Protein AF-A0A1Q6XHB8-F1 (afdb_monomer_lite)

Sequence (443 aa):
MKPAAEMQLVDGTTAVVRSEIMRKLMAMVERVAQQDAAVLIVGETGSGKEMVAKAIHQHSLRCGKPFVDVNCAALPEHLVESELFGYEKGAFSGADVTKPGLFEMSDQGTLLLDEIGELDGKVQAKLLRVLDGVAYYRLGGSRKVTVNVRVIAATNRDLEQEVQAGKFRRDLYHRLTQFQLQVPPLRERLEDISALAEFFLRQHAPSAKFSDEAMQALLHYPWPGNVRELKNVIFKAAMHAKPGTREIRASDLPASVCGAPEISTAAAFQGNLDDMEKQMIFQTLARTAGNQAKAAEQLGISGRTLRRKLAKYEKQQTADGSQTALGTLSAPQQRYFRVTLDVPVMLQVDGVQIEATSVNISSGGLAIKTPAPLSHGNMIEVSFNLPGTSSPIEFKGKLAWAATDGLTGLSIVEIHPALQRELQQWLVDKAKTEGWAEAQATH

Radius of gyration: 28.1 Å; chains: 1; bounding box: 80×68×62 Å

Structure (mmCIF, N/CA/C/O backbone):
data_AF-A0A1Q6XHB8-F1
#
_entry.id   AF-A0A1Q6XHB8-F1
#
loop_
_atom_site.group_PDB
_atom_site.id
_atom_site.type_symbol
_atom_site.label_atom_id
_atom_site.label_alt_id
_atom_site.label_comp_id
_atom_site.label_asym_id
_atom_site.label_entity_id
_atom_site.label_seq_id
_atom_site.pdbx_PDB_ins_code
_atom_site.Cartn_x
_atom_site.Cartn_y
_atom_site.Cartn_z
_atom_site.occupancy
_atom_site.B_iso_or_equiv
_atom_site.auth_seq_id
_atom_site.auth_comp_id
_atom_site.auth_asym_id
_atom_site.auth_atom_id
_atom_site.pdbx_PDB_model_num
ATOM 1 N N . MET A 1 1 ? 0.109 3.570 -30.229 1.00 49.72 1 MET A N 1
ATOM 2 C CA . MET A 1 1 ? 0.340 3.454 -28.770 1.00 49.72 1 MET A CA 1
ATOM 3 C C . MET A 1 1 ? -0.273 4.663 -28.083 1.00 49.72 1 MET A C 1
ATOM 5 O O . MET A 1 1 ? -0.038 5.772 -28.549 1.00 49.72 1 MET A O 1
ATOM 9 N N . LYS A 1 2 ? -1.080 4.473 -27.030 1.00 50.00 2 LYS A N 1
ATOM 10 C CA . LYS A 1 2 ? -1.575 5.601 -26.222 1.00 50.00 2 LYS A CA 1
ATOM 11 C C . LYS A 1 2 ? -0.379 6.256 -25.492 1.00 50.00 2 LYS A C 1
ATOM 13 O O . LYS A 1 2 ? 0.549 5.536 -25.110 1.00 50.00 2 LYS A O 1
ATOM 18 N N . PRO A 1 3 ? -0.361 7.588 -25.298 1.00 62.66 3 PRO A N 1
ATOM 19 C CA . PRO A 1 3 ? 0.700 8.243 -24.537 1.00 62.66 3 PRO A CA 1
ATOM 20 C C . PRO A 1 3 ? 0.721 7.721 -23.093 1.00 62.66 3 PRO A C 1
ATOM 22 O O . PRO A 1 3 ? -0.320 7.320 -22.558 1.00 62.66 3 PRO A O 1
ATOM 25 N N . ALA A 1 4 ? 1.915 7.688 -22.495 1.00 68.50 4 ALA A N 1
ATOM 26 C CA . ALA A 1 4 ? 2.053 7.436 -21.066 1.00 68.50 4 ALA A CA 1
ATOM 27 C C . ALA A 1 4 ? 1.468 8.636 -20.308 1.00 68.50 4 ALA A C 1
ATOM 29 O O . ALA A 1 4 ? 1.730 9.783 -20.669 1.00 68.50 4 ALA A O 1
ATOM 30 N N . ALA A 1 5 ? 0.645 8.363 -19.304 1.00 76.50 5 ALA A N 1
ATOM 31 C CA . ALA A 1 5 ? 0.192 9.348 -18.343 1.00 76.50 5 ALA A CA 1
ATOM 32 C C . ALA A 1 5 ? 1.256 9.467 -17.247 1.00 76.50 5 ALA A C 1
ATOM 34 O O . ALA A 1 5 ? 1.620 8.469 -16.622 1.00 76.50 5 ALA A O 1
ATOM 35 N N . GLU A 1 6 ? 1.755 10.679 -17.036 1.00 79.94 6 GLU A N 1
ATOM 36 C CA . GLU A 1 6 ? 2.617 11.025 -15.909 1.00 79.94 6 GLU A CA 1
ATOM 37 C C . GLU A 1 6 ? 1.775 11.800 -14.892 1.00 79.94 6 GLU A C 1
ATOM 39 O O . GLU A 1 6 ? 1.135 12.793 -15.239 1.00 79.94 6 GLU A O 1
ATOM 44 N N . MET A 1 7 ? 1.739 11.331 -13.647 1.00 76.56 7 MET A N 1
ATOM 45 C CA . MET A 1 7 ? 0.976 11.942 -12.559 1.00 76.56 7 MET A CA 1
ATOM 46 C C . MET A 1 7 ? 1.910 12.274 -11.402 1.00 76.56 7 MET A C 1
ATOM 48 O O . MET A 1 7 ? 2.607 11.395 -10.904 1.00 76.56 7 MET A O 1
ATOM 52 N N . GLN A 1 8 ? 1.932 13.529 -10.958 1.00 74.38 8 GLN A N 1
ATOM 53 C CA . GLN A 1 8 ? 2.706 13.924 -9.780 1.00 74.38 8 GLN A CA 1
ATOM 54 C C . GLN A 1 8 ? 1.947 13.591 -8.496 1.00 74.38 8 GLN A C 1
ATOM 56 O O . GLN A 1 8 ? 0.771 13.928 -8.371 1.00 74.38 8 GLN A O 1
ATOM 61 N N . LEU A 1 9 ? 2.639 12.950 -7.557 1.00 78.88 9 LEU A N 1
ATOM 62 C CA . LEU A 1 9 ? 2.166 12.576 -6.229 1.00 78.88 9 LEU A CA 1
ATOM 63 C C . LEU A 1 9 ? 2.561 13.617 -5.173 1.00 78.88 9 LEU A C 1
ATOM 65 O O . LEU A 1 9 ? 3.342 14.530 -5.434 1.00 78.88 9 LEU A O 1
ATOM 69 N N . VAL A 1 10 ? 2.008 13.466 -3.966 1.00 63.09 10 VAL A N 1
ATOM 70 C CA . VAL A 1 10 ? 2.056 14.448 -2.860 1.00 63.09 10 VAL A CA 1
ATOM 71 C C . VAL A 1 10 ? 3.476 14.834 -2.416 1.00 63.09 10 VAL A C 1
ATOM 73 O O . VAL A 1 10 ? 3.691 15.944 -1.944 1.00 63.09 10 VAL A O 1
ATOM 76 N N . ASP A 1 11 ? 4.459 13.958 -2.608 1.00 68.44 11 ASP A N 1
ATOM 77 C CA . ASP A 1 11 ? 5.875 14.177 -2.282 1.00 68.44 11 ASP A CA 1
ATOM 78 C C . ASP A 1 11 ? 6.725 14.619 -3.492 1.00 68.44 11 ASP A C 1
ATOM 80 O O . ASP A 1 11 ? 7.953 14.642 -3.423 1.00 68.44 11 ASP A O 1
ATOM 84 N N . GLY A 1 12 ? 6.086 14.948 -4.619 1.00 72.12 12 GLY A N 1
ATOM 85 C CA . GLY A 1 12 ? 6.754 15.253 -5.884 1.00 72.12 12 GLY A CA 1
ATOM 86 C C . GLY A 1 12 ? 7.155 14.013 -6.690 1.00 72.12 12 GLY A C 1
ATOM 87 O O . GLY A 1 12 ? 7.717 14.149 -7.780 1.00 72.12 12 GLY A O 1
ATOM 88 N N . THR A 1 13 ? 6.853 12.798 -6.215 1.00 77.00 13 THR A N 1
ATOM 89 C CA . THR A 1 13 ? 7.132 11.573 -6.972 1.00 77.00 13 THR A CA 1
ATOM 90 C C . THR A 1 13 ? 6.213 11.482 -8.185 1.00 77.00 13 THR A C 1
ATOM 92 O O . THR A 1 13 ? 5.012 11.688 -8.083 1.00 77.00 13 THR A O 1
ATOM 95 N N . THR A 1 14 ? 6.751 11.142 -9.355 1.00 83.81 14 THR A N 1
ATOM 96 C CA . THR A 1 14 ? 5.941 10.970 -10.571 1.00 83.81 14 THR A CA 1
ATOM 97 C C . THR A 1 14 ? 5.576 9.499 -10.769 1.00 83.81 14 THR A C 1
ATOM 99 O O . THR A 1 14 ? 6.452 8.640 -10.864 1.00 83.81 14 THR A O 1
ATOM 102 N N . ALA A 1 15 ? 4.280 9.203 -10.831 1.00 85.25 15 ALA A N 1
ATOM 103 C CA . ALA A 1 15 ? 3.741 7.922 -11.263 1.00 85.25 15 ALA A CA 1
ATOM 104 C C . ALA A 1 15 ? 3.630 7.900 -12.792 1.00 85.25 15 ALA A C 1
ATOM 106 O O . ALA A 1 15 ? 3.080 8.823 -13.390 1.00 85.25 15 ALA A O 1
ATOM 107 N N . VAL A 1 16 ? 4.131 6.837 -13.421 1.00 88.75 16 VAL A N 1
ATOM 108 C CA . VAL A 1 16 ? 4.079 6.647 -14.876 1.00 88.75 16 VAL A CA 1
ATOM 109 C C . VAL A 1 16 ? 3.161 5.473 -15.182 1.00 88.75 16 VAL A C 1
ATOM 111 O O . VAL A 1 16 ? 3.383 4.368 -14.687 1.00 88.75 16 VAL A O 1
ATOM 114 N N . VAL A 1 17 ? 2.130 5.714 -15.991 1.00 89.56 17 VAL A N 1
ATOM 115 C CA . VAL A 1 17 ? 1.118 4.716 -16.352 1.00 89.56 17 VAL A CA 1
ATOM 116 C C . VAL A 1 17 ? 0.845 4.759 -17.849 1.00 89.56 17 VAL A C 1
ATOM 118 O O . VAL A 1 17 ? 0.402 5.765 -18.396 1.00 89.56 17 VAL A O 1
ATOM 121 N N . ARG A 1 18 ? 1.048 3.641 -18.535 1.00 89.56 18 ARG A N 1
ATOM 122 C CA . ARG A 1 18 ? 0.722 3.448 -19.950 1.00 89.56 18 ARG A CA 1
ATOM 123 C C . ARG A 1 18 ? -0.320 2.345 -20.131 1.00 89.56 18 ARG A C 1
ATOM 125 O O . ARG A 1 18 ? -1.305 2.606 -20.829 1.00 89.56 18 ARG A O 1
ATOM 132 N N . SER A 1 19 ? -0.143 1.201 -19.470 1.00 91.44 19 SER A N 1
ATOM 133 C CA . SER A 1 19 ? -0.949 -0.013 -19.628 1.00 91.44 19 SER A CA 1
ATOM 134 C C . SER A 1 19 ? -2.412 0.173 -19.225 1.00 91.44 19 SER A C 1
ATOM 136 O O . SER A 1 19 ? -2.749 0.901 -18.288 1.00 91.44 19 SER A O 1
ATOM 138 N N . GLU A 1 20 ? -3.311 -0.520 -19.924 1.00 90.00 20 GLU A N 1
ATOM 139 C CA . GLU A 1 20 ? -4.750 -0.451 -19.651 1.00 90.00 20 GLU A CA 1
ATOM 140 C C . GLU A 1 20 ? -5.111 -1.041 -18.274 1.00 90.00 20 GLU A C 1
ATOM 142 O O . GLU A 1 20 ? -6.006 -0.532 -17.601 1.00 90.00 20 GLU A O 1
ATOM 147 N N . ILE A 1 21 ? -4.383 -2.067 -17.812 1.00 91.69 21 ILE A N 1
ATOM 148 C CA . ILE A 1 21 ? -4.587 -2.673 -16.485 1.00 91.69 21 ILE A CA 1
ATOM 149 C C . ILE A 1 21 ? -4.297 -1.645 -15.387 1.00 91.69 21 ILE A C 1
ATOM 151 O O . ILE A 1 21 ? -5.118 -1.454 -14.488 1.00 91.69 21 ILE A O 1
ATOM 155 N N . MET A 1 22 ? -3.182 -0.915 -15.492 1.00 93.12 22 MET A N 1
ATOM 156 C CA . MET A 1 22 ? -2.871 0.143 -14.533 1.00 93.12 22 MET A CA 1
ATOM 157 C C . MET A 1 22 ? -3.840 1.323 -14.634 1.00 93.12 22 MET A C 1
ATOM 159 O O . MET A 1 22 ? -4.212 1.870 -13.602 1.00 93.12 22 MET A O 1
ATOM 163 N N . ARG A 1 23 ? -4.326 1.696 -15.827 1.00 91.25 23 ARG A N 1
ATOM 164 C CA . ARG A 1 23 ? -5.372 2.736 -15.955 1.00 91.25 23 ARG A CA 1
ATOM 165 C C . ARG A 1 23 ? -6.654 2.351 -15.221 1.00 91.25 23 ARG A C 1
ATOM 167 O O . ARG A 1 23 ? -7.215 3.175 -14.504 1.00 91.25 23 ARG A O 1
ATOM 174 N N . LYS A 1 24 ? -7.098 1.097 -15.358 1.00 92.38 24 LYS A N 1
ATOM 175 C CA . LYS A 1 24 ? -8.258 0.570 -14.623 1.00 92.38 24 LYS A CA 1
ATOM 176 C C . LYS A 1 24 ? -8.027 0.592 -13.111 1.00 92.38 24 LYS A C 1
ATOM 178 O O . LYS A 1 24 ? -8.934 0.984 -12.378 1.00 92.38 24 LYS A O 1
ATOM 183 N N . LEU A 1 25 ? -6.823 0.227 -12.659 1.00 93.81 25 LEU A N 1
ATOM 184 C CA . LEU A 1 25 ? -6.440 0.315 -11.248 1.00 93.81 25 LEU A CA 1
ATOM 185 C C . LEU A 1 25 ? -6.497 1.764 -10.746 1.00 93.81 25 LEU A C 1
ATOM 187 O O . LEU A 1 25 ? -7.126 2.017 -9.725 1.00 93.81 25 LEU A O 1
ATOM 191 N N . MET A 1 26 ? -5.927 2.724 -11.479 1.00 92.56 26 MET A N 1
ATOM 192 C CA . MET A 1 26 ? -5.955 4.143 -11.098 1.00 92.56 26 MET A CA 1
ATOM 193 C C . MET A 1 26 ? -7.384 4.708 -11.061 1.00 92.56 26 MET A C 1
ATOM 195 O O . MET A 1 26 ? -7.752 5.387 -10.109 1.00 92.56 26 MET A O 1
ATOM 199 N N . ALA A 1 27 ? -8.243 4.334 -12.012 1.00 91.94 27 ALA A N 1
ATOM 200 C CA . ALA A 1 27 ? -9.658 4.712 -11.984 1.00 91.94 27 ALA A CA 1
ATOM 201 C C . ALA A 1 27 ? -10.427 4.094 -10.796 1.00 91.94 27 ALA A C 1
ATOM 203 O O . ALA A 1 27 ? -11.473 4.599 -10.383 1.00 91.94 27 ALA A O 1
ATOM 204 N N . MET A 1 28 ? -9.966 2.959 -10.262 1.00 92.94 28 MET A N 1
ATOM 205 C CA . MET A 1 28 ? -10.501 2.385 -9.025 1.00 92.94 28 MET A CA 1
ATOM 206 C C . MET A 1 28 ? -9.940 3.102 -7.794 1.00 92.94 28 MET A C 1
ATOM 208 O O . MET A 1 28 ? -10.703 3.387 -6.874 1.00 92.94 28 MET A O 1
ATOM 212 N N . VAL A 1 29 ? -8.652 3.455 -7.804 1.00 94.75 29 VAL A N 1
ATOM 213 C CA . VAL A 1 29 ? -8.002 4.269 -6.767 1.00 94.75 29 VAL A CA 1
ATOM 214 C C . VAL A 1 29 ? -8.745 5.584 -6.566 1.00 94.75 29 VAL A C 1
ATOM 216 O O . VAL A 1 29 ? -9.095 5.893 -5.434 1.00 94.75 29 VAL A O 1
ATOM 219 N N . GLU A 1 30 ? -9.074 6.309 -7.636 1.00 92.56 30 GLU A N 1
ATOM 220 C CA . GLU A 1 30 ? -9.836 7.564 -7.557 1.00 92.56 30 GLU A CA 1
ATOM 221 C C . GLU A 1 30 ? -11.206 7.380 -6.886 1.00 92.56 30 GLU A C 1
ATOM 223 O O . GLU A 1 30 ? -11.609 8.188 -6.049 1.00 92.56 30 GLU A O 1
ATOM 228 N N . ARG A 1 31 ? -11.912 6.285 -7.197 1.00 92.69 31 ARG A N 1
ATOM 229 C CA . ARG A 1 31 ? -13.219 5.966 -6.598 1.00 92.69 31 ARG A CA 1
ATOM 230 C C . ARG A 1 31 ? -13.107 5.599 -5.120 1.00 92.69 31 ARG A C 1
ATOM 232 O O . ARG A 1 31 ? -13.895 6.077 -4.308 1.00 92.69 31 ARG A O 1
ATOM 239 N N . VAL A 1 32 ? -12.129 4.767 -4.767 1.00 93.44 32 VAL A N 1
ATOM 240 C CA . VAL A 1 32 ? -11.878 4.345 -3.380 1.00 93.44 32 VAL A CA 1
ATOM 241 C C . VAL A 1 32 ? -11.355 5.511 -2.537 1.00 93.44 32 VAL A C 1
ATOM 243 O O . VAL A 1 32 ? -11.657 5.611 -1.348 1.00 93.44 32 VAL A O 1
ATOM 246 N N . ALA A 1 33 ? -10.607 6.437 -3.134 1.00 93.81 33 ALA A N 1
ATOM 247 C CA . ALA A 1 33 ? -10.054 7.594 -2.446 1.00 93.81 33 ALA A CA 1
ATOM 248 C C . ALA A 1 33 ? -11.134 8.507 -1.840 1.00 93.81 33 ALA A C 1
ATOM 250 O O . ALA A 1 33 ? -10.903 9.066 -0.768 1.00 93.81 33 ALA A O 1
ATOM 251 N N . GLN A 1 34 ? -12.323 8.587 -2.445 1.00 93.06 34 GLN A N 1
ATOM 252 C CA . GLN A 1 34 ? -13.452 9.384 -1.940 1.00 93.06 34 GLN A CA 1
ATOM 253 C C . GLN A 1 34 ? -14.141 8.788 -0.700 1.00 93.06 34 GLN A C 1
ATOM 255 O O . GLN A 1 34 ? -14.957 9.457 -0.072 1.00 93.06 34 GLN A O 1
ATOM 260 N N . GLN A 1 35 ? -13.825 7.544 -0.336 1.00 91.69 35 GLN A N 1
ATOM 261 C CA . GLN A 1 35 ? -14.367 6.871 0.845 1.00 91.69 35 GLN A CA 1
ATOM 262 C C . GLN A 1 35 ? -13.376 6.949 2.012 1.00 91.69 35 GLN A C 1
ATOM 264 O O . GLN A 1 35 ? -12.167 6.892 1.801 1.00 91.69 35 GLN A O 1
ATOM 269 N N . ASP A 1 36 ? -13.873 7.013 3.249 1.00 88.50 36 ASP A N 1
ATOM 270 C CA . ASP A 1 36 ? -13.024 7.038 4.458 1.00 88.50 36 ASP A CA 1
ATOM 271 C C . ASP A 1 36 ? -12.659 5.634 4.983 1.00 88.50 36 ASP A C 1
ATOM 273 O O . ASP A 1 36 ? -12.045 5.472 6.036 1.00 88.50 36 ASP A O 1
ATOM 277 N N . ALA A 1 37 ? -13.047 4.598 4.242 1.00 89.88 37 ALA A N 1
ATOM 278 C CA . ALA A 1 37 ? -12.801 3.205 4.582 1.00 89.88 37 ALA A CA 1
ATOM 279 C C . ALA A 1 37 ? -11.312 2.825 4.514 1.00 89.88 37 ALA A C 1
ATOM 281 O O . ALA A 1 37 ? -10.514 3.429 3.781 1.00 89.88 37 ALA A O 1
ATOM 282 N N . ALA A 1 38 ? -10.971 1.761 5.246 1.00 93.81 38 ALA A N 1
ATOM 283 C CA . ALA A 1 38 ? -9.661 1.132 5.166 1.00 93.81 38 ALA A CA 1
ATOM 284 C C . ALA A 1 38 ? -9.451 0.481 3.792 1.00 93.81 38 ALA A C 1
ATOM 286 O O . ALA A 1 38 ? -10.387 -0.058 3.194 1.00 93.81 38 ALA A O 1
ATOM 287 N N . VAL A 1 39 ? -8.216 0.537 3.298 1.00 96.62 39 VAL A N 1
ATOM 288 C CA . VAL A 1 39 ? -7.847 -0.029 1.996 1.00 96.62 39 VAL A CA 1
ATOM 289 C C . VAL A 1 39 ? -6.679 -0.985 2.170 1.00 96.62 39 VAL A C 1
ATOM 291 O O . VAL A 1 39 ? -5.655 -0.594 2.720 1.00 96.62 39 VAL A O 1
ATOM 294 N N . LEU A 1 40 ? -6.812 -2.210 1.669 1.00 97.56 40 LEU A N 1
ATOM 295 C CA . LEU A 1 40 ? -5.739 -3.192 1.582 1.00 97.56 40 LEU A CA 1
ATOM 296 C C . LEU A 1 40 ? -5.167 -3.223 0.161 1.00 97.56 40 LEU A C 1
ATOM 298 O O . LEU A 1 40 ? -5.876 -3.509 -0.800 1.00 97.56 40 LEU A O 1
ATOM 302 N N . ILE A 1 41 ? -3.868 -2.981 0.030 1.00 97.88 41 ILE A N 1
ATOM 303 C CA . ILE A 1 41 ? -3.127 -3.053 -1.225 1.00 97.88 41 ILE A CA 1
ATOM 304 C C . ILE A 1 41 ? -2.307 -4.343 -1.238 1.00 97.88 41 ILE A C 1
ATOM 306 O O . ILE A 1 41 ? -1.377 -4.515 -0.450 1.00 97.88 41 ILE A O 1
ATOM 310 N N . VAL A 1 42 ? -2.622 -5.242 -2.161 1.00 96.50 42 VAL A N 1
ATOM 311 C CA . VAL A 1 42 ? -1.924 -6.521 -2.323 1.00 96.50 42 VAL A CA 1
ATOM 312 C C . VAL A 1 42 ? -1.068 -6.473 -3.577 1.00 96.50 42 VAL A C 1
ATOM 314 O O . VAL A 1 42 ? -1.496 -5.976 -4.616 1.00 96.50 42 VAL A O 1
ATOM 317 N N . GLY A 1 43 ? 0.151 -6.986 -3.498 1.00 94.69 43 GLY A N 1
ATOM 318 C CA . GLY A 1 43 ? 1.016 -7.108 -4.664 1.00 94.69 43 GLY A CA 1
ATOM 319 C C . GLY A 1 43 ? 2.445 -7.458 -4.294 1.00 94.69 43 GLY A C 1
ATOM 320 O O . GLY A 1 43 ? 2.896 -7.235 -3.168 1.00 94.69 43 GLY A O 1
ATOM 321 N N . GLU A 1 44 ? 3.186 -7.964 -5.271 1.00 93.00 44 GLU A N 1
ATOM 322 C CA . GLU A 1 44 ? 4.573 -8.380 -5.081 1.00 93.00 44 GLU A CA 1
ATOM 323 C C . GLU A 1 44 ? 5.463 -7.238 -4.572 1.00 93.00 44 GLU A C 1
ATOM 325 O O . GLU A 1 44 ? 5.177 -6.039 -4.724 1.00 93.00 44 GLU A O 1
ATOM 330 N N . THR A 1 45 ? 6.580 -7.602 -3.952 1.00 89.69 45 THR A N 1
ATOM 331 C CA . THR A 1 45 ? 7.586 -6.638 -3.514 1.00 89.69 45 THR A CA 1
ATOM 332 C C . THR A 1 45 ? 8.117 -5.848 -4.716 1.00 89.69 45 THR A C 1
ATOM 334 O O . THR A 1 45 ? 8.421 -6.399 -5.771 1.00 89.69 45 THR A O 1
ATOM 337 N N . GLY A 1 46 ? 8.200 -4.522 -4.578 1.00 90.12 46 GLY A N 1
ATOM 338 C CA . GLY A 1 46 ? 8.682 -3.641 -5.648 1.00 90.12 46 GLY A CA 1
ATOM 339 C C . GLY A 1 46 ? 7.681 -3.358 -6.779 1.00 90.12 46 GLY A C 1
ATOM 340 O O . GLY A 1 46 ? 8.048 -2.684 -7.738 1.00 90.12 46 GLY A O 1
ATOM 341 N N . SER A 1 47 ? 6.427 -3.820 -6.688 1.00 92.88 47 SER A N 1
ATOM 342 C CA . SER A 1 47 ? 5.370 -3.550 -7.688 1.00 92.88 47 SER A CA 1
ATOM 343 C C . SER A 1 47 ? 4.850 -2.102 -7.689 1.00 92.88 47 SER A C 1
ATOM 345 O O . SER A 1 47 ? 4.235 -1.672 -8.663 1.00 92.88 47 SER A O 1
ATOM 347 N N . GLY A 1 48 ? 5.132 -1.319 -6.643 1.00 92.06 48 GLY A N 1
ATOM 348 C CA . GLY A 1 48 ? 4.676 0.073 -6.520 1.00 92.06 48 GLY A CA 1
ATOM 349 C C . GLY A 1 48 ? 3.441 0.266 -5.634 1.00 92.06 48 GLY A C 1
ATOM 350 O O . GLY A 1 48 ? 2.713 1.234 -5.823 1.00 92.06 48 GLY A O 1
ATOM 351 N N . LYS A 1 49 ? 3.209 -0.617 -4.652 1.00 94.88 49 LYS A N 1
ATOM 352 C CA . LYS A 1 49 ? 2.121 -0.488 -3.660 1.00 94.88 49 LYS A CA 1
ATOM 353 C C . LYS A 1 49 ? 2.098 0.876 -2.957 1.00 94.88 49 LYS A C 1
ATOM 355 O O . LYS A 1 49 ? 1.042 1.485 -2.830 1.00 94.88 49 LYS A O 1
ATOM 360 N N . GLU A 1 50 ? 3.267 1.388 -2.580 1.00 93.44 50 GLU A N 1
ATOM 361 C CA . GLU A 1 50 ? 3.421 2.708 -1.952 1.00 93.44 50 GLU A CA 1
ATOM 362 C C . GLU A 1 50 ? 2.926 3.848 -2.860 1.00 93.44 50 GLU A C 1
ATOM 364 O O . GLU A 1 50 ? 2.247 4.764 -2.403 1.00 93.44 50 GLU A O 1
ATOM 369 N N . MET A 1 51 ? 3.181 3.758 -4.171 1.00 92.62 51 MET A N 1
ATOM 370 C CA . MET A 1 51 ? 2.700 4.741 -5.151 1.00 92.62 51 MET A CA 1
ATOM 371 C C . MET A 1 51 ? 1.174 4.744 -5.232 1.00 92.62 51 MET A C 1
ATOM 373 O O . MET A 1 51 ? 0.554 5.802 -5.313 1.00 92.62 51 MET A O 1
ATOM 377 N N . VAL A 1 52 ? 0.563 3.559 -5.169 1.00 95.38 52 VAL A N 1
ATOM 378 C CA . VAL A 1 52 ? -0.895 3.410 -5.130 1.00 95.38 52 VAL A CA 1
ATOM 379 C C . VAL A 1 52 ? -1.459 4.007 -3.838 1.00 95.38 52 VAL A C 1
ATOM 381 O O . VAL A 1 52 ? -2.429 4.755 -3.899 1.00 95.38 52 VAL A O 1
ATOM 384 N N . ALA A 1 53 ? -0.829 3.769 -2.685 1.00 96.25 53 ALA A N 1
ATOM 385 C CA . ALA A 1 53 ? -1.239 4.370 -1.413 1.00 96.25 53 ALA A CA 1
ATOM 386 C C . ALA A 1 53 ? -1.178 5.907 -1.436 1.00 96.25 53 ALA A C 1
ATOM 388 O O . ALA A 1 53 ? -2.119 6.578 -1.008 1.00 96.25 53 ALA A O 1
ATOM 389 N N . LYS A 1 54 ? -0.098 6.465 -1.991 1.00 94.81 54 LYS A N 1
ATOM 390 C CA . LYS A 1 54 ? 0.068 7.912 -2.180 1.00 94.81 54 LYS A CA 1
ATOM 391 C C . LYS A 1 54 ? -1.001 8.489 -3.108 1.00 94.81 54 LYS A C 1
ATOM 393 O O . LYS A 1 54 ? -1.582 9.524 -2.790 1.00 94.81 54 LYS A O 1
ATOM 398 N N . ALA A 1 55 ? -1.324 7.796 -4.201 1.00 94.31 55 ALA A N 1
ATOM 399 C CA . ALA A 1 55 ? -2.412 8.189 -5.093 1.00 94.31 55 ALA A CA 1
ATOM 400 C C . ALA A 1 55 ? -3.781 8.165 -4.385 1.00 94.31 55 ALA A C 1
ATOM 402 O O . ALA A 1 55 ? -4.555 9.110 -4.524 1.00 94.31 55 ALA A O 1
ATOM 403 N N . ILE A 1 56 ? -4.067 7.147 -3.562 1.00 95.56 56 ILE A N 1
ATOM 404 C CA . ILE A 1 56 ? -5.298 7.106 -2.752 1.00 95.56 56 ILE A CA 1
ATOM 405 C C . ILE A 1 56 ? -5.382 8.338 -1.850 1.00 95.56 56 ILE A C 1
ATOM 407 O O . ILE A 1 56 ? -6.421 8.988 -1.802 1.00 95.56 56 ILE A O 1
ATOM 411 N N . HIS A 1 57 ? -4.302 8.677 -1.144 1.00 95.56 57 HIS A N 1
ATOM 412 C CA . HIS A 1 57 ? -4.286 9.845 -0.269 1.00 95.56 57 HIS A CA 1
ATOM 413 C C . HIS A 1 57 ? -4.500 11.153 -1.049 1.00 95.56 57 HIS A C 1
ATOM 415 O O . HIS A 1 57 ? -5.346 11.964 -0.666 1.00 95.56 57 HIS A O 1
ATOM 421 N N . GLN A 1 58 ? -3.808 11.328 -2.176 1.00 93.56 58 GLN A N 1
ATOM 422 C CA . GLN A 1 58 ? -3.911 12.517 -3.025 1.00 93.56 58 GLN A CA 1
ATOM 423 C C . GLN A 1 58 ? -5.321 12.752 -3.574 1.00 93.56 58 GLN A C 1
ATOM 425 O O . GLN A 1 58 ? -5.779 13.890 -3.628 1.00 93.56 58 GLN 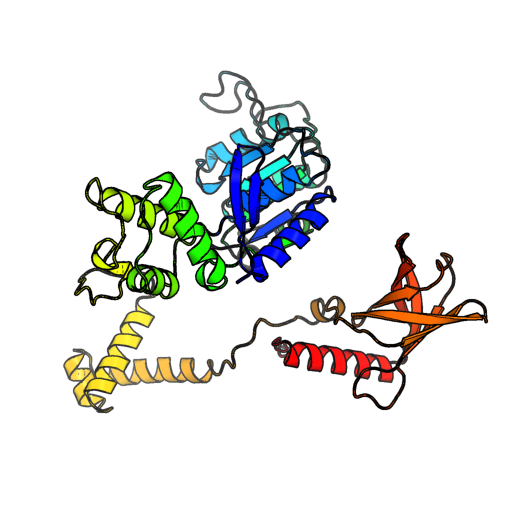A O 1
ATOM 430 N N . HIS A 1 59 ? -6.015 11.687 -3.971 1.00 92.31 59 HIS A N 1
ATOM 431 C CA . HIS A 1 59 ? -7.385 11.773 -4.476 1.00 92.31 59 HIS A CA 1
ATOM 432 C C . HIS A 1 59 ? -8.438 11.748 -3.362 1.00 92.31 59 HIS A C 1
ATOM 434 O O . HIS A 1 59 ? -9.631 11.731 -3.656 1.00 92.31 59 HIS A O 1
ATOM 440 N N . SER A 1 60 ? -8.033 11.712 -2.090 1.00 94.31 60 SER A N 1
ATOM 441 C CA . SER A 1 60 ? -8.963 11.628 -0.967 1.00 94.31 60 SER A CA 1
ATOM 442 C C . SER A 1 60 ? -9.438 12.986 -0.468 1.00 94.31 60 SER A C 1
ATOM 444 O O . SER A 1 60 ? -8.811 14.018 -0.698 1.00 94.31 60 SER A O 1
ATOM 446 N N . LEU A 1 61 ? -10.493 12.964 0.349 1.00 92.50 61 LEU A N 1
ATOM 447 C CA . LEU A 1 61 ? -10.952 14.127 1.120 1.00 92.50 61 LEU A CA 1
ATOM 448 C C . LEU A 1 61 ? -9.901 14.634 2.130 1.00 92.50 61 LEU A C 1
ATOM 450 O O . LEU A 1 61 ? -10.037 15.729 2.672 1.00 92.50 61 LEU A O 1
ATOM 454 N N . ARG A 1 62 ? -8.853 13.839 2.394 1.00 93.56 62 ARG A N 1
ATOM 455 C CA . ARG A 1 62 ? -7.759 14.136 3.325 1.00 93.56 62 ARG A CA 1
ATOM 456 C C . ARG A 1 62 ? -6.463 14.542 2.607 1.00 93.56 62 ARG A C 1
ATOM 458 O O . ARG A 1 62 ? -5.424 14.573 3.249 1.00 93.56 62 ARG A O 1
ATOM 465 N N . CYS A 1 63 ? -6.495 14.878 1.316 1.00 92.38 63 CYS A N 1
ATOM 466 C CA . CYS A 1 63 ? -5.298 15.180 0.514 1.00 92.38 63 CYS A CA 1
ATOM 467 C C . CYS A 1 63 ? -4.440 16.356 1.024 1.00 92.38 63 CYS A C 1
ATOM 469 O O . CYS A 1 63 ? -3.248 16.414 0.746 1.00 92.38 63 CYS A O 1
ATOM 471 N N . GLY A 1 64 ? -5.030 17.293 1.776 1.00 91.81 64 GLY A N 1
ATOM 472 C CA . GLY A 1 64 ? -4.315 18.392 2.440 1.00 91.81 64 GLY A CA 1
ATOM 473 C C . GLY A 1 64 ? -3.886 18.092 3.883 1.00 91.81 64 GLY A C 1
ATOM 474 O O . GLY A 1 64 ? -3.509 19.010 4.610 1.00 91.81 64 GLY A O 1
ATOM 475 N N . LYS A 1 65 ? -4.032 16.846 4.346 1.00 94.94 65 LYS A N 1
ATOM 476 C CA . LYS A 1 65 ? -3.718 16.394 5.711 1.00 94.94 65 LYS A CA 1
ATOM 477 C C . LYS A 1 65 ? -2.442 15.541 5.711 1.00 94.94 65 LYS A C 1
ATOM 479 O O . LYS A 1 65 ? -1.994 15.140 4.642 1.00 94.94 65 LYS A O 1
ATOM 484 N N . PRO A 1 66 ? -1.842 15.250 6.880 1.00 94.12 66 PRO A N 1
ATOM 485 C CA . PRO A 1 66 ? -0.624 14.450 6.939 1.00 94.12 66 PRO A CA 1
ATOM 486 C C . PRO A 1 66 ? -0.796 13.073 6.290 1.00 94.12 66 PRO A C 1
ATOM 488 O O . PRO A 1 66 ? -1.780 12.372 6.546 1.00 94.12 66 PRO A O 1
ATOM 491 N N . PHE A 1 67 ? 0.192 12.682 5.492 1.00 95.44 67 PHE A N 1
ATOM 492 C CA . PHE A 1 67 ? 0.405 11.310 5.054 1.00 95.44 67 PHE A CA 1
ATOM 493 C C . PHE A 1 67 ? 1.625 10.776 5.796 1.00 95.44 67 PHE A C 1
ATOM 495 O O . PHE A 1 67 ? 2.716 11.326 5.661 1.00 95.44 67 PHE A O 1
ATOM 502 N N . VAL A 1 68 ? 1.422 9.746 6.609 1.00 95.62 68 VAL A N 1
ATOM 503 C CA . VAL A 1 68 ? 2.484 9.082 7.364 1.00 95.62 68 VAL A CA 1
ATOM 504 C C . VAL A 1 68 ? 2.594 7.661 6.841 1.00 95.62 68 VAL A C 1
ATOM 506 O O . VAL A 1 68 ? 1.592 6.956 6.775 1.00 95.62 68 VAL A O 1
ATOM 509 N N . ASP A 1 69 ? 3.790 7.230 6.475 1.00 94.50 69 ASP A N 1
ATOM 510 C CA . ASP A 1 69 ? 4.073 5.865 6.055 1.00 94.50 69 ASP A CA 1
ATOM 511 C C . ASP A 1 69 ? 5.032 5.171 7.019 1.00 94.50 69 ASP A C 1
ATOM 513 O O . ASP A 1 69 ? 5.948 5.770 7.582 1.00 94.50 69 ASP A O 1
ATOM 517 N N . VAL A 1 70 ? 4.798 3.880 7.234 1.00 94.75 70 VAL A N 1
ATOM 518 C CA . VAL A 1 70 ? 5.676 3.024 8.024 1.00 94.75 70 VAL A CA 1
ATOM 519 C C . VAL A 1 70 ? 5.762 1.651 7.385 1.00 94.75 70 VAL A C 1
ATOM 521 O O . VAL A 1 70 ? 4.755 1.051 7.012 1.00 94.75 70 VAL A O 1
ATOM 524 N N . ASN A 1 71 ? 6.986 1.142 7.283 1.00 92.81 71 ASN A N 1
ATOM 525 C CA . ASN A 1 71 ? 7.237 -0.236 6.901 1.00 92.81 71 ASN A CA 1
ATOM 526 C C . ASN A 1 71 ? 7.374 -1.086 8.168 1.00 92.81 71 ASN A C 1
ATOM 528 O O . ASN A 1 71 ? 8.355 -0.963 8.906 1.00 92.81 71 ASN A O 1
ATOM 532 N N . CYS A 1 72 ? 6.391 -1.950 8.416 1.00 90.44 72 CYS A N 1
ATOM 533 C CA . CYS A 1 72 ? 6.342 -2.797 9.602 1.00 90.44 72 CYS A CA 1
ATOM 534 C C . CYS A 1 72 ? 7.476 -3.833 9.636 1.00 90.44 72 CYS A C 1
ATOM 536 O O . CYS A 1 72 ? 7.925 -4.187 10.720 1.00 90.44 72 CYS A O 1
ATOM 538 N N . ALA A 1 73 ? 7.988 -4.257 8.476 1.00 86.56 73 ALA A N 1
ATOM 539 C CA . ALA A 1 73 ? 9.111 -5.190 8.372 1.00 86.56 73 ALA A CA 1
ATOM 540 C C . ALA A 1 73 ? 10.470 -4.543 8.698 1.00 86.56 73 ALA A C 1
ATOM 542 O O . ALA A 1 73 ? 11.428 -5.237 9.031 1.00 86.56 73 ALA A O 1
ATOM 543 N N . ALA A 1 74 ? 10.580 -3.216 8.567 1.00 86.56 74 ALA A N 1
ATOM 544 C CA . ALA A 1 74 ? 11.824 -2.486 8.815 1.00 86.56 74 ALA A CA 1
ATOM 545 C C . ALA A 1 74 ? 12.061 -2.191 10.306 1.00 86.56 74 ALA A C 1
ATOM 547 O O . ALA A 1 74 ? 13.184 -1.873 10.703 1.00 86.56 74 ALA A O 1
ATOM 548 N N . LEU A 1 75 ? 11.012 -2.274 11.128 1.00 86.62 75 LEU A N 1
ATOM 549 C CA . LEU A 1 75 ? 11.081 -2.016 12.559 1.00 86.62 75 LEU A CA 1
ATOM 550 C C . LEU A 1 75 ? 11.387 -3.311 13.327 1.00 86.62 75 LEU A C 1
ATOM 552 O O . LEU A 1 75 ? 10.796 -4.350 13.037 1.00 86.62 75 LEU A O 1
ATOM 556 N N . PRO A 1 76 ? 12.259 -3.271 14.352 1.00 86.75 76 PRO A N 1
ATOM 557 C CA . PRO A 1 76 ? 12.405 -4.392 15.271 1.00 86.75 76 PRO A CA 1
ATOM 558 C C . PRO A 1 76 ? 11.061 -4.729 15.923 1.00 86.75 76 PRO A C 1
ATOM 560 O O . PRO A 1 76 ? 10.378 -3.825 16.399 1.00 86.75 76 PRO A O 1
ATOM 563 N N . GLU A 1 77 ? 10.717 -6.016 16.010 1.00 81.44 77 GLU A N 1
ATOM 564 C CA . GLU A 1 77 ? 9.412 -6.503 16.501 1.00 81.44 77 GLU A CA 1
ATOM 565 C C . GLU A 1 77 ? 8.992 -5.857 17.835 1.00 81.44 77 GLU A C 1
ATOM 567 O O . GLU A 1 77 ? 7.870 -5.380 17.989 1.00 81.44 77 GLU A O 1
ATOM 572 N N . HIS A 1 78 ? 9.934 -5.737 18.774 1.00 81.38 78 HIS A N 1
ATOM 573 C CA . HIS A 1 78 ? 9.704 -5.146 20.094 1.00 81.38 78 HIS A CA 1
ATOM 574 C C . HIS A 1 78 ? 9.460 -3.624 20.084 1.00 81.38 78 HIS A C 1
ATOM 576 O O . HIS A 1 78 ? 8.981 -3.089 21.082 1.00 81.38 78 HIS A O 1
ATOM 582 N N . LEU A 1 79 ? 9.785 -2.924 18.991 1.00 88.31 79 LEU A N 1
ATOM 583 C CA . LEU A 1 79 ? 9.586 -1.478 18.838 1.00 88.31 79 LEU A CA 1
ATOM 584 C C . LEU A 1 79 ? 8.348 -1.123 18.013 1.00 88.31 79 LEU A C 1
ATOM 586 O O . LEU A 1 79 ? 7.880 0.014 18.097 1.00 88.31 79 LEU A O 1
ATOM 590 N N . VAL A 1 80 ? 7.790 -2.069 17.251 1.00 91.44 80 VAL A N 1
ATOM 591 C CA . VAL A 1 80 ? 6.625 -1.821 16.387 1.00 91.44 80 VAL A CA 1
ATOM 592 C C . VAL A 1 80 ? 5.465 -1.225 17.188 1.00 91.44 80 VAL A C 1
ATOM 594 O O . VAL A 1 80 ? 4.878 -0.224 16.778 1.00 91.44 80 VAL A O 1
ATOM 597 N N . GLU A 1 81 ? 5.165 -1.781 18.367 1.00 91.75 81 GLU A N 1
ATOM 598 C CA . GLU A 1 81 ? 4.083 -1.267 19.212 1.00 91.75 81 GLU A CA 1
ATOM 599 C C . GLU A 1 81 ? 4.364 0.164 19.703 1.00 91.75 81 GLU A C 1
ATOM 601 O O . GLU A 1 81 ? 3.476 1.021 19.664 1.00 91.75 81 GLU A O 1
ATOM 606 N N . SER A 1 82 ? 5.593 0.442 20.148 1.00 92.75 82 SER A N 1
ATOM 607 C CA . SER A 1 82 ? 5.974 1.765 20.649 1.00 92.75 82 SER A CA 1
ATOM 608 C C . SER A 1 82 ? 6.008 2.831 19.556 1.00 92.75 82 SER A C 1
ATOM 610 O O . SER A 1 82 ? 5.652 3.973 19.829 1.00 92.75 82 SER A O 1
ATOM 612 N N . GLU A 1 83 ? 6.384 2.476 18.325 1.00 93.75 83 GLU A N 1
ATOM 613 C CA . GLU A 1 83 ? 6.374 3.410 17.196 1.00 93.75 83 GLU A CA 1
ATOM 614 C C . GLU A 1 83 ? 4.941 3.699 16.736 1.00 93.75 83 GLU A C 1
ATOM 616 O O . GLU A 1 83 ? 4.560 4.859 16.593 1.00 93.75 83 GLU A O 1
ATOM 621 N N . LEU A 1 84 ? 4.095 2.673 16.583 1.00 94.69 84 LEU A N 1
ATOM 622 C CA . LEU A 1 84 ? 2.712 2.864 16.135 1.00 94.69 84 LEU A CA 1
ATOM 623 C C . LEU A 1 84 ? 1.866 3.635 17.154 1.00 94.69 84 LEU A C 1
ATOM 625 O O . LEU A 1 84 ? 1.155 4.573 16.787 1.00 94.69 84 LEU A O 1
ATOM 629 N N . PHE A 1 85 ? 1.935 3.255 18.433 1.00 94.75 85 PHE A N 1
ATOM 630 C CA . PHE A 1 85 ? 1.016 3.751 19.464 1.00 94.75 85 PHE A CA 1
ATOM 631 C C . PHE A 1 85 ? 1.651 4.724 20.461 1.00 94.75 85 PHE A C 1
ATOM 633 O O . PHE A 1 85 ? 0.927 5.287 21.279 1.00 94.75 85 PHE A O 1
ATOM 640 N N . GLY A 1 86 ? 2.965 4.938 20.414 1.00 94.12 86 GLY A N 1
ATOM 641 C CA . GLY A 1 86 ? 3.665 5.809 21.353 1.00 94.12 86 GLY A CA 1
ATOM 642 C C . GLY A 1 86 ? 3.842 5.182 22.734 1.00 94.12 86 GLY A C 1
ATOM 643 O O . GLY A 1 86 ? 3.277 4.131 23.063 1.00 94.12 86 GLY A O 1
ATOM 644 N N . TYR A 1 87 ? 4.628 5.849 23.573 1.00 94.81 87 TYR A N 1
ATOM 645 C CA . TYR A 1 87 ? 4.932 5.402 24.930 1.00 94.81 87 TYR A CA 1
ATOM 646 C C . TYR A 1 87 ? 5.075 6.577 25.895 1.00 94.81 87 TYR A C 1
ATOM 648 O O . TYR A 1 87 ? 5.446 7.686 25.509 1.00 94.81 87 TYR A O 1
ATOM 656 N N . GLU A 1 88 ? 4.772 6.324 27.165 1.00 94.06 88 GLU A N 1
ATOM 657 C CA . GLU A 1 88 ? 5.012 7.261 28.261 1.00 94.06 88 GLU A CA 1
ATOM 658 C C . GLU A 1 88 ? 6.384 7.031 28.906 1.00 94.06 88 GLU A C 1
ATOM 660 O O . GLU A 1 88 ? 6.983 5.956 28.792 1.00 94.06 88 GLU A O 1
ATOM 665 N N . LYS A 1 89 ? 6.879 8.048 29.618 1.00 92.31 89 LYS A N 1
ATOM 666 C CA . LYS A 1 89 ? 8.110 7.932 30.403 1.00 92.31 89 LYS A CA 1
ATOM 667 C C . LYS A 1 89 ? 8.034 6.738 31.365 1.00 92.31 89 LYS A C 1
ATOM 669 O O . LYS A 1 89 ? 7.095 6.625 32.149 1.00 92.31 89 LYS A O 1
ATOM 674 N N . GLY A 1 90 ? 9.051 5.878 31.333 1.00 88.38 90 GLY A N 1
ATOM 675 C CA . GLY A 1 90 ? 9.155 4.691 32.187 1.00 88.38 90 GLY A CA 1
ATOM 676 C C . GLY A 1 90 ? 8.436 3.440 31.672 1.00 88.38 90 GLY A C 1
ATOM 677 O O . GLY A 1 90 ? 8.368 2.455 32.402 1.00 88.38 90 GLY A O 1
ATOM 678 N N . ALA A 1 91 ? 7.922 3.438 30.436 1.00 87.06 91 ALA A N 1
ATOM 679 C CA . ALA A 1 91 ? 7.258 2.268 29.852 1.00 87.06 91 ALA A CA 1
ATOM 680 C C . ALA A 1 91 ? 8.192 1.058 29.632 1.00 87.06 91 ALA A C 1
ATOM 682 O O . ALA A 1 91 ? 7.747 -0.084 29.714 1.00 87.06 91 ALA A O 1
ATOM 683 N N . PHE A 1 92 ? 9.474 1.302 29.348 1.00 86.62 92 PHE A N 1
ATOM 684 C CA . PHE A 1 92 ? 10.524 0.292 29.185 1.00 86.62 92 PHE A CA 1
ATOM 685 C C . PHE A 1 92 ? 11.906 0.909 29.467 1.00 86.62 92 PHE A C 1
ATOM 687 O O . PHE A 1 92 ? 12.032 2.122 29.654 1.00 86.62 92 PHE A O 1
ATOM 694 N N . SER A 1 93 ? 12.956 0.083 29.523 1.00 81.31 93 SER A N 1
ATOM 695 C CA . SER A 1 93 ? 14.331 0.563 29.732 1.00 81.31 93 SER A CA 1
ATOM 696 C C . SER A 1 93 ? 14.775 1.449 28.558 1.00 81.31 93 SER A C 1
ATOM 698 O O . SER A 1 93 ? 14.821 0.980 27.426 1.00 81.31 93 SER A O 1
ATOM 700 N N . GLY A 1 94 ? 15.056 2.730 28.820 1.00 82.44 94 GLY A N 1
ATOM 701 C CA . GLY A 1 94 ? 15.348 3.745 27.793 1.00 82.44 94 GLY A CA 1
ATOM 702 C C . GLY A 1 94 ? 14.170 4.664 27.433 1.00 82.44 94 GLY A C 1
ATOM 703 O O . GLY A 1 94 ? 14.330 5.587 26.637 1.00 82.44 94 GLY A O 1
ATOM 704 N N . ALA A 1 95 ? 12.991 4.474 28.035 1.00 86.31 95 ALA A N 1
ATOM 705 C CA . ALA A 1 95 ? 11.851 5.381 27.884 1.00 86.31 95 ALA A CA 1
ATOM 706 C C . ALA A 1 95 ? 11.992 6.629 28.782 1.00 86.31 95 ALA A C 1
ATOM 708 O O . ALA A 1 95 ? 11.201 6.837 29.703 1.00 86.31 95 ALA A O 1
ATOM 709 N N . ASP A 1 96 ? 13.005 7.461 28.534 1.00 88.56 96 ASP A N 1
ATOM 710 C CA . ASP A 1 96 ? 13.298 8.645 29.363 1.00 88.56 96 ASP A CA 1
ATOM 711 C C . ASP A 1 96 ? 12.336 9.818 29.120 1.00 88.56 96 ASP A C 1
ATOM 713 O O . ASP A 1 96 ? 12.136 10.671 29.994 1.00 88.56 96 ASP A O 1
ATOM 717 N N . VAL A 1 97 ? 11.712 9.841 27.940 1.00 91.12 97 VAL A N 1
ATOM 718 C CA . VAL A 1 97 ? 10.793 10.884 27.477 1.00 91.12 97 VAL A CA 1
ATOM 719 C C . VAL A 1 97 ? 9.547 10.233 26.887 1.00 91.12 97 VAL A C 1
ATOM 721 O O . VAL A 1 97 ? 9.637 9.197 26.240 1.00 91.12 97 VAL A O 1
ATOM 724 N N . THR A 1 98 ? 8.386 10.851 27.080 1.00 92.12 98 THR A N 1
ATOM 725 C CA . THR A 1 98 ? 7.145 10.454 26.405 1.00 92.12 98 THR A CA 1
ATOM 726 C C . THR A 1 98 ? 7.228 10.755 24.905 1.00 92.12 98 THR A C 1
ATOM 728 O O . THR A 1 98 ? 7.527 11.887 24.522 1.00 92.12 98 THR A O 1
ATOM 731 N N . LYS A 1 99 ? 6.907 9.773 24.055 1.00 94.00 99 LYS A N 1
ATOM 732 C CA . LYS A 1 99 ? 6.903 9.910 22.589 1.00 94.00 99 LYS A CA 1
ATOM 733 C C . LYS A 1 99 ? 5.501 9.617 22.028 1.00 94.00 99 LYS A C 1
ATOM 735 O O . LYS A 1 99 ? 4.949 8.560 22.346 1.00 94.00 99 LYS A O 1
ATOM 740 N N . PRO A 1 100 ? 4.914 10.515 21.208 1.00 94.12 100 PRO A N 1
ATOM 741 C CA . PRO A 1 100 ? 3.656 10.233 20.519 1.00 94.12 100 PRO A CA 1
ATOM 742 C C . PRO A 1 100 ? 3.847 9.144 19.456 1.00 94.12 100 PRO A C 1
ATOM 744 O O . PRO A 1 100 ? 4.909 9.053 18.841 1.00 94.12 100 PRO A O 1
ATOM 747 N N . GLY A 1 101 ? 2.817 8.325 19.244 1.00 94.88 101 GLY A N 1
ATOM 748 C CA . GLY A 1 101 ? 2.835 7.286 18.209 1.00 94.88 101 GLY A CA 1
ATOM 749 C C . GLY A 1 101 ? 2.528 7.815 16.810 1.00 94.88 101 GLY A C 1
ATOM 750 O O . GLY A 1 101 ? 1.953 8.894 16.654 1.00 94.88 101 GLY A O 1
ATOM 751 N N . LEU A 1 102 ? 2.824 7.010 15.789 1.00 95.69 102 LEU A N 1
ATOM 752 C CA . LEU A 1 102 ? 2.499 7.309 14.390 1.00 95.69 102 LEU A CA 1
ATOM 753 C C . LEU A 1 102 ? 1.000 7.551 14.174 1.00 95.69 102 LEU A C 1
ATOM 755 O O . LEU A 1 102 ? 0.635 8.442 13.411 1.00 95.69 102 LEU A O 1
ATOM 759 N N . PHE A 1 103 ? 0.130 6.843 14.904 1.00 95.75 103 PHE A N 1
ATOM 760 C CA . PHE A 1 103 ? -1.312 7.103 14.878 1.00 95.75 103 PHE A CA 1
ATOM 761 C C . PHE A 1 103 ? -1.659 8.541 15.283 1.00 95.75 103 PHE A C 1
ATOM 763 O O . PHE A 1 103 ? -2.478 9.176 14.625 1.00 95.75 103 PHE A O 1
ATOM 770 N N . GLU A 1 104 ? -1.003 9.084 16.310 1.00 95.12 104 GLU A N 1
ATOM 771 C CA . GLU A 1 104 ? -1.213 10.470 16.753 1.00 95.12 104 GLU A CA 1
ATOM 772 C C . GLU A 1 104 ? -0.644 11.471 15.747 1.00 95.12 104 GLU A C 1
ATOM 774 O O . GLU A 1 104 ? -1.266 12.492 15.468 1.00 95.12 104 GLU A O 1
ATOM 779 N N . MET A 1 105 ? 0.520 11.164 15.166 1.00 94.62 105 MET A N 1
ATOM 780 C CA . MET A 1 105 ? 1.142 11.997 14.131 1.00 94.62 105 MET A CA 1
ATOM 781 C C . MET A 1 105 ? 0.303 12.060 12.848 1.00 94.62 105 MET A C 1
ATOM 783 O O . MET A 1 105 ? 0.361 13.046 12.117 1.00 94.62 105 MET A O 1
ATOM 787 N N . SER A 1 106 ? -0.482 11.015 12.587 1.00 95.00 106 SER A N 1
ATOM 788 C CA . SER A 1 106 ? -1.382 10.906 11.439 1.00 95.00 106 SER A CA 1
ATOM 789 C C . SER A 1 106 ? -2.820 11.359 11.721 1.00 95.00 106 SER A C 1
ATOM 791 O O . SER A 1 106 ? -3.693 11.117 10.886 1.00 95.00 106 SER A O 1
ATOM 793 N N . ASP A 1 107 ? -3.104 11.992 12.869 1.00 95.00 107 ASP A N 1
ATOM 794 C CA . ASP A 1 107 ? -4.470 12.401 13.217 1.00 95.00 107 ASP A CA 1
ATOM 795 C C . ASP A 1 107 ? -5.089 13.330 12.155 1.00 95.00 107 ASP A C 1
ATOM 797 O O . ASP A 1 107 ? -4.437 14.224 11.611 1.00 95.00 107 ASP A O 1
ATOM 801 N N . GLN A 1 108 ? -6.360 13.084 11.822 1.00 94.62 108 GLN A N 1
ATOM 802 C CA . GLN A 1 108 ? -7.095 13.667 10.684 1.00 94.62 108 GLN A CA 1
ATOM 803 C C . GLN A 1 108 ? -6.499 13.367 9.296 1.00 94.62 108 GLN A C 1
ATOM 805 O O . GLN A 1 108 ? -7.034 13.821 8.284 1.00 94.62 108 GLN A O 1
ATOM 810 N N . GLY A 1 109 ? -5.403 12.615 9.227 1.00 95.62 109 GLY A N 1
ATOM 811 C CA . GLY A 1 109 ? -4.644 12.302 8.026 1.00 95.62 109 GLY A CA 1
ATOM 812 C C . GLY A 1 109 ? -4.819 10.860 7.570 1.00 95.62 109 GLY A C 1
ATOM 813 O O . GLY A 1 109 ? -5.887 10.255 7.718 1.00 95.62 109 GLY A O 1
ATOM 814 N N . THR A 1 110 ? -3.775 10.329 6.942 1.00 96.81 110 THR A N 1
ATOM 815 C CA . THR A 1 110 ? -3.710 8.958 6.427 1.00 96.81 110 THR A CA 1
ATOM 816 C C . THR A 1 110 ? -2.439 8.277 6.924 1.00 96.81 110 THR A C 1
ATOM 818 O O . THR A 1 110 ? -1.366 8.873 6.868 1.00 96.81 110 THR A O 1
ATOM 821 N N . LEU A 1 111 ? -2.566 7.032 7.382 1.00 97.25 111 LEU A N 1
ATOM 822 C CA . LEU A 1 111 ? -1.452 6.179 7.788 1.00 97.25 111 LEU A CA 1
ATOM 823 C C . LEU A 1 111 ? -1.333 4.994 6.825 1.00 97.25 111 LEU A C 1
ATOM 825 O O . LEU A 1 111 ? -2.272 4.203 6.702 1.00 97.25 111 LEU A O 1
ATOM 829 N N . LEU A 1 112 ? -0.186 4.874 6.158 1.00 97.69 112 LEU A N 1
ATOM 830 C CA . LEU A 1 112 ? 0.197 3.701 5.381 1.00 97.69 112 LEU A CA 1
ATOM 831 C C . LEU A 1 112 ? 0.963 2.717 6.273 1.00 97.69 112 LEU A C 1
ATOM 833 O O . LEU A 1 112 ? 2.017 3.050 6.807 1.00 97.69 112 LEU A O 1
ATOM 837 N N . LEU A 1 113 ? 0.447 1.497 6.382 1.00 96.88 113 LEU A N 1
ATOM 838 C CA . LEU A 1 113 ? 1.085 0.357 7.034 1.00 96.88 113 LEU A CA 1
ATOM 839 C C . LEU A 1 113 ? 1.583 -0.613 5.953 1.00 96.88 113 LEU A C 1
ATOM 841 O O . LEU A 1 113 ? 0.816 -1.451 5.474 1.00 96.88 113 LEU A O 1
ATOM 845 N N . ASP A 1 114 ? 2.839 -0.474 5.531 1.00 95.69 114 ASP A N 1
ATOM 846 C CA . ASP A 1 114 ? 3.460 -1.380 4.560 1.00 95.69 114 ASP A CA 1
ATOM 847 C C . ASP A 1 114 ? 3.985 -2.648 5.244 1.00 95.69 114 ASP A C 1
ATOM 849 O O . ASP A 1 114 ? 4.492 -2.612 6.364 1.00 95.69 114 ASP A O 1
ATOM 853 N N . GLU A 1 115 ? 3.843 -3.775 4.554 1.00 94.50 115 GLU A N 1
ATOM 854 C CA . GLU A 1 115 ? 4.085 -5.127 5.066 1.00 94.50 115 GLU A CA 1
ATOM 855 C C . GLU A 1 115 ? 3.318 -5.456 6.367 1.00 94.50 115 GLU A C 1
ATOM 857 O O . GLU A 1 115 ? 3.859 -6.016 7.321 1.00 94.50 115 GLU A O 1
ATOM 862 N N . ILE A 1 116 ? 2.005 -5.173 6.385 1.00 95.25 116 ILE A N 1
ATOM 863 C CA . ILE A 1 116 ? 1.109 -5.437 7.534 1.00 95.25 116 ILE A CA 1
ATOM 864 C C . ILE A 1 116 ? 1.107 -6.910 7.990 1.00 95.25 116 ILE A C 1
ATOM 866 O O . ILE A 1 116 ? 0.831 -7.210 9.151 1.00 95.25 116 ILE A O 1
ATOM 870 N N . GLY A 1 117 ? 1.425 -7.838 7.082 1.00 92.38 117 GLY A N 1
ATOM 871 C CA . GLY A 1 117 ? 1.512 -9.272 7.367 1.00 92.38 117 GLY A CA 1
ATOM 872 C C . GLY A 1 117 ? 2.666 -9.669 8.296 1.00 92.38 117 GLY A C 1
ATOM 873 O O . GLY A 1 117 ? 2.727 -10.828 8.699 1.00 92.38 117 GLY A O 1
ATOM 874 N N . GLU A 1 118 ? 3.567 -8.743 8.633 1.00 90.94 118 GLU A N 1
ATOM 875 C CA . GLU A 1 118 ? 4.665 -8.955 9.590 1.00 90.94 118 GLU A CA 1
ATOM 876 C C . GLU A 1 118 ? 4.289 -8.607 11.038 1.00 90.94 118 GLU A C 1
ATOM 878 O O . GLU A 1 118 ? 5.076 -8.839 11.952 1.00 90.94 118 GLU A O 1
ATOM 883 N N . LEU A 1 119 ? 3.106 -8.031 11.273 1.00 92.69 119 LEU A N 1
ATOM 884 C CA . LEU A 1 119 ? 2.697 -7.636 12.618 1.00 92.69 119 LEU A CA 1
ATOM 885 C C . LEU A 1 119 ? 2.446 -8.844 13.521 1.00 92.69 119 LEU A C 1
ATOM 887 O O . LEU A 1 119 ? 1.794 -9.808 13.120 1.00 92.69 119 LEU A O 1
ATOM 891 N N . ASP A 1 120 ? 2.860 -8.740 14.781 1.00 92.62 120 ASP A N 1
ATOM 892 C CA . ASP A 1 120 ? 2.564 -9.745 15.797 1.00 92.62 120 ASP A CA 1
ATOM 893 C C . ASP A 1 120 ? 1.085 -9.703 16.244 1.00 92.62 120 ASP A C 1
ATOM 895 O O . ASP A 1 120 ? 0.345 -8.732 16.046 1.00 92.62 120 ASP A O 1
ATOM 899 N N . GLY A 1 121 ? 0.622 -10.773 16.894 1.00 91.62 121 GLY A N 1
ATOM 900 C CA . GLY A 1 121 ? -0.783 -10.891 17.299 1.00 91.62 121 GLY A CA 1
ATOM 901 C C . GLY A 1 121 ? -1.246 -9.825 18.306 1.00 91.62 121 GLY A C 1
ATOM 902 O O . GLY A 1 121 ? -2.435 -9.483 18.337 1.00 91.62 121 GLY A O 1
ATOM 903 N N . LYS A 1 122 ? -0.336 -9.279 19.128 1.00 91.25 122 LYS A N 1
ATOM 904 C CA . LYS A 1 122 ? -0.659 -8.237 20.116 1.00 91.25 122 LYS A CA 1
ATOM 905 C C . LYS A 1 122 ? -0.890 -6.890 19.440 1.00 91.25 122 LYS A C 1
ATOM 907 O O . LYS A 1 122 ? -1.908 -6.247 19.711 1.00 91.25 122 LYS A O 1
ATOM 912 N N . VAL A 1 123 ? -0.004 -6.495 18.529 1.00 93.88 123 VAL A N 1
ATOM 913 C CA . VAL A 1 123 ? -0.150 -5.276 17.733 1.00 93.88 123 VAL A CA 1
ATOM 914 C C . VAL A 1 123 ? -1.382 -5.378 16.841 1.00 93.88 123 VAL A C 1
ATOM 916 O O . VAL A 1 123 ? -2.160 -4.426 16.797 1.00 93.88 123 VAL A O 1
ATOM 919 N N . GLN A 1 124 ? -1.645 -6.538 16.226 1.00 95.69 124 GLN A N 1
ATOM 920 C CA . GLN A 1 124 ? -2.869 -6.769 15.446 1.00 95.69 124 GLN A CA 1
ATOM 921 C C . GLN A 1 124 ? -4.145 -6.515 16.271 1.00 95.69 124 GLN A C 1
ATOM 923 O O . GLN A 1 124 ? -5.066 -5.837 15.811 1.00 95.69 124 GLN A O 1
ATOM 928 N N . ALA A 1 125 ? -4.205 -7.009 17.514 1.00 93.50 125 ALA A N 1
ATOM 929 C CA . ALA A 1 125 ? -5.356 -6.794 18.393 1.00 93.50 125 ALA A CA 1
ATOM 930 C C . ALA A 1 125 ? -5.553 -5.311 18.752 1.00 93.50 125 ALA A C 1
ATOM 932 O O . ALA A 1 125 ? -6.684 -4.828 18.833 1.00 93.50 125 ALA A O 1
ATOM 933 N N . LYS A 1 126 ? -4.458 -4.575 18.969 1.00 92.94 126 LYS A N 1
ATOM 934 C CA . LYS A 1 126 ? -4.502 -3.141 19.281 1.00 92.94 126 LYS A CA 1
ATOM 935 C C . LYS A 1 126 ? -4.882 -2.308 18.056 1.00 92.94 126 LYS A C 1
ATOM 937 O O . LYS A 1 126 ? -5.703 -1.404 18.180 1.00 92.94 126 LYS A O 1
ATOM 942 N N . LEU A 1 127 ? -4.364 -2.664 16.882 1.00 94.75 127 LEU A N 1
ATOM 943 C CA . LEU A 1 127 ? -4.711 -2.055 15.600 1.00 94.75 127 LEU A CA 1
ATOM 944 C C . LEU A 1 127 ? -6.207 -2.186 15.297 1.00 94.75 127 LEU A C 1
ATOM 946 O O . LEU A 1 127 ? -6.841 -1.193 14.949 1.00 94.75 127 LEU A O 1
ATOM 950 N N . LEU A 1 128 ? -6.787 -3.375 15.496 1.00 94.88 128 LEU A N 1
ATOM 951 C CA . LEU A 1 128 ? -8.225 -3.598 15.321 1.00 94.88 128 LEU A CA 1
ATOM 952 C C . LEU A 1 128 ? -9.060 -2.613 16.152 1.00 94.88 128 LEU A C 1
ATOM 954 O O . LEU A 1 128 ? -9.981 -1.993 15.629 1.00 94.88 128 LEU A O 1
ATOM 958 N N . ARG A 1 129 ? -8.695 -2.400 17.424 1.00 91.69 129 ARG A N 1
ATOM 959 C CA . ARG A 1 129 ? -9.404 -1.452 18.301 1.00 91.69 129 ARG A CA 1
ATOM 960 C C . ARG A 1 129 ? -9.371 -0.028 17.754 1.00 91.69 129 ARG A C 1
ATOM 962 O O . ARG A 1 129 ? -10.387 0.658 17.809 1.00 91.69 129 ARG A O 1
ATOM 969 N N . VAL A 1 130 ? -8.228 0.405 17.223 1.00 92.19 130 VAL A N 1
ATOM 970 C CA . VAL A 1 130 ? -8.100 1.738 16.618 1.00 92.19 130 VAL A CA 1
ATOM 971 C C . VAL A 1 130 ? -8.950 1.847 15.353 1.00 92.19 130 VAL A C 1
ATOM 973 O O . VAL A 1 130 ? -9.659 2.836 15.187 1.00 92.19 130 VAL A O 1
ATOM 976 N N . LEU A 1 131 ? -8.958 0.816 14.502 1.00 91.62 131 LEU A N 1
ATOM 977 C CA . LEU A 1 131 ? -9.796 0.775 13.297 1.00 91.62 131 LEU A CA 1
ATOM 978 C C . LEU A 1 131 ? -11.299 0.794 13.603 1.00 91.62 131 LEU A C 1
ATOM 980 O O . LEU A 1 131 ? -12.073 1.315 12.799 1.00 91.62 131 LEU A O 1
ATOM 984 N N . ASP A 1 132 ? -11.714 0.253 14.748 1.00 90.38 132 ASP A N 1
ATOM 985 C CA . ASP A 1 132 ? -13.094 0.305 15.243 1.00 90.38 132 ASP A CA 1
ATOM 986 C C . ASP A 1 132 ? -13.460 1.656 15.894 1.00 90.38 132 ASP A C 1
ATOM 988 O O . ASP A 1 132 ? -14.583 1.832 16.365 1.00 90.38 132 ASP A O 1
ATOM 992 N N . GLY A 1 133 ? -12.539 2.627 15.916 1.00 87.19 133 GLY A N 1
ATOM 993 C CA . GLY A 1 133 ? -12.751 3.947 16.519 1.00 87.19 133 GLY A CA 1
ATOM 994 C C . GLY A 1 133 ? -12.659 3.946 18.046 1.00 87.19 133 GLY A C 1
ATOM 995 O O . GLY A 1 133 ? -13.073 4.903 18.703 1.00 87.19 133 GLY A O 1
ATOM 996 N N . VAL A 1 134 ? -12.125 2.876 18.640 1.00 92.38 134 VAL A N 1
ATOM 997 C CA . VAL A 1 134 ? -11.958 2.763 20.088 1.00 92.38 134 VAL A CA 1
ATOM 998 C C . VAL A 1 134 ? -10.661 3.446 20.508 1.00 92.38 134 VAL A C 1
ATOM 1000 O O . VAL A 1 134 ? -9.595 3.218 19.938 1.00 92.38 134 VAL A O 1
ATOM 1003 N N . ALA A 1 135 ? -10.744 4.244 21.572 1.00 92.94 135 ALA A N 1
ATOM 1004 C CA . ALA A 1 135 ? -9.574 4.849 22.191 1.00 92.94 135 ALA A CA 1
ATOM 1005 C C . ALA A 1 135 ? -8.546 3.786 22.623 1.00 92.94 135 ALA A C 1
ATOM 1007 O O . ALA A 1 135 ? -8.912 2.751 23.193 1.00 92.94 135 ALA A O 1
ATOM 1008 N N . TYR A 1 136 ? -7.263 4.073 22.428 1.00 93.50 136 TYR A N 1
ATOM 1009 C CA . TYR A 1 136 ? -6.163 3.210 22.851 1.00 93.50 136 TYR A CA 1
ATOM 1010 C C . TYR A 1 136 ? -5.304 3.885 23.926 1.00 93.50 136 TYR A C 1
ATOM 1012 O O . TYR A 1 136 ? -5.478 5.060 24.242 1.00 93.50 136 TYR A O 1
ATOM 1020 N N . TYR A 1 137 ? -4.388 3.121 24.517 1.00 92.38 137 TYR A N 1
ATOM 1021 C CA . TYR A 1 137 ? -3.408 3.620 25.478 1.00 92.38 137 TYR A CA 1
ATOM 1022 C C . TYR A 1 137 ? -2.005 3.528 24.882 1.00 92.38 137 TYR A C 1
ATOM 1024 O O . TYR A 1 137 ? -1.658 2.527 24.238 1.00 92.38 137 TYR A O 1
ATOM 1032 N N . ARG A 1 138 ? -1.194 4.557 25.138 1.00 93.81 138 ARG A N 1
ATOM 1033 C CA . ARG A 1 138 ? 0.257 4.502 24.922 1.00 93.81 138 ARG A CA 1
ATOM 1034 C C . ARG A 1 138 ? 0.870 3.386 25.763 1.00 93.81 138 ARG A C 1
ATOM 1036 O O . ARG A 1 138 ? 0.314 3.004 26.797 1.00 93.81 138 ARG A O 1
ATOM 1043 N N . LEU A 1 139 ? 2.024 2.878 25.343 1.00 91.50 139 LEU A N 1
ATOM 1044 C CA . LEU A 1 139 ? 2.780 1.923 26.149 1.00 91.50 139 LEU A CA 1
ATOM 1045 C C . LEU A 1 139 ? 3.100 2.535 27.522 1.00 91.50 139 LEU A C 1
ATOM 1047 O O . LEU A 1 139 ? 3.604 3.655 27.591 1.00 91.50 139 LEU A O 1
ATOM 1051 N N . GLY A 1 140 ? 2.763 1.832 28.605 1.00 88.44 140 GLY A N 1
ATOM 1052 C CA . GLY A 1 140 ? 2.940 2.325 29.979 1.00 88.44 140 GLY A CA 1
ATOM 1053 C C . GLY A 1 140 ? 2.050 3.516 30.370 1.00 88.44 140 GLY A C 1
ATOM 1054 O O . GLY A 1 140 ? 2.195 4.045 31.469 1.00 88.44 140 GLY A O 1
ATOM 1055 N N . GLY A 1 141 ? 1.132 3.949 29.500 1.00 88.44 141 GLY A N 1
ATOM 1056 C CA . GLY A 1 141 ? 0.291 5.120 29.725 1.00 88.44 141 GLY A CA 1
ATOM 1057 C C . GLY A 1 141 ? -1.069 4.801 30.342 1.00 88.44 141 GLY A C 1
ATOM 1058 O O . GLY A 1 141 ? -1.688 3.780 30.054 1.00 88.44 141 GLY A O 1
ATOM 1059 N N . SER A 1 142 ? -1.576 5.728 31.157 1.00 87.69 142 SER A N 1
ATOM 1060 C CA . SER A 1 142 ? -2.907 5.656 31.784 1.00 87.69 142 SER A CA 1
ATOM 1061 C C . SER A 1 142 ? -3.958 6.538 31.101 1.00 87.69 142 SER A C 1
ATOM 1063 O O . SER A 1 142 ? -5.144 6.465 31.429 1.00 87.69 142 SER A O 1
ATOM 1065 N N . ARG A 1 143 ? -3.550 7.367 30.131 1.00 89.12 143 ARG A N 1
ATOM 1066 C CA . ARG A 1 143 ? -4.437 8.263 29.380 1.00 89.12 143 ARG A CA 1
ATOM 1067 C C . ARG A 1 143 ? -4.931 7.598 28.096 1.00 89.12 143 ARG A C 1
ATOM 1069 O O . ARG A 1 143 ? -4.138 7.073 27.319 1.00 89.12 143 ARG A O 1
ATOM 1076 N N . LYS A 1 144 ? -6.244 7.679 27.863 1.00 92.44 144 LYS A N 1
ATOM 1077 C CA . LYS A 1 144 ? -6.865 7.288 26.593 1.00 92.44 144 LYS A CA 1
ATOM 1078 C C . LYS A 1 144 ? -6.514 8.296 25.498 1.00 92.44 144 LYS A C 1
ATOM 1080 O O . LYS A 1 144 ? -6.657 9.501 25.703 1.00 92.44 144 LYS A O 1
ATOM 1085 N N . VAL A 1 145 ? -6.107 7.778 24.348 1.00 93.50 145 VAL A N 1
ATOM 1086 C CA . VAL A 1 145 ? -5.828 8.514 23.118 1.00 93.50 145 VAL A CA 1
ATOM 1087 C C . VAL A 1 145 ? -6.862 8.106 22.074 1.00 93.50 145 VAL A C 1
ATOM 1089 O O . VAL A 1 145 ? -7.149 6.924 21.890 1.00 93.50 145 VAL A O 1
ATOM 1092 N N . THR A 1 146 ? -7.438 9.099 21.413 1.00 93.69 146 THR A N 1
ATOM 1093 C CA . THR A 1 146 ? -8.432 8.954 20.346 1.00 93.69 146 THR A CA 1
ATOM 1094 C C . THR A 1 146 ? -7.922 9.707 19.140 1.00 93.69 146 THR A C 1
ATOM 1096 O O . THR A 1 146 ? -7.536 10.865 19.277 1.00 93.69 146 THR A O 1
ATOM 1099 N N . VAL A 1 147 ? -7.936 9.044 17.990 1.00 94.12 147 VAL A N 1
ATOM 1100 C CA . VAL A 1 147 ? -7.429 9.568 16.722 1.00 94.12 147 VAL A CA 1
ATOM 1101 C C . VAL A 1 147 ? -8.438 9.258 15.625 1.00 94.12 147 VAL A C 1
ATOM 1103 O O . VAL A 1 147 ? -9.130 8.240 15.686 1.00 94.12 147 VAL A O 1
ATOM 1106 N N . ASN A 1 148 ? -8.518 10.121 14.621 1.00 93.81 148 ASN A N 1
ATOM 1107 C CA . ASN A 1 148 ? -9.292 9.890 13.411 1.00 93.81 148 ASN A CA 1
ATOM 1108 C C . ASN A 1 148 ? -8.334 9.724 12.230 1.00 93.81 148 ASN A C 1
ATOM 1110 O O . ASN A 1 148 ? -7.977 10.694 11.561 1.00 93.81 148 ASN A O 1
ATOM 1114 N N . VAL A 1 149 ? -7.926 8.489 11.955 1.00 94.81 149 VAL A N 1
ATOM 1115 C CA . VAL A 1 149 ? -6.911 8.172 10.943 1.00 94.81 149 VAL A CA 1
ATOM 1116 C C . VAL A 1 149 ? -7.507 7.257 9.891 1.00 94.81 149 VAL A C 1
ATOM 1118 O O . VAL A 1 149 ? -8.065 6.210 10.218 1.00 94.81 149 VAL A O 1
ATOM 1121 N N . ARG A 1 150 ? -7.335 7.618 8.619 1.00 95.38 150 ARG A N 1
ATOM 1122 C CA . ARG A 1 150 ? -7.605 6.698 7.520 1.00 95.38 150 ARG A CA 1
ATOM 1123 C C . ARG A 1 150 ? -6.430 5.741 7.386 1.00 95.38 150 ARG A C 1
ATOM 1125 O O . ARG A 1 150 ? -5.297 6.187 7.225 1.00 95.38 150 ARG A O 1
ATOM 1132 N N . VAL A 1 151 ? -6.694 4.442 7.415 1.00 96.25 151 VAL A N 1
ATOM 1133 C CA . VAL A 1 151 ? -5.643 3.423 7.310 1.00 96.25 151 VAL A CA 1
ATOM 1134 C C . VAL A 1 151 ? -5.596 2.842 5.903 1.00 96.25 151 VAL A C 1
ATOM 1136 O O . VAL A 1 151 ? -6.605 2.381 5.370 1.00 96.25 151 VAL A O 1
ATOM 1139 N N . ILE A 1 152 ? -4.404 2.838 5.318 1.00 97.94 152 ILE A N 1
ATOM 1140 C CA . ILE A 1 152 ? -4.076 2.086 4.110 1.00 97.94 152 ILE A CA 1
ATOM 1141 C C . ILE A 1 152 ? -3.077 1.013 4.535 1.00 97.94 152 ILE A C 1
ATOM 1143 O O . ILE A 1 152 ? -2.035 1.329 5.091 1.00 97.94 152 ILE A O 1
ATOM 1147 N N . ALA A 1 153 ? -3.385 -0.255 4.310 1.00 97.69 153 ALA A N 1
ATOM 1148 C CA . ALA A 1 153 ? -2.476 -1.361 4.575 1.00 97.69 153 ALA A CA 1
ATOM 1149 C C . ALA A 1 153 ? -1.927 -1.899 3.255 1.00 97.69 153 ALA A C 1
ATOM 1151 O O . ALA A 1 153 ? -2.644 -1.934 2.258 1.00 97.69 153 ALA A O 1
ATOM 1152 N N . ALA A 1 154 ? -0.677 -2.345 3.240 1.00 97.38 154 ALA A N 1
ATOM 1153 C CA . ALA A 1 154 ? -0.071 -2.987 2.086 1.00 97.38 154 ALA A CA 1
ATOM 1154 C C . ALA A 1 154 ? 0.656 -4.274 2.487 1.00 97.38 154 ALA A C 1
ATOM 1156 O O . ALA A 1 154 ? 1.175 -4.392 3.595 1.00 97.38 154 ALA A O 1
ATOM 1157 N N . THR A 1 155 ? 0.669 -5.266 1.596 1.00 96.12 155 THR A N 1
ATOM 1158 C CA . THR A 1 155 ? 1.391 -6.525 1.821 1.00 96.12 155 THR A CA 1
ATOM 1159 C C . THR A 1 155 ? 1.710 -7.249 0.518 1.00 96.12 155 THR A C 1
ATOM 1161 O O . THR A 1 155 ? 1.023 -7.084 -0.494 1.00 96.12 155 THR A O 1
ATOM 1164 N N . ASN A 1 156 ? 2.777 -8.043 0.537 1.00 93.12 156 ASN A N 1
ATOM 1165 C CA . ASN A 1 156 ? 3.076 -9.047 -0.482 1.00 93.12 156 ASN A CA 1
ATOM 1166 C C . ASN A 1 156 ? 2.608 -10.471 -0.120 1.00 93.12 156 ASN A C 1
ATOM 1168 O O . ASN A 1 156 ? 2.733 -11.362 -0.959 1.00 93.12 156 ASN A O 1
ATOM 1172 N N . ARG A 1 157 ? 2.100 -10.697 1.099 1.00 91.00 157 ARG A N 1
ATOM 1173 C CA . ARG A 1 157 ? 1.649 -12.008 1.578 1.00 91.00 157 ARG A CA 1
ATOM 1174 C C . ARG A 1 157 ? 0.179 -12.244 1.258 1.00 91.00 157 ARG A C 1
ATOM 1176 O O . ARG A 1 157 ? -0.616 -11.308 1.168 1.00 91.00 157 ARG A O 1
ATOM 1183 N N . ASP A 1 158 ? -0.185 -13.516 1.170 1.00 91.69 158 ASP A N 1
ATOM 1184 C CA . ASP A 1 158 ? -1.582 -13.930 1.158 1.00 91.69 158 ASP A CA 1
ATOM 1185 C C . ASP A 1 158 ? -2.122 -13.938 2.597 1.00 91.69 158 ASP A C 1
ATOM 1187 O O . ASP A 1 158 ? -1.938 -14.894 3.353 1.00 91.69 158 ASP A O 1
ATOM 1191 N N . LEU A 1 159 ? -2.775 -12.842 2.996 1.00 92.12 159 LEU A N 1
ATOM 1192 C CA . LEU A 1 159 ? -3.335 -12.725 4.344 1.00 92.12 159 LEU A CA 1
ATOM 1193 C C . LEU A 1 159 ? -4.435 -13.754 4.623 1.00 92.12 159 LEU A C 1
ATOM 1195 O O . LEU A 1 159 ? -4.656 -14.078 5.785 1.00 92.12 159 LEU A O 1
ATOM 1199 N N . GLU A 1 160 ? -5.115 -14.285 3.605 1.00 90.81 160 GLU A N 1
ATOM 1200 C CA . GLU A 1 160 ? -6.128 -15.321 3.811 1.00 90.81 160 GLU A CA 1
ATOM 1201 C C . GLU A 1 160 ? -5.470 -16.625 4.281 1.00 90.81 160 GLU A C 1
ATOM 1203 O O . GLU A 1 160 ? -5.928 -17.240 5.249 1.00 90.81 160 GLU A O 1
ATOM 1208 N N . GLN A 1 161 ? -4.334 -16.992 3.682 1.00 93.31 161 GLN A N 1
ATOM 1209 C CA . GLN A 1 161 ? -3.518 -18.119 4.144 1.00 93.31 161 GLN A CA 1
ATOM 1210 C C . GLN A 1 161 ? -2.930 -17.872 5.538 1.00 93.31 161 GLN A C 1
ATOM 1212 O O . GLN A 1 161 ? -2.950 -18.769 6.381 1.00 93.31 161 GLN A O 1
ATOM 1217 N N . GLU A 1 162 ? -2.460 -16.656 5.829 1.00 92.88 162 GLU A N 1
ATOM 1218 C CA . GLU A 1 162 ? -1.939 -16.307 7.160 1.00 92.88 162 GLU A CA 1
ATOM 1219 C C . GLU A 1 162 ? -3.028 -16.366 8.249 1.00 92.88 162 GLU A C 1
ATOM 1221 O O . GLU A 1 162 ? -2.750 -16.745 9.393 1.00 92.88 162 GLU A O 1
ATOM 1226 N N . VAL A 1 163 ? -4.284 -16.056 7.902 1.00 94.25 163 VAL A N 1
ATOM 1227 C CA . VAL A 1 163 ? -5.443 -16.252 8.788 1.00 94.25 163 VAL A CA 1
ATOM 1228 C C . VAL A 1 163 ? -5.696 -17.737 9.037 1.00 94.25 163 VAL A C 1
ATOM 1230 O O . VAL A 1 163 ? -5.890 -18.135 10.187 1.00 94.25 163 VAL A O 1
ATOM 1233 N N . GLN A 1 164 ? -5.664 -18.572 7.995 1.00 93.38 164 GLN A N 1
ATOM 1234 C CA . GLN A 1 164 ? -5.826 -20.026 8.137 1.00 93.38 164 GLN A CA 1
ATOM 1235 C C . GLN A 1 164 ? -4.700 -20.651 8.975 1.00 93.38 164 GLN A C 1
ATOM 1237 O O . GLN A 1 164 ? -4.949 -21.558 9.768 1.00 93.38 164 GLN A O 1
ATOM 1242 N N . ALA A 1 165 ? -3.481 -20.123 8.858 1.00 92.81 165 ALA A N 1
ATOM 1243 C CA . ALA A 1 165 ? -2.324 -20.528 9.650 1.00 92.81 165 ALA A CA 1
ATOM 1244 C C . ALA A 1 165 ? -2.335 -19.989 11.097 1.00 92.81 165 ALA A C 1
ATOM 1246 O O . ALA A 1 165 ? -1.439 -20.318 11.875 1.00 92.81 165 ALA A O 1
ATOM 1247 N N . GLY A 1 166 ? -3.311 -19.151 11.471 1.00 91.62 166 GLY A N 1
ATOM 1248 C CA . GLY A 1 166 ? -3.428 -18.562 12.809 1.00 91.62 166 GLY A CA 1
ATOM 1249 C C . GLY A 1 166 ? -2.405 -17.463 13.121 1.00 91.62 166 GLY A C 1
ATOM 1250 O O . GLY A 1 166 ? -2.288 -17.051 14.275 1.00 91.62 166 GLY A O 1
ATOM 1251 N N . LYS A 1 167 ? -1.667 -16.984 12.114 1.00 92.38 167 LYS A N 1
ATOM 1252 C CA . LYS A 1 167 ? -0.659 -15.918 12.242 1.00 92.38 167 LYS A CA 1
ATOM 1253 C C . LYS A 1 167 ? -1.258 -14.524 12.087 1.00 92.38 167 LYS A C 1
ATOM 1255 O O . LYS A 1 167 ? -0.728 -13.558 12.634 1.00 92.38 167 LYS A O 1
ATOM 1260 N N . PHE A 1 168 ? -2.381 -14.422 11.381 1.00 96.00 168 PHE A N 1
ATOM 1261 C CA . PHE A 1 168 ? -3.116 -13.176 11.215 1.00 96.00 168 PHE A CA 1
ATOM 1262 C C . PHE A 1 168 ? -4.541 -13.307 11.748 1.00 96.00 168 PHE A C 1
ATOM 1264 O O . PHE A 1 168 ? -5.211 -14.324 11.566 1.00 96.00 168 PHE A O 1
ATOM 1271 N N . ARG A 1 169 ? -5.035 -12.280 12.438 1.00 96.25 169 ARG A N 1
ATOM 1272 C CA . ARG A 1 169 ? -6.381 -12.329 13.004 1.00 96.25 169 ARG A CA 1
ATOM 1273 C C . ARG A 1 169 ? -7.442 -12.132 11.925 1.00 96.25 169 ARG A C 1
ATOM 1275 O O . ARG A 1 169 ? -7.418 -11.170 11.157 1.00 96.25 169 ARG A O 1
ATOM 1282 N N . ARG A 1 170 ? -8.442 -13.017 11.937 1.00 95.44 170 ARG A N 1
ATOM 1283 C CA . ARG A 1 170 ? -9.579 -12.975 11.008 1.00 95.44 170 ARG A CA 1
ATOM 1284 C C . ARG A 1 170 ? -10.367 -11.663 11.097 1.00 95.44 170 ARG A C 1
ATOM 1286 O O . ARG A 1 170 ? -10.772 -11.138 10.070 1.00 95.44 170 ARG A O 1
ATOM 1293 N N . ASP A 1 171 ? -10.600 -11.144 12.300 1.00 95.06 171 ASP A N 1
ATOM 1294 C CA . ASP A 1 171 ? -11.356 -9.901 12.523 1.00 95.06 171 ASP A CA 1
ATOM 1295 C C . ASP A 1 171 ? -10.653 -8.669 11.928 1.00 95.06 171 ASP A C 1
ATOM 1297 O O . ASP A 1 171 ? -11.277 -7.885 11.213 1.00 95.06 171 ASP A O 1
ATOM 1301 N N . LEU A 1 172 ? -9.342 -8.550 12.141 1.00 95.56 172 LEU A N 1
ATOM 1302 C CA . LEU A 1 172 ? -8.514 -7.510 11.540 1.00 95.56 172 LEU A CA 1
ATOM 1303 C C . LEU A 1 172 ? -8.499 -7.607 10.012 1.00 95.56 172 LEU A C 1
ATOM 1305 O O . LEU A 1 172 ? -8.636 -6.583 9.345 1.00 95.56 172 LEU A O 1
ATOM 1309 N N . TYR A 1 173 ? -8.378 -8.819 9.462 1.00 95.25 173 TYR A N 1
ATOM 1310 C CA . TYR A 1 173 ? -8.439 -9.043 8.017 1.00 95.25 173 TYR A CA 1
ATOM 1311 C C . TYR A 1 173 ? -9.732 -8.470 7.424 1.00 95.25 173 TYR A C 1
ATOM 1313 O O . TYR A 1 173 ? -9.655 -7.588 6.575 1.00 95.25 173 TYR A O 1
ATOM 1321 N N . HIS A 1 174 ? -10.902 -8.850 7.958 1.00 93.19 174 HIS A N 1
ATOM 1322 C CA . HIS A 1 174 ? -12.199 -8.342 7.478 1.00 93.19 174 HIS A CA 1
ATOM 1323 C C . HIS A 1 174 ? -12.328 -6.819 7.583 1.00 93.19 174 HIS A C 1
ATOM 1325 O O . HIS A 1 174 ? -12.971 -6.191 6.742 1.00 93.19 174 HIS A O 1
ATOM 1331 N N . ARG A 1 175 ? -11.717 -6.203 8.605 1.00 92.75 175 ARG A N 1
ATOM 1332 C CA . ARG A 1 175 ? -11.739 -4.744 8.780 1.00 92.75 175 ARG A CA 1
ATOM 1333 C C . ARG A 1 175 ? -10.861 -4.018 7.760 1.00 92.75 175 ARG A C 1
ATOM 1335 O O . ARG A 1 175 ? -11.235 -2.924 7.338 1.00 92.75 175 ARG A O 1
ATOM 1342 N N . LEU A 1 176 ? -9.721 -4.602 7.383 1.00 93.00 176 LEU A N 1
ATOM 1343 C CA . LEU A 1 176 ? -8.774 -4.046 6.409 1.00 93.00 176 LEU A CA 1
ATOM 1344 C C . LEU A 1 176 ? -9.220 -4.267 4.958 1.00 93.00 176 LEU A C 1
ATOM 1346 O O . LEU A 1 176 ? -8.954 -3.426 4.104 1.00 93.00 176 LEU A O 1
ATOM 1350 N N . THR A 1 177 ? -9.929 -5.360 4.673 1.00 90.94 177 THR A N 1
ATOM 1351 C CA . THR A 1 177 ? -10.367 -5.742 3.319 1.00 90.94 177 THR A CA 1
ATOM 1352 C C . THR A 1 177 ? -11.667 -5.071 2.874 1.00 90.94 177 THR A C 1
ATOM 1354 O O . THR A 1 177 ? -12.330 -5.572 1.969 1.00 90.94 177 THR A O 1
ATOM 1357 N N . GLN A 1 178 ? -12.062 -3.945 3.482 1.00 90.12 178 GLN A N 1
ATOM 1358 C CA . GLN A 1 178 ? -13.238 -3.184 3.028 1.00 90.12 178 GLN A CA 1
ATOM 1359 C C . GLN A 1 178 ? -13.104 -2.786 1.554 1.00 90.12 178 GLN A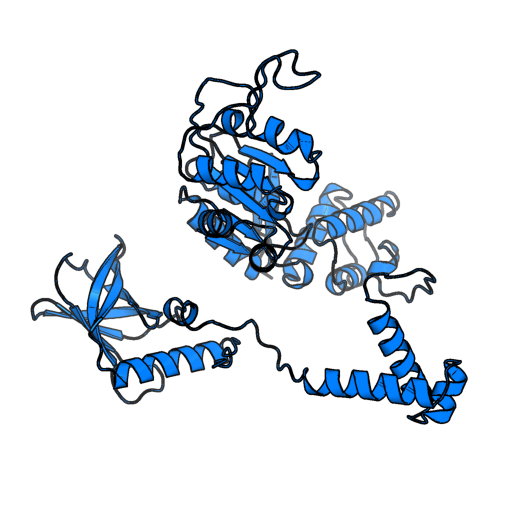 C 1
ATOM 1361 O O . GLN A 1 178 ? -14.050 -2.921 0.782 1.00 90.12 178 GLN A O 1
ATOM 1366 N N . PHE A 1 179 ? -11.901 -2.366 1.162 1.00 93.31 179 PHE A N 1
ATOM 1367 C CA . PHE A 1 179 ? -11.487 -2.260 -0.228 1.00 93.31 179 PHE A CA 1
ATOM 1368 C C . PHE A 1 179 ? -10.162 -2.987 -0.410 1.00 93.31 179 PHE A C 1
ATOM 1370 O O . PHE A 1 179 ? -9.200 -2.689 0.292 1.00 93.31 179 PHE A O 1
ATOM 1377 N N . GLN A 1 180 ? -10.098 -3.909 -1.367 1.00 95.00 180 GLN A N 1
ATOM 1378 C CA . GLN A 1 180 ? -8.864 -4.592 -1.737 1.00 95.00 180 GLN A CA 1
ATOM 1379 C C . GLN A 1 180 ? -8.449 -4.175 -3.147 1.00 95.00 180 GLN A C 1
ATOM 1381 O O . GLN A 1 180 ? -9.223 -4.301 -4.094 1.00 95.00 180 GLN A O 1
ATOM 1386 N N . LEU A 1 181 ? -7.223 -3.676 -3.280 1.00 95.31 181 LEU A N 1
ATOM 1387 C CA . LEU A 1 181 ? -6.625 -3.264 -4.544 1.00 95.31 181 LEU A CA 1
ATOM 1388 C C . LEU A 1 181 ? -5.418 -4.147 -4.834 1.00 95.31 181 LEU A C 1
ATOM 1390 O O . LEU A 1 181 ? -4.477 -4.197 -4.045 1.00 95.31 181 LEU A O 1
ATOM 1394 N N . GLN A 1 182 ? -5.430 -4.828 -5.976 1.00 95.31 182 GLN A N 1
ATOM 1395 C CA . GLN A 1 182 ? -4.314 -5.660 -6.405 1.00 95.31 182 GLN A CA 1
ATOM 1396 C C . GLN A 1 182 ? -3.435 -4.895 -7.393 1.00 95.31 182 GLN A C 1
ATOM 1398 O O . GLN A 1 182 ? -3.898 -4.459 -8.447 1.00 95.31 182 GLN A O 1
ATOM 1403 N N . VAL A 1 183 ? -2.159 -4.735 -7.049 1.00 96.06 183 VAL A N 1
ATOM 1404 C CA . VAL A 1 183 ? -1.157 -4.137 -7.931 1.00 96.06 183 VAL A CA 1
ATOM 1405 C C . VAL A 1 183 ? -0.545 -5.249 -8.778 1.00 96.06 183 VAL A C 1
ATOM 1407 O O . VAL A 1 183 ? 0.122 -6.125 -8.218 1.00 96.06 183 VAL A O 1
ATOM 1410 N N . PRO A 1 184 ? -0.748 -5.236 -10.108 1.00 94.50 184 PRO A N 1
ATOM 1411 C CA . PRO A 1 184 ? -0.218 -6.277 -10.970 1.00 94.50 184 PRO A CA 1
ATOM 1412 C C . PRO A 1 184 ? 1.317 -6.219 -11.000 1.00 94.50 184 PRO A C 1
ATOM 1414 O O . PRO A 1 184 ? 1.910 -5.126 -11.005 1.00 94.50 184 PRO A O 1
ATOM 1417 N N . PRO A 1 185 ? 1.987 -7.380 -11.043 1.00 94.94 185 PRO A N 1
ATOM 1418 C CA . PRO A 1 185 ? 3.421 -7.436 -11.250 1.00 94.94 185 PRO A CA 1
ATOM 1419 C C . PRO A 1 185 ? 3.792 -6.879 -12.627 1.00 94.94 185 PRO A C 1
ATOM 1421 O O . PRO A 1 185 ? 2.993 -6.832 -13.561 1.00 94.94 185 PRO A O 1
ATOM 1424 N N . LEU A 1 186 ? 5.038 -6.444 -12.772 1.00 93.00 186 LEU A N 1
ATOM 1425 C CA . LEU A 1 186 ? 5.530 -5.739 -13.951 1.00 93.00 186 LEU A CA 1
ATOM 1426 C C . LEU A 1 186 ? 5.413 -6.577 -15.240 1.00 93.00 186 LEU A C 1
ATOM 1428 O O . LEU A 1 186 ? 5.082 -6.029 -16.289 1.00 93.00 186 LEU A O 1
ATOM 1432 N N . ARG A 1 187 ? 5.567 -7.902 -15.137 1.00 91.00 187 ARG A N 1
ATOM 1433 C CA . ARG A 1 187 ? 5.375 -8.862 -16.239 1.00 91.00 187 ARG A CA 1
ATOM 1434 C C . ARG A 1 187 ? 3.958 -8.888 -16.830 1.00 91.00 187 ARG A C 1
ATOM 1436 O O . ARG A 1 187 ? 3.796 -9.248 -17.987 1.00 91.00 187 ARG A O 1
ATOM 1443 N N . GLU A 1 188 ? 2.939 -8.480 -16.074 1.00 89.62 188 GLU A N 1
ATOM 1444 C CA . GLU A 1 188 ? 1.546 -8.415 -16.550 1.00 89.62 188 GLU A CA 1
ATOM 1445 C C . GLU A 1 188 ? 1.210 -7.069 -17.214 1.00 89.62 188 GLU A C 1
ATOM 1447 O O . GLU A 1 188 ? 0.147 -6.908 -17.808 1.00 89.62 188 GLU A O 1
ATOM 1452 N N . ARG A 1 189 ? 2.123 -6.090 -17.156 1.00 93.12 189 ARG A N 1
ATOM 1453 C CA . ARG A 1 189 ? 1.938 -4.730 -17.688 1.00 93.12 189 ARG A CA 1
ATOM 1454 C C . ARG A 1 189 ? 3.107 -4.302 -18.574 1.00 93.12 189 ARG A C 1
ATOM 1456 O O . ARG A 1 189 ? 3.760 -3.289 -18.338 1.00 93.12 189 ARG A O 1
ATOM 1463 N N . LEU A 1 190 ? 3.340 -5.063 -19.642 1.00 89.19 190 LEU A N 1
ATOM 1464 C CA . LEU A 1 190 ? 4.469 -4.878 -20.567 1.00 89.19 190 LEU A CA 1
ATOM 1465 C C . LEU A 1 190 ? 4.575 -3.455 -21.143 1.00 89.19 190 LEU A C 1
ATOM 1467 O O . LEU A 1 190 ? 5.671 -2.916 -21.284 1.00 89.19 190 LEU A O 1
ATOM 1471 N N . GLU A 1 191 ? 3.443 -2.803 -21.423 1.00 90.19 191 GLU A N 1
ATOM 1472 C CA . GLU A 1 191 ? 3.433 -1.417 -21.908 1.00 90.19 191 GLU A CA 1
ATOM 1473 C C . GLU A 1 191 ? 4.071 -0.438 -20.908 1.00 90.19 191 GLU A C 1
ATOM 1475 O O . GLU A 1 191 ? 4.716 0.529 -21.324 1.00 90.19 191 GLU A O 1
ATOM 1480 N N . ASP A 1 192 ? 3.944 -0.705 -19.604 1.00 92.88 192 ASP A N 1
ATOM 1481 C CA . ASP A 1 192 ? 4.544 0.116 -18.552 1.00 92.88 192 ASP A CA 1
ATOM 1482 C C . ASP A 1 192 ? 6.053 -0.085 -18.457 1.00 92.88 192 ASP A C 1
ATOM 1484 O O . ASP A 1 192 ? 6.743 0.870 -18.121 1.00 92.88 192 ASP A O 1
ATOM 1488 N N . ILE A 1 193 ? 6.586 -1.263 -18.808 1.00 93.25 193 ILE A N 1
ATOM 1489 C CA . ILE A 1 193 ? 8.038 -1.516 -18.813 1.00 93.25 193 ILE A CA 1
ATOM 1490 C C . ILE A 1 193 ? 8.736 -0.493 -19.704 1.00 93.25 193 ILE A C 1
ATOM 1492 O O . ILE A 1 193 ? 9.661 0.177 -19.256 1.00 93.25 193 ILE A O 1
ATOM 1496 N N . SER A 1 194 ? 8.249 -0.320 -20.937 1.00 92.56 194 SER A N 1
ATOM 1497 C CA . SER A 1 194 ? 8.820 0.641 -21.890 1.00 92.56 194 SER A CA 1
ATOM 1498 C C . SER A 1 194 ? 8.762 2.083 -21.369 1.00 92.56 194 SER A C 1
ATOM 1500 O O . SER A 1 194 ? 9.762 2.797 -21.390 1.00 92.56 194 SER A O 1
ATOM 1502 N N . ALA A 1 195 ? 7.607 2.503 -20.843 1.00 92.50 195 ALA A N 1
ATOM 1503 C CA . ALA A 1 195 ? 7.400 3.866 -20.363 1.00 92.50 195 ALA A CA 1
ATOM 1504 C C . ALA A 1 195 ? 8.233 4.169 -19.109 1.00 92.50 195 ALA A C 1
ATOM 1506 O O . ALA A 1 195 ? 8.873 5.216 -19.031 1.00 92.50 195 ALA A O 1
ATOM 1507 N N . LEU A 1 196 ? 8.266 3.240 -18.151 1.00 93.44 196 LEU A N 1
ATOM 1508 C CA . LEU A 1 196 ? 9.099 3.334 -16.953 1.00 93.44 196 LEU A CA 1
ATOM 1509 C C . LEU A 1 196 ? 10.581 3.321 -17.316 1.00 93.44 196 LEU A C 1
ATOM 1511 O O . LEU A 1 196 ? 11.357 4.073 -16.728 1.00 93.44 196 LEU A O 1
ATOM 1515 N N . ALA A 1 197 ? 10.974 2.504 -18.297 1.00 92.38 197 ALA A N 1
ATOM 1516 C CA . ALA A 1 197 ? 12.360 2.417 -18.709 1.00 92.38 197 ALA A CA 1
ATOM 1517 C C . ALA A 1 197 ? 12.868 3.735 -19.290 1.00 92.38 197 ALA A C 1
ATOM 1519 O O . ALA A 1 197 ? 13.901 4.251 -18.863 1.00 92.38 197 ALA A O 1
ATOM 1520 N N . GLU A 1 198 ? 12.105 4.315 -20.216 1.00 91.31 198 GLU A N 1
ATOM 1521 C CA . GLU A 1 198 ? 12.390 5.635 -20.773 1.00 91.31 198 GLU A CA 1
ATOM 1522 C C . GLU A 1 198 ? 12.394 6.723 -19.695 1.00 91.31 198 GLU A C 1
ATOM 1524 O O . GLU A 1 198 ? 13.271 7.586 -19.699 1.00 91.31 198 GLU A O 1
ATOM 1529 N N . PHE A 1 199 ? 11.440 6.681 -18.763 1.00 91.50 199 PHE A N 1
ATOM 1530 C CA . PHE A 1 199 ? 11.350 7.646 -17.672 1.00 91.50 199 PHE A CA 1
ATOM 1531 C C . PHE A 1 199 ? 12.598 7.619 -16.780 1.00 91.50 199 PHE A C 1
ATOM 1533 O O . PHE A 1 199 ? 13.223 8.659 -16.571 1.00 91.50 199 PHE A O 1
ATOM 1540 N N . PHE A 1 200 ? 13.017 6.441 -16.307 1.00 90.81 200 PHE A N 1
ATOM 1541 C CA . PHE A 1 200 ? 14.230 6.319 -15.493 1.00 90.81 200 PHE A CA 1
ATOM 1542 C C . PHE A 1 200 ? 15.496 6.644 -16.291 1.00 90.81 200 PHE A C 1
ATOM 1544 O O . PHE A 1 200 ? 16.416 7.254 -15.748 1.00 90.81 200 PHE A O 1
ATOM 1551 N N . LEU A 1 201 ? 15.546 6.308 -17.585 1.00 89.94 201 LEU A N 1
ATOM 1552 C CA . LEU A 1 201 ? 16.684 6.668 -18.426 1.00 89.94 201 LEU A CA 1
ATOM 1553 C C . LEU A 1 201 ? 16.819 8.189 -18.548 1.00 89.94 201 LEU A C 1
ATOM 1555 O O . LEU A 1 201 ? 17.918 8.706 -18.376 1.00 89.94 201 LEU A O 1
ATOM 1559 N N . ARG A 1 202 ? 15.719 8.923 -18.759 1.00 88.50 202 ARG A N 1
ATOM 1560 C CA . ARG A 1 202 ? 15.748 10.395 -18.854 1.00 88.50 202 ARG A CA 1
ATOM 1561 C C . ARG A 1 202 ? 16.280 11.070 -17.589 1.00 88.50 202 ARG A C 1
ATOM 1563 O O . ARG A 1 202 ? 16.899 12.124 -17.696 1.00 88.50 202 ARG A O 1
ATOM 1570 N N . GLN A 1 203 ? 16.073 10.469 -16.416 1.00 85.75 203 GLN A N 1
ATOM 1571 C CA . GLN A 1 203 ? 16.579 10.995 -15.142 1.00 85.75 203 GLN A CA 1
ATOM 1572 C C . GLN A 1 203 ? 18.103 10.891 -15.009 1.00 85.75 203 GLN A C 1
ATOM 1574 O O . GLN A 1 203 ? 18.714 11.720 -14.340 1.00 85.75 203 GLN A O 1
ATOM 1579 N N . HIS A 1 204 ? 18.718 9.883 -15.630 1.00 83.62 204 HIS A N 1
ATOM 1580 C CA . HIS A 1 204 ? 20.146 9.594 -15.475 1.00 83.62 204 HIS A CA 1
ATOM 1581 C C . HIS A 1 204 ? 20.977 9.941 -16.720 1.00 83.62 204 HIS A C 1
ATOM 1583 O O . HIS A 1 204 ? 22.133 10.334 -16.596 1.00 83.62 204 HIS A O 1
ATOM 1589 N N . ALA A 1 205 ? 20.391 9.828 -17.911 1.00 83.56 205 ALA A N 1
ATOM 1590 C CA . ALA A 1 205 ? 21.016 10.081 -19.205 1.00 83.56 205 ALA A CA 1
ATOM 1591 C C . ALA A 1 205 ? 19.983 10.672 -20.197 1.00 83.56 205 ALA A C 1
ATOM 1593 O O . ALA A 1 205 ? 19.478 9.963 -21.069 1.00 83.56 205 ALA A O 1
ATOM 1594 N N . PRO A 1 206 ? 19.668 11.981 -20.115 1.00 79.94 206 PRO A N 1
ATOM 1595 C CA . PRO A 1 206 ? 18.576 12.607 -20.876 1.00 79.94 206 PRO A CA 1
ATOM 1596 C C . PRO A 1 206 ? 18.751 12.563 -22.402 1.00 79.94 206 PRO A C 1
ATOM 1598 O O . PRO A 1 206 ? 17.769 12.629 -23.139 1.00 79.94 206 PRO A O 1
ATOM 1601 N N . SER A 1 207 ? 19.990 12.439 -22.881 1.00 81.31 207 SER A N 1
ATOM 1602 C CA . SER A 1 207 ? 20.320 12.373 -24.312 1.00 81.31 207 SER A CA 1
ATOM 1603 C C . SER A 1 207 ? 20.396 10.946 -24.863 1.00 81.31 207 SER A C 1
ATOM 1605 O O . SER A 1 207 ? 20.606 10.780 -26.066 1.00 81.31 207 SER A O 1
ATOM 1607 N N . ALA A 1 208 ? 20.280 9.928 -24.006 1.00 84.06 208 ALA A N 1
ATOM 1608 C CA . ALA A 1 208 ? 20.386 8.530 -24.398 1.00 84.06 208 ALA A CA 1
ATOM 1609 C C . ALA A 1 208 ? 19.008 7.943 -24.734 1.00 84.06 208 ALA A C 1
ATOM 1611 O O . ALA A 1 208 ? 17.991 8.298 -24.136 1.00 84.06 208 ALA A O 1
ATOM 1612 N N . LYS A 1 209 ? 18.982 7.016 -25.689 1.00 88.00 209 LYS A N 1
ATOM 1613 C CA . LYS A 1 209 ? 17.816 6.187 -26.020 1.00 88.00 209 LYS A CA 1
ATOM 1614 C C . LYS A 1 209 ? 18.184 4.715 -25.910 1.00 88.00 209 LYS A C 1
ATOM 1616 O O . LYS A 1 209 ? 19.358 4.383 -25.978 1.00 88.00 209 LYS A O 1
ATOM 1621 N N . PHE A 1 210 ? 17.208 3.834 -25.747 1.00 88.94 210 PHE A N 1
ATOM 1622 C CA . PHE A 1 210 ? 17.456 2.397 -25.871 1.00 88.94 210 PHE A CA 1
ATOM 1623 C C . PHE A 1 210 ? 17.542 2.006 -27.346 1.00 88.94 210 PHE A C 1
ATOM 1625 O O . PHE A 1 210 ? 16.786 2.544 -28.157 1.00 88.94 210 PHE A O 1
ATOM 1632 N N . SER A 1 211 ? 18.436 1.072 -27.675 1.00 90.81 211 SER A N 1
ATOM 1633 C CA . SER A 1 211 ? 18.364 0.347 -28.943 1.00 90.81 211 SER A CA 1
ATOM 1634 C C . SER A 1 211 ? 17.158 -0.597 -28.933 1.00 90.81 211 SER A C 1
ATOM 1636 O O . SER A 1 211 ? 16.657 -0.973 -27.863 1.00 90.81 211 SER A O 1
ATOM 1638 N N . ASP A 1 212 ? 16.694 -1.008 -30.112 1.00 89.44 212 ASP A N 1
ATOM 1639 C CA . ASP A 1 212 ? 15.559 -1.928 -30.222 1.00 89.44 212 ASP A CA 1
ATOM 1640 C C . ASP A 1 212 ? 15.858 -3.265 -29.524 1.00 89.44 212 ASP A C 1
ATOM 1642 O O . ASP A 1 212 ? 15.003 -3.804 -28.824 1.00 89.44 212 ASP A O 1
ATOM 1646 N N . GLU A 1 213 ? 17.094 -3.766 -29.613 1.00 89.62 213 GLU A N 1
ATOM 1647 C CA . GLU A 1 213 ? 17.513 -5.000 -28.941 1.00 89.62 213 GLU A CA 1
ATOM 1648 C C . GLU A 1 213 ? 17.499 -4.859 -27.415 1.00 89.62 213 GLU A C 1
ATOM 1650 O O . GLU A 1 213 ? 17.067 -5.774 -26.712 1.00 89.62 213 GLU A O 1
ATOM 1655 N N . ALA A 1 214 ? 17.939 -3.709 -26.891 1.00 89.62 214 ALA A N 1
ATOM 1656 C CA . ALA A 1 214 ? 17.900 -3.435 -25.457 1.00 89.62 214 ALA A CA 1
ATOM 1657 C C . ALA A 1 214 ? 16.455 -3.390 -24.946 1.00 89.62 214 ALA A C 1
ATOM 1659 O O . ALA A 1 214 ? 16.139 -3.990 -23.919 1.00 89.62 214 ALA A O 1
ATOM 1660 N N . MET A 1 215 ? 15.559 -2.723 -25.679 1.00 92.44 215 MET A N 1
ATOM 1661 C CA . MET A 1 215 ? 14.146 -2.652 -25.313 1.00 92.44 215 MET A CA 1
ATOM 1662 C C . MET A 1 215 ? 13.480 -4.032 -25.364 1.00 92.44 215 MET A C 1
ATOM 1664 O O . MET A 1 215 ? 12.731 -4.384 -24.455 1.00 92.44 215 MET A O 1
ATOM 1668 N N . GLN A 1 216 ? 13.787 -4.850 -26.375 1.00 90.75 216 GLN A N 1
ATOM 1669 C CA . GLN A 1 216 ? 13.288 -6.225 -26.445 1.00 90.75 216 GLN A CA 1
ATOM 1670 C C . GLN A 1 216 ? 13.768 -7.069 -25.260 1.00 90.75 216 GLN A C 1
ATOM 1672 O O . GLN A 1 216 ? 12.957 -7.783 -24.671 1.00 90.75 216 GLN A O 1
ATOM 1677 N N . ALA A 1 217 ? 15.036 -6.956 -24.854 1.00 90.38 217 ALA A N 1
ATOM 1678 C CA . ALA A 1 217 ? 15.544 -7.656 -23.672 1.00 90.38 217 ALA A CA 1
ATOM 1679 C C . ALA A 1 217 ? 14.787 -7.249 -22.393 1.00 90.38 217 ALA A C 1
ATOM 1681 O O . ALA A 1 217 ? 14.367 -8.107 -21.617 1.00 90.38 217 ALA A O 1
ATOM 1682 N N . LEU A 1 218 ? 14.525 -5.948 -22.211 1.00 91.62 218 LEU A N 1
ATOM 1683 C CA . LEU A 1 218 ? 13.747 -5.446 -21.073 1.00 91.62 218 LEU A CA 1
ATOM 1684 C C . LEU A 1 218 ? 12.303 -5.976 -21.062 1.00 91.62 218 LEU A C 1
ATOM 1686 O O . LEU A 1 218 ? 11.767 -6.247 -19.990 1.00 91.62 218 LEU A O 1
ATOM 1690 N N . LEU A 1 219 ? 11.667 -6.130 -22.227 1.00 90.12 219 LEU A N 1
ATOM 1691 C CA . LEU A 1 219 ? 10.289 -6.624 -22.337 1.00 90.12 219 LEU A CA 1
ATOM 1692 C C . LEU A 1 219 ? 10.155 -8.132 -22.071 1.00 90.12 219 LEU A C 1
ATOM 1694 O O . LEU A 1 219 ? 9.104 -8.562 -21.605 1.00 90.12 219 LEU A O 1
ATOM 1698 N N . HIS A 1 220 ? 11.190 -8.927 -22.360 1.00 88.38 220 HIS A N 1
ATOM 1699 C CA . HIS A 1 220 ? 11.161 -10.386 -22.189 1.00 88.38 220 HIS A CA 1
ATOM 1700 C C . HIS A 1 220 ? 11.581 -10.855 -20.791 1.00 88.38 220 HIS A C 1
ATOM 1702 O O . HIS A 1 220 ? 11.282 -11.987 -20.406 1.00 88.38 220 HIS A O 1
ATOM 1708 N N . TYR A 1 221 ? 12.281 -10.017 -20.026 1.00 87.56 221 TYR A N 1
ATOM 1709 C CA . TYR A 1 221 ? 12.716 -10.373 -18.681 1.00 87.56 221 TYR A CA 1
ATOM 1710 C C . TYR A 1 221 ? 11.521 -10.417 -17.698 1.00 87.56 221 TYR A C 1
ATOM 1712 O O . TYR A 1 221 ? 10.663 -9.535 -17.735 1.00 87.56 221 TYR A O 1
ATOM 1720 N N . PRO A 1 222 ? 11.432 -11.417 -16.797 1.00 85.62 222 PRO A N 1
ATOM 1721 C CA . PRO A 1 222 ? 10.266 -11.615 -15.924 1.00 85.62 222 PRO A CA 1
ATOM 1722 C C . PRO A 1 222 ? 10.124 -10.605 -14.773 1.00 85.62 222 PRO A C 1
ATOM 1724 O O . PRO A 1 222 ? 9.059 -10.548 -14.157 1.00 85.62 222 PRO A O 1
ATOM 1727 N N . TRP A 1 223 ? 11.166 -9.821 -14.471 1.00 92.62 223 TRP A N 1
ATOM 1728 C CA . TRP A 1 223 ? 11.176 -8.793 -13.417 1.00 92.62 223 TRP A CA 1
ATOM 1729 C C . TRP A 1 223 ? 10.730 -9.284 -12.023 1.00 92.62 223 TRP A C 1
ATOM 1731 O O . TRP A 1 223 ? 9.754 -8.756 -11.479 1.00 92.62 223 TRP A O 1
ATOM 1741 N N . PRO A 1 224 ? 11.431 -10.252 -11.399 1.00 87.00 224 PRO A N 1
ATOM 1742 C CA . PRO A 1 224 ? 11.101 -10.735 -10.052 1.00 87.00 224 PRO A CA 1
ATOM 1743 C C . PRO A 1 224 ? 11.121 -9.633 -8.977 1.00 87.00 224 PRO A C 1
ATOM 1745 O O . PRO A 1 224 ? 10.354 -9.688 -8.018 1.00 87.00 224 PRO A O 1
ATOM 1748 N N . GLY A 1 225 ? 11.958 -8.602 -9.128 1.00 86.94 225 GLY A N 1
ATOM 1749 C CA . GLY A 1 225 ? 11.982 -7.425 -8.254 1.00 86.94 225 GLY A CA 1
ATOM 1750 C C . GLY A 1 225 ? 11.161 -6.238 -8.776 1.00 86.94 225 GLY A C 1
ATOM 1751 O O . GLY A 1 225 ? 11.282 -5.124 -8.250 1.00 86.94 225 GLY A O 1
ATOM 1752 N N . ASN A 1 226 ? 10.325 -6.463 -9.797 1.00 94.38 226 ASN A N 1
ATOM 1753 C CA . ASN A 1 226 ? 9.377 -5.506 -10.360 1.00 94.38 226 ASN A CA 1
ATOM 1754 C C . ASN A 1 226 ? 10.030 -4.142 -10.700 1.00 94.38 226 ASN A C 1
ATOM 1756 O O . ASN A 1 226 ? 11.128 -4.074 -11.252 1.00 94.38 226 ASN A O 1
ATOM 1760 N N . VAL A 1 227 ? 9.362 -3.027 -10.383 1.00 93.75 227 VAL A N 1
ATOM 1761 C CA . VAL A 1 227 ? 9.810 -1.667 -10.730 1.00 93.75 227 VAL A CA 1
ATOM 1762 C C . VAL A 1 227 ? 11.100 -1.297 -9.996 1.00 93.75 227 VAL A C 1
ATOM 1764 O O . VAL A 1 227 ? 11.928 -0.564 -10.536 1.00 93.75 227 VAL A O 1
ATOM 1767 N N . ARG A 1 228 ? 11.305 -1.819 -8.778 1.00 91.25 228 ARG A N 1
ATOM 1768 C CA . ARG A 1 228 ? 12.530 -1.577 -7.999 1.00 91.25 228 ARG A CA 1
ATOM 1769 C C . ARG A 1 228 ? 13.754 -2.167 -8.702 1.00 91.25 228 ARG A C 1
ATOM 1771 O O . ARG A 1 228 ? 14.787 -1.506 -8.776 1.00 91.25 228 ARG A O 1
ATOM 1778 N N . GLU A 1 229 ? 13.634 -3.376 -9.242 1.00 92.69 229 GLU A N 1
ATOM 1779 C CA . GLU A 1 229 ? 14.690 -3.999 -10.045 1.00 92.69 229 GLU A CA 1
ATOM 1780 C C . GLU A 1 229 ? 14.905 -3.256 -11.365 1.00 92.69 229 GLU A C 1
ATOM 1782 O O . GLU A 1 229 ? 16.045 -2.905 -11.668 1.00 92.69 229 GLU A O 1
ATOM 1787 N N . LEU A 1 230 ? 13.830 -2.930 -12.095 1.00 93.31 230 LEU A N 1
ATOM 1788 C CA . LEU A 1 230 ? 13.901 -2.166 -13.346 1.00 93.31 230 LEU A CA 1
ATOM 1789 C C . LEU A 1 230 ? 14.675 -0.854 -13.171 1.00 93.31 230 LEU A C 1
ATOM 1791 O O . LEU A 1 230 ? 15.620 -0.584 -13.913 1.00 93.31 230 LEU A O 1
ATOM 1795 N N . LYS A 1 231 ? 14.329 -0.068 -12.144 1.00 91.81 231 LYS A N 1
ATOM 1796 C CA . LYS A 1 231 ? 15.019 1.186 -11.815 1.00 91.81 231 LYS A CA 1
ATOM 1797 C C . LYS A 1 231 ? 16.520 0.968 -11.598 1.00 91.81 231 LYS A C 1
ATOM 1799 O O . LYS A 1 231 ? 17.334 1.714 -12.138 1.00 91.81 231 LYS A O 1
ATOM 1804 N N . ASN A 1 232 ? 16.891 -0.069 -10.846 1.00 90.25 232 ASN A N 1
ATOM 1805 C CA . ASN A 1 232 ? 18.291 -0.388 -10.558 1.00 90.25 232 ASN A CA 1
ATOM 1806 C C . ASN A 1 232 ? 19.061 -0.837 -11.806 1.00 90.25 232 ASN A C 1
ATOM 1808 O O . ASN A 1 232 ? 20.217 -0.453 -11.982 1.00 90.25 232 ASN A O 1
ATOM 1812 N N . VAL A 1 233 ? 18.437 -1.643 -12.668 1.00 91.81 233 VAL A N 1
ATOM 1813 C CA . VAL A 1 233 ? 19.030 -2.102 -13.932 1.00 91.81 233 VAL A CA 1
ATOM 1814 C C . VAL A 1 233 ? 19.323 -0.917 -14.848 1.00 91.81 233 VAL A C 1
ATOM 1816 O O . VAL A 1 233 ? 20.438 -0.795 -15.352 1.00 91.81 233 VAL A O 1
ATOM 1819 N N . ILE A 1 234 ? 18.362 -0.007 -15.010 1.00 90.25 234 ILE A N 1
ATOM 1820 C CA . ILE A 1 234 ? 18.517 1.164 -15.884 1.00 90.25 234 ILE A CA 1
ATOM 1821 C C . ILE A 1 234 ? 19.544 2.137 -15.327 1.00 90.25 234 ILE A C 1
ATOM 1823 O O . ILE A 1 234 ? 20.363 2.650 -16.084 1.00 90.25 234 ILE A O 1
ATOM 1827 N N . PHE A 1 235 ? 19.544 2.361 -14.011 1.00 88.00 235 PHE A N 1
ATOM 1828 C CA . PHE A 1 235 ? 20.569 3.172 -13.362 1.00 88.00 235 PHE A CA 1
ATOM 1829 C C . PHE A 1 235 ? 21.976 2.638 -13.667 1.00 88.00 235 PHE A C 1
ATOM 1831 O O . PHE A 1 235 ? 22.844 3.398 -14.091 1.00 88.00 235 PHE A O 1
ATOM 1838 N N . LYS A 1 236 ? 22.195 1.323 -13.528 1.00 86.19 236 LYS A N 1
ATOM 1839 C CA . LYS A 1 236 ? 23.486 0.692 -13.848 1.00 86.19 236 LYS A CA 1
ATOM 1840 C C . LYS A 1 236 ? 23.848 0.830 -15.327 1.00 86.19 236 LYS A C 1
ATOM 1842 O O . LYS A 1 236 ? 24.973 1.214 -15.631 1.00 86.19 236 LYS A O 1
ATOM 1847 N N . ALA A 1 237 ? 22.900 0.580 -16.228 1.00 86.56 237 ALA A N 1
ATOM 1848 C CA . ALA A 1 237 ? 23.119 0.721 -17.667 1.00 86.56 237 ALA A CA 1
ATOM 1849 C C . ALA A 1 237 ? 23.488 2.167 -18.050 1.00 86.56 237 ALA A C 1
ATOM 1851 O O . ALA A 1 237 ? 24.434 2.392 -18.803 1.00 86.56 237 ALA A O 1
ATOM 1852 N N . ALA A 1 238 ? 22.808 3.157 -17.462 1.00 84.88 238 ALA A N 1
ATOM 1853 C CA . ALA A 1 238 ? 23.103 4.572 -17.669 1.00 84.88 238 ALA A CA 1
ATOM 1854 C C . ALA A 1 238 ? 24.491 4.975 -17.138 1.00 84.88 238 ALA A C 1
ATOM 1856 O O . ALA A 1 238 ? 25.145 5.817 -17.745 1.00 84.88 238 ALA A O 1
ATOM 1857 N N . MET A 1 239 ? 24.960 4.374 -16.038 1.00 81.25 239 MET A N 1
ATOM 1858 C CA . MET A 1 239 ? 26.307 4.616 -15.498 1.00 81.25 239 MET A CA 1
ATOM 1859 C C . MET A 1 239 ? 27.418 3.935 -16.310 1.00 81.25 239 MET A C 1
ATOM 1861 O O . MET A 1 239 ? 28.534 4.446 -16.367 1.00 81.25 239 MET A O 1
ATOM 1865 N N . HIS A 1 240 ? 27.141 2.782 -16.923 1.00 72.62 240 HIS A N 1
ATOM 1866 C CA . HIS A 1 240 ? 28.105 2.060 -17.762 1.00 72.62 240 HIS A CA 1
ATOM 1867 C C . HIS A 1 240 ? 28.261 2.682 -19.156 1.00 72.62 240 HIS A C 1
ATOM 1869 O O . HIS A 1 240 ? 29.316 2.549 -19.784 1.00 72.62 240 HIS A O 1
ATOM 1875 N N . ALA A 1 241 ? 27.235 3.384 -19.635 1.00 68.06 241 ALA A N 1
ATOM 1876 C CA . ALA A 1 241 ? 27.295 4.119 -20.885 1.00 68.06 241 ALA A CA 1
ATOM 1877 C C . ALA A 1 241 ? 28.365 5.223 -20.802 1.00 68.06 241 ALA A C 1
ATOM 1879 O O . ALA A 1 241 ? 28.311 6.116 -19.956 1.00 68.06 241 ALA A O 1
ATOM 1880 N N . LYS A 1 242 ? 29.362 5.178 -21.695 1.00 59.28 242 LYS A N 1
ATOM 1881 C CA . LYS A 1 242 ? 30.446 6.176 -21.741 1.00 59.28 242 LYS A CA 1
ATOM 1882 C C . LYS A 1 242 ? 29.867 7.596 -21.879 1.00 59.28 242 LYS A C 1
ATOM 1884 O O . LYS A 1 242 ? 28.865 7.759 -22.585 1.00 59.28 242 LYS A O 1
ATOM 1889 N N . PRO A 1 243 ? 30.503 8.639 -21.314 1.00 56.03 243 PRO A N 1
ATOM 1890 C CA . PRO A 1 243 ? 30.078 10.021 -21.532 1.00 56.03 243 PRO A CA 1
ATOM 1891 C C . PRO A 1 243 ? 29.970 10.327 -23.036 1.00 56.03 243 PRO A C 1
ATOM 1893 O O . PRO A 1 243 ? 30.935 10.146 -23.776 1.00 56.03 243 PRO A O 1
ATOM 1896 N N . GLY A 1 244 ? 28.787 10.746 -23.498 1.00 59.38 244 GLY A N 1
ATOM 1897 C CA . GLY A 1 244 ? 28.499 11.005 -24.919 1.00 59.38 244 GLY A CA 1
ATOM 1898 C C . GLY A 1 244 ? 27.827 9.856 -25.685 1.00 59.38 244 GLY A C 1
ATOM 1899 O O . GLY A 1 244 ? 27.502 10.026 -26.862 1.00 59.38 244 GLY A O 1
ATOM 1900 N N . THR A 1 245 ? 27.569 8.715 -25.042 1.00 64.06 245 THR A N 1
ATOM 1901 C CA . THR A 1 245 ? 26.805 7.610 -25.642 1.00 64.06 245 THR A CA 1
ATOM 1902 C C . THR A 1 245 ? 25.347 8.031 -25.848 1.00 64.06 245 THR A C 1
ATOM 1904 O O . THR A 1 245 ? 24.667 8.432 -24.906 1.00 64.06 245 THR A O 1
ATOM 1907 N N . ARG A 1 246 ? 24.867 7.966 -27.097 1.00 72.31 246 ARG A N 1
ATOM 1908 C CA . ARG A 1 246 ? 23.486 8.328 -27.480 1.00 72.31 246 ARG A CA 1
ATOM 1909 C C . ARG A 1 246 ? 22.510 7.151 -27.429 1.00 72.31 246 ARG A C 1
ATOM 1911 O O . ARG A 1 246 ? 21.305 7.361 -27.537 1.00 72.31 246 ARG A O 1
ATOM 1918 N N . GLU A 1 247 ? 23.018 5.934 -27.272 1.00 84.00 247 GLU A N 1
ATOM 1919 C CA . GLU A 1 247 ? 22.243 4.702 -27.391 1.00 84.00 247 GLU A CA 1
ATOM 1920 C C . GLU A 1 247 ? 22.710 3.652 -26.371 1.00 84.00 247 GLU A C 1
ATOM 1922 O O . GLU A 1 247 ? 23.883 3.290 -26.364 1.00 84.00 247 GLU A O 1
ATOM 1927 N N . ILE A 1 248 ? 21.795 3.177 -25.526 1.00 84.88 248 ILE A N 1
ATOM 1928 C CA . ILE A 1 248 ? 21.980 2.055 -24.599 1.00 84.88 248 ILE A CA 1
ATOM 1929 C C . ILE A 1 248 ? 21.671 0.768 -25.353 1.00 84.88 248 ILE A C 1
ATOM 1931 O O . ILE A 1 248 ? 20.539 0.569 -25.801 1.00 84.88 248 ILE A O 1
ATOM 1935 N N . ARG A 1 249 ? 22.666 -0.106 -25.483 1.00 86.19 249 ARG A N 1
ATOM 1936 C CA . ARG A 1 249 ? 22.547 -1.388 -26.185 1.00 86.19 249 ARG A CA 1
ATOM 1937 C C . ARG A 1 249 ? 22.296 -2.523 -25.203 1.00 86.19 249 ARG A C 1
ATOM 1939 O O . ARG A 1 249 ? 22.529 -2.395 -24.005 1.00 86.19 249 ARG A O 1
ATOM 1946 N N . ALA A 1 250 ? 21.884 -3.680 -25.719 1.00 82.69 250 ALA A N 1
ATOM 1947 C CA . ALA A 1 250 ? 21.722 -4.883 -24.901 1.00 82.69 250 ALA A CA 1
ATOM 1948 C C . ALA A 1 250 ? 23.021 -5.275 -24.161 1.00 82.69 250 ALA A C 1
ATOM 1950 O O . ALA A 1 250 ? 22.964 -5.787 -23.052 1.00 82.69 250 ALA A O 1
ATOM 1951 N N . SER A 1 251 ? 24.203 -4.973 -24.713 1.00 81.38 251 SER A N 1
ATOM 1952 C CA . SER A 1 251 ? 25.493 -5.208 -24.041 1.00 81.38 251 SER A CA 1
ATOM 1953 C C . SER A 1 251 ? 25.709 -4.378 -22.772 1.00 81.38 251 SER A C 1
ATOM 1955 O O . SER A 1 251 ? 26.560 -4.729 -21.960 1.00 81.38 251 SER A O 1
ATOM 1957 N N . ASP A 1 252 ? 24.976 -3.275 -22.619 1.00 81.25 252 ASP A N 1
ATOM 1958 C CA . ASP A 1 252 ? 25.092 -2.368 -21.475 1.00 81.25 252 ASP A CA 1
ATOM 1959 C C . ASP A 1 252 ? 24.137 -2.765 -20.335 1.00 81.25 252 ASP A C 1
ATOM 1961 O O . ASP A 1 252 ? 24.253 -2.267 -19.212 1.00 81.25 252 ASP A O 1
ATOM 1965 N N . LEU A 1 253 ? 23.196 -3.674 -20.613 1.00 84.00 253 LEU A N 1
ATOM 1966 C CA . LEU A 1 253 ? 22.314 -4.274 -19.620 1.00 84.00 253 LEU A CA 1
ATOM 1967 C C . LEU A 1 253 ? 23.014 -5.460 -18.924 1.00 84.00 253 LEU A C 1
ATOM 1969 O O . LEU A 1 253 ? 23.884 -6.109 -19.509 1.00 84.00 253 LEU A O 1
ATOM 1973 N N . PRO A 1 254 ? 22.639 -5.788 -17.674 1.00 81.75 254 PRO A N 1
ATOM 1974 C CA . PRO A 1 254 ? 23.145 -6.972 -16.986 1.00 81.75 254 PRO A CA 1
ATOM 1975 C C . PRO A 1 254 ? 22.892 -8.258 -17.783 1.00 81.75 254 PRO A C 1
ATOM 1977 O O . PRO A 1 254 ? 21.816 -8.434 -18.358 1.00 81.75 254 PRO A O 1
ATOM 1980 N N . ALA A 1 255 ? 23.847 -9.192 -17.746 1.00 76.50 255 ALA A N 1
ATOM 1981 C CA . ALA A 1 255 ? 23.757 -10.471 -18.459 1.00 76.50 255 ALA A CA 1
ATOM 1982 C C . ALA A 1 255 ? 22.488 -11.272 -18.107 1.00 76.50 255 ALA A C 1
ATOM 1984 O O . ALA A 1 255 ? 21.908 -11.914 -18.983 1.00 76.50 255 ALA A O 1
ATOM 1985 N N . SER A 1 256 ? 22.008 -11.149 -16.864 1.00 76.06 256 SER A N 1
ATOM 1986 C CA . SER A 1 256 ? 20.758 -11.750 -16.387 1.00 76.06 256 SER A CA 1
ATOM 1987 C C . SER A 1 256 ? 19.510 -11.279 -17.146 1.00 76.06 256 SER A C 1
ATOM 1989 O O . SER A 1 256 ? 18.556 -12.041 -17.274 1.00 76.06 256 SER A O 1
ATOM 1991 N N . VAL A 1 257 ? 19.509 -10.049 -17.669 1.00 77.31 257 VAL A N 1
ATOM 1992 C CA . VAL A 1 257 ? 18.388 -9.456 -18.422 1.00 77.31 257 VAL A CA 1
ATOM 1993 C C . VAL A 1 257 ? 18.473 -9.806 -19.909 1.00 77.31 257 VAL A C 1
ATOM 1995 O O . VAL A 1 257 ? 17.453 -9.953 -20.574 1.00 77.31 257 VAL A O 1
ATOM 1998 N N . CYS A 1 258 ? 19.685 -9.998 -20.430 1.00 63.03 258 CYS A N 1
ATOM 1999 C CA . CYS A 1 258 ? 19.932 -10.250 -21.852 1.00 63.03 258 CYS A CA 1
ATOM 2000 C C . CYS A 1 258 ? 19.783 -11.717 -22.277 1.00 63.03 258 CYS A C 1
ATOM 2002 O O . CYS A 1 258 ? 20.019 -12.032 -23.441 1.00 63.03 258 CYS A O 1
ATOM 2004 N N . GLY A 1 259 ? 19.419 -12.620 -21.359 1.00 54.84 259 GLY A N 1
ATOM 2005 C CA . GLY A 1 259 ? 19.199 -14.036 -21.672 1.00 54.84 259 GLY A CA 1
ATOM 2006 C C . GLY A 1 259 ? 20.448 -14.773 -22.173 1.00 54.84 259 GLY A C 1
ATOM 2007 O O . GLY A 1 259 ? 20.327 -15.846 -22.764 1.00 54.84 259 GLY A O 1
ATOM 2008 N N . ALA A 1 260 ? 21.648 -14.223 -21.952 1.00 37.41 260 ALA A N 1
ATOM 2009 C CA . ALA A 1 260 ? 22.882 -14.953 -22.211 1.00 37.41 260 ALA A CA 1
ATOM 2010 C C . ALA A 1 260 ? 22.956 -16.147 -21.242 1.00 37.41 260 ALA A C 1
ATOM 2012 O O . ALA A 1 260 ? 22.619 -15.983 -20.066 1.00 37.41 260 ALA A O 1
ATOM 2013 N N . PRO A 1 261 ? 23.386 -17.343 -21.690 1.00 32.44 261 PRO A N 1
ATOM 2014 C CA . PRO A 1 261 ? 23.580 -18.466 -20.792 1.00 32.44 261 PRO A CA 1
ATOM 2015 C C . PRO A 1 261 ? 24.768 -18.131 -19.896 1.00 32.44 261 PRO A C 1
ATOM 2017 O O . PRO A 1 261 ? 25.923 -18.376 -20.244 1.00 32.44 261 PRO A O 1
ATOM 2020 N N . GLU A 1 262 ? 24.503 -17.550 -18.734 1.00 31.67 262 GLU A N 1
ATOM 2021 C CA . GLU A 1 262 ? 25.467 -17.628 -17.660 1.00 31.67 262 GLU A CA 1
ATOM 2022 C C . GLU A 1 262 ? 25.630 -19.110 -17.318 1.00 31.67 262 GLU A C 1
ATOM 2024 O O . GLU A 1 262 ? 24.723 -19.767 -16.801 1.00 31.67 262 GLU A O 1
ATOM 2029 N N . ILE A 1 263 ? 26.824 -19.637 -17.585 1.00 39.19 263 ILE A N 1
ATOM 2030 C CA . ILE A 1 263 ? 27.376 -20.744 -16.810 1.00 39.19 263 ILE A CA 1
ATOM 2031 C C . ILE A 1 263 ? 27.608 -20.178 -15.401 1.00 39.19 263 ILE A C 1
ATOM 2033 O O . ILE A 1 263 ? 28.728 -19.873 -15.010 1.00 39.19 263 ILE A O 1
ATOM 2037 N N . SER A 1 264 ? 26.521 -19.973 -14.660 1.00 31.45 264 SER A N 1
ATOM 2038 C CA . SER A 1 264 ? 26.541 -19.568 -13.262 1.00 31.45 264 SER A CA 1
ATOM 2039 C C . SER A 1 264 ? 26.275 -20.808 -12.430 1.00 31.45 264 SER A C 1
ATOM 2041 O O . SER A 1 264 ? 25.151 -21.185 -12.100 1.00 31.45 264 SER A O 1
ATOM 2043 N N . THR A 1 265 ? 27.379 -21.464 -12.091 1.00 34.00 265 THR A N 1
ATOM 2044 C CA . THR A 1 265 ? 27.529 -22.274 -10.888 1.00 34.00 265 THR A CA 1
ATOM 2045 C C . THR A 1 265 ? 27.262 -21.403 -9.656 1.00 34.00 265 THR A C 1
ATOM 2047 O O . THR A 1 265 ? 28.202 -20.964 -9.007 1.00 34.00 265 THR A O 1
ATOM 2050 N N . ALA A 1 266 ? 25.993 -21.108 -9.370 1.00 31.08 266 ALA A N 1
ATOM 2051 C CA . ALA A 1 266 ? 25.474 -20.695 -8.064 1.00 31.08 266 ALA A CA 1
ATOM 2052 C C . ALA A 1 266 ? 23.949 -20.496 -8.146 1.00 31.08 266 ALA A C 1
ATOM 2054 O O . ALA A 1 266 ? 23.451 -19.419 -8.445 1.00 31.08 266 ALA A O 1
ATOM 2055 N N . ALA A 1 267 ? 23.222 -21.567 -7.831 1.00 33.69 267 ALA A N 1
ATOM 2056 C CA . ALA A 1 267 ? 22.133 -21.528 -6.860 1.00 33.69 267 ALA A CA 1
ATOM 2057 C C . ALA A 1 267 ? 21.065 -20.416 -6.984 1.00 33.69 267 ALA A C 1
ATOM 2059 O O . ALA A 1 267 ? 21.002 -19.492 -6.173 1.00 33.69 267 ALA A O 1
ATOM 2060 N N . ALA A 1 268 ? 20.083 -20.646 -7.855 1.00 34.31 268 ALA A N 1
ATOM 2061 C CA . ALA A 1 268 ? 18.698 -20.318 -7.527 1.00 34.31 268 ALA A CA 1
ATOM 2062 C C . ALA A 1 268 ? 18.201 -21.316 -6.459 1.00 34.31 268 ALA A C 1
ATOM 2064 O O . ALA A 1 268 ? 17.608 -22.345 -6.774 1.00 34.31 268 ALA A O 1
ATOM 2065 N N . PHE A 1 269 ? 18.496 -21.053 -5.184 1.00 38.03 269 PHE A N 1
ATOM 2066 C CA . PHE A 1 269 ? 17.905 -21.793 -4.064 1.00 38.03 269 PHE A CA 1
ATOM 2067 C C . PHE A 1 269 ? 16.543 -21.193 -3.707 1.00 38.03 269 PHE A C 1
ATOM 2069 O O . PHE A 1 269 ? 16.425 -20.440 -2.747 1.00 38.03 269 PHE A O 1
ATOM 2076 N N . GLN A 1 270 ? 15.518 -21.547 -4.485 1.00 38.75 270 GLN A N 1
ATOM 2077 C CA . GLN A 1 270 ? 14.106 -21.483 -4.075 1.00 38.75 270 GLN A CA 1
ATOM 2078 C C . GLN A 1 270 ? 13.307 -22.635 -4.709 1.00 38.75 270 GLN A C 1
ATOM 2080 O O . GLN A 1 270 ? 12.295 -22.441 -5.372 1.00 38.75 270 GLN A O 1
ATOM 2085 N N . GLY A 1 271 ? 13.784 -23.860 -4.503 1.00 38.53 271 GLY A N 1
ATOM 2086 C CA . GLY A 1 271 ? 13.017 -25.087 -4.705 1.00 38.53 271 GLY A CA 1
ATOM 2087 C C . GLY A 1 271 ? 13.288 -26.002 -3.520 1.00 38.53 271 GLY A C 1
ATOM 2088 O O . GLY A 1 271 ? 14.419 -26.055 -3.032 1.00 38.53 271 GLY A O 1
ATOM 2089 N N . ASN A 1 272 ? 12.263 -26.680 -3.010 1.00 52.97 272 ASN A N 1
ATOM 2090 C CA . ASN A 1 272 ? 12.449 -27.641 -1.929 1.00 52.97 272 ASN A CA 1
ATOM 2091 C C . ASN A 1 272 ? 13.420 -28.740 -2.413 1.00 52.97 272 ASN A C 1
ATOM 2093 O O . ASN A 1 272 ? 13.457 -29.047 -3.606 1.00 52.97 272 ASN A O 1
ATOM 2097 N N . LEU A 1 273 ? 14.206 -29.351 -1.520 1.00 51.75 273 LEU A N 1
ATOM 2098 C CA . LEU A 1 273 ? 15.176 -30.412 -1.875 1.00 51.75 273 LEU A CA 1
ATOM 2099 C C . LEU A 1 273 ? 14.542 -31.530 -2.736 1.00 51.75 273 LEU A C 1
ATOM 2101 O O . LEU A 1 273 ? 15.185 -32.074 -3.635 1.00 51.75 273 LEU A O 1
ATOM 2105 N N . ASP A 1 274 ? 13.255 -31.800 -2.504 1.00 53.47 274 ASP A N 1
ATOM 2106 C CA . ASP A 1 274 ? 12.434 -32.757 -3.251 1.00 53.47 274 ASP A CA 1
ATOM 2107 C C . ASP A 1 274 ? 12.193 -32.358 -4.726 1.00 53.47 274 ASP A C 1
ATOM 2109 O O . ASP A 1 274 ? 12.110 -33.244 -5.582 1.00 53.47 274 ASP A O 1
ATOM 2113 N N . ASP A 1 275 ? 12.109 -31.062 -5.049 1.00 51.91 275 ASP A N 1
ATOM 2114 C CA . ASP A 1 275 ? 11.849 -30.554 -6.408 1.00 51.91 275 ASP A CA 1
ATOM 2115 C C . ASP A 1 275 ? 13.110 -30.568 -7.272 1.00 51.91 275 ASP A C 1
ATOM 2117 O O . ASP A 1 275 ? 13.067 -30.952 -8.445 1.00 51.91 275 ASP A O 1
ATOM 2121 N N . MET A 1 276 ? 14.256 -30.227 -6.675 1.00 56.91 276 MET A N 1
ATOM 2122 C CA . MET A 1 276 ? 15.559 -30.348 -7.333 1.00 56.91 276 MET A CA 1
ATOM 2123 C C . MET A 1 276 ? 15.861 -31.810 -7.667 1.00 56.91 276 MET A C 1
ATOM 2125 O O . MET A 1 276 ? 16.293 -32.134 -8.775 1.00 56.91 276 MET A O 1
ATOM 2129 N N . GLU A 1 277 ? 15.580 -32.709 -6.724 1.00 69.12 277 GLU A N 1
ATOM 2130 C CA . GLU A 1 277 ? 15.761 -34.140 -6.925 1.00 69.12 277 GLU A CA 1
ATOM 2131 C C . GLU A 1 277 ? 14.831 -34.683 -8.020 1.00 69.12 277 GLU A C 1
ATOM 2133 O O . GLU A 1 277 ? 15.266 -35.439 -8.894 1.00 69.12 277 GLU A O 1
ATOM 2138 N N . LYS A 1 278 ? 13.565 -34.246 -8.028 1.00 65.62 278 LYS A N 1
ATOM 2139 C CA . LYS A 1 278 ? 12.591 -34.586 -9.070 1.00 65.62 278 LYS A CA 1
ATOM 2140 C C . LYS A 1 278 ? 13.095 -34.157 -10.450 1.00 65.62 278 LYS A C 1
ATOM 2142 O O . LYS A 1 278 ? 13.111 -34.969 -11.377 1.00 65.62 278 LYS A O 1
ATOM 2147 N N . GLN A 1 279 ? 13.548 -32.911 -10.586 1.00 61.62 279 GLN A N 1
ATOM 2148 C CA . GLN A 1 279 ? 14.079 -32.377 -11.843 1.00 61.62 279 GLN A CA 1
ATOM 2149 C C . GLN A 1 279 ? 15.320 -33.141 -12.318 1.00 61.62 279 GLN A C 1
ATOM 2151 O O . GLN A 1 279 ? 15.386 -33.503 -13.493 1.00 61.62 279 GLN A O 1
ATOM 2156 N N . MET A 1 280 ? 16.264 -33.458 -11.424 1.00 68.19 280 MET A N 1
ATOM 2157 C CA . MET A 1 280 ? 17.446 -34.258 -11.775 1.00 68.19 280 MET A CA 1
ATOM 2158 C C . MET A 1 280 ? 17.072 -35.660 -12.266 1.00 68.19 280 MET A C 1
ATOM 2160 O O . MET A 1 280 ? 17.636 -36.139 -13.255 1.00 68.19 280 MET A O 1
ATOM 2164 N N . ILE A 1 281 ? 16.090 -36.305 -11.627 1.00 69.81 281 ILE A N 1
ATOM 2165 C CA . ILE A 1 281 ? 15.588 -37.621 -12.038 1.00 69.81 281 ILE A CA 1
ATOM 2166 C C . ILE A 1 281 ? 14.979 -37.564 -13.446 1.00 69.81 281 ILE A C 1
ATOM 2168 O O . ILE A 1 281 ? 15.335 -38.380 -14.299 1.00 69.81 281 ILE A O 1
ATOM 2172 N N . PHE A 1 282 ? 14.114 -36.584 -13.723 1.00 62.47 282 PHE A N 1
ATOM 2173 C CA . PHE A 1 282 ? 13.466 -36.453 -15.032 1.00 62.47 282 PHE A CA 1
ATOM 2174 C C . PHE A 1 282 ? 14.433 -36.033 -16.145 1.00 62.47 282 PHE A C 1
ATOM 2176 O O . PHE A 1 282 ? 14.374 -36.593 -17.240 1.00 62.47 282 PHE A O 1
ATOM 2183 N N . GLN A 1 283 ? 15.373 -35.121 -15.876 1.00 57.75 283 GLN A N 1
ATOM 2184 C CA . GLN A 1 283 ? 16.407 -34.742 -16.847 1.00 57.75 283 GLN A CA 1
ATOM 2185 C C . GLN A 1 283 ? 17.313 -35.926 -17.201 1.00 57.75 283 GLN A C 1
ATOM 2187 O O . GLN A 1 283 ? 17.662 -36.122 -18.366 1.00 57.75 283 GLN A O 1
ATOM 2192 N N . THR A 1 284 ? 17.663 -36.753 -16.214 1.00 60.97 284 THR A N 1
ATOM 2193 C CA . THR A 1 284 ? 18.508 -37.931 -16.441 1.00 60.97 284 THR A CA 1
ATOM 2194 C C . THR A 1 284 ? 17.752 -39.036 -17.182 1.00 60.97 284 THR A C 1
ATOM 2196 O O . THR A 1 284 ? 18.310 -39.681 -18.070 1.00 60.97 284 THR A O 1
ATOM 2199 N N . LEU A 1 285 ? 16.453 -39.208 -16.917 1.00 58.72 285 LEU A N 1
ATOM 2200 C CA . LEU A 1 285 ? 15.588 -40.101 -17.696 1.00 58.72 285 LEU A CA 1
ATOM 2201 C C . LEU A 1 285 ? 15.420 -39.639 -19.148 1.00 58.72 285 LEU A C 1
ATOM 2203 O O . LEU A 1 285 ? 15.470 -40.473 -20.050 1.00 58.72 285 LEU A O 1
ATOM 2207 N N . ALA A 1 286 ? 15.293 -38.333 -19.395 1.00 49.41 286 ALA A N 1
ATOM 2208 C CA . ALA A 1 286 ? 15.217 -37.784 -20.749 1.00 49.41 286 ALA A CA 1
ATOM 2209 C C . ALA A 1 286 ? 16.512 -38.042 -21.540 1.00 49.41 286 ALA A C 1
ATOM 2211 O O . ALA A 1 286 ? 16.466 -38.501 -22.680 1.00 49.41 286 ALA A O 1
ATOM 2212 N N . ARG A 1 287 ? 17.677 -37.844 -20.908 1.00 53.09 287 ARG A N 1
ATOM 2213 C CA . ARG A 1 287 ? 18.996 -38.124 -21.511 1.00 53.09 287 ARG A CA 1
ATOM 2214 C C . ARG A 1 287 ? 19.246 -39.610 -21.770 1.00 53.09 287 ARG A C 1
ATOM 2216 O O . ARG A 1 287 ? 20.016 -39.955 -22.660 1.00 53.09 287 ARG A O 1
ATOM 2223 N N . THR A 1 288 ? 18.601 -40.489 -21.009 1.00 57.00 288 THR A N 1
ATOM 2224 C CA . THR A 1 288 ? 18.726 -41.952 -21.137 1.00 57.00 288 THR A CA 1
ATOM 2225 C C . THR A 1 288 ? 17.559 -42.594 -21.894 1.00 57.00 288 THR A C 1
ATOM 2227 O O . THR A 1 288 ? 17.416 -43.819 -21.863 1.00 57.00 288 THR A O 1
ATOM 2230 N N . ALA A 1 289 ? 16.737 -41.788 -22.580 1.00 50.09 289 ALA A N 1
ATOM 2231 C CA . ALA A 1 289 ? 15.569 -42.224 -23.350 1.00 50.09 289 ALA A CA 1
ATOM 2232 C C . ALA A 1 289 ? 14.600 -43.126 -22.551 1.00 50.09 289 ALA A C 1
ATOM 2234 O O . ALA A 1 289 ? 14.051 -44.093 -23.073 1.00 50.09 289 ALA A O 1
ATOM 2235 N N . GLY A 1 290 ? 14.418 -42.837 -21.259 1.00 43.94 290 GLY A N 1
ATOM 2236 C CA . GLY A 1 290 ? 13.510 -43.570 -20.372 1.00 43.94 290 GLY A CA 1
ATOM 2237 C C . GLY A 1 290 ? 14.075 -44.869 -19.786 1.00 43.94 290 GLY A C 1
ATOM 2238 O O . GLY A 1 290 ? 13.357 -45.591 -19.091 1.00 43.94 290 GLY A O 1
ATOM 2239 N N . ASN A 1 291 ? 15.357 -45.184 -20.003 1.00 62.00 291 ASN A N 1
ATOM 2240 C CA . ASN A 1 291 ? 15.975 -46.375 -19.424 1.00 62.00 291 ASN A CA 1
ATOM 2241 C C . ASN A 1 291 ? 16.293 -46.179 -17.928 1.00 62.00 291 ASN A C 1
ATOM 2243 O O . ASN A 1 291 ? 17.358 -45.688 -17.554 1.00 62.00 291 ASN A O 1
ATOM 2247 N N . GLN A 1 292 ? 15.375 -46.621 -17.064 1.00 65.12 292 GLN A N 1
ATOM 2248 C CA . GLN A 1 292 ? 15.466 -46.458 -15.606 1.00 65.12 292 GLN A CA 1
ATOM 2249 C C . GLN A 1 292 ? 16.725 -47.082 -14.977 1.00 65.12 292 GLN A C 1
ATOM 2251 O O . GLN A 1 292 ? 17.206 -46.580 -13.966 1.00 65.12 292 GLN A O 1
ATOM 2256 N N . ALA A 1 293 ? 17.277 -48.159 -15.548 1.00 61.91 293 ALA A N 1
ATOM 2257 C CA . ALA A 1 293 ? 18.490 -48.782 -15.014 1.00 61.91 293 ALA A CA 1
ATOM 2258 C C . ALA A 1 293 ? 19.722 -47.894 -15.253 1.00 61.91 293 ALA A C 1
ATOM 2260 O O . ALA A 1 293 ? 20.467 -47.615 -14.317 1.00 61.91 293 ALA A O 1
ATOM 2261 N N . LYS A 1 294 ? 19.868 -47.371 -16.478 1.00 60.28 294 LYS A N 1
ATOM 2262 C CA . LYS A 1 294 ? 20.947 -46.435 -16.835 1.00 60.28 294 LYS A CA 1
ATOM 2263 C C . LYS A 1 294 ? 20.798 -45.085 -16.132 1.00 60.28 294 LYS A C 1
ATOM 2265 O O . LYS A 1 294 ? 21.792 -44.488 -15.735 1.00 60.28 294 LYS A O 1
ATOM 2270 N N . ALA A 1 295 ? 19.564 -44.619 -15.937 1.00 59.81 295 ALA A N 1
ATOM 2271 C CA . ALA A 1 295 ? 19.298 -43.389 -15.200 1.00 59.81 295 ALA A CA 1
ATOM 2272 C C . ALA A 1 295 ? 19.681 -43.505 -13.715 1.00 59.81 295 ALA A C 1
ATOM 2274 O O . ALA A 1 295 ? 20.262 -42.578 -13.163 1.00 59.81 295 ALA A O 1
ATOM 2275 N N . ALA A 1 296 ? 19.395 -44.644 -13.073 1.00 72.56 296 ALA A N 1
ATOM 2276 C CA . ALA A 1 296 ? 19.763 -44.885 -11.677 1.00 72.56 296 ALA A CA 1
ATOM 2277 C C . ALA A 1 296 ? 21.289 -44.915 -11.483 1.00 72.56 296 ALA A C 1
ATOM 2279 O O . ALA A 1 296 ? 21.798 -44.323 -10.533 1.00 72.56 296 ALA A O 1
ATOM 2280 N N . GLU A 1 297 ? 22.007 -45.539 -12.422 1.00 74.56 297 GLU A N 1
ATOM 2281 C CA . GLU A 1 297 ? 23.472 -45.595 -12.443 1.00 74.56 297 GLU A CA 1
ATOM 2282 C C . GLU A 1 297 ? 24.097 -44.200 -12.606 1.00 74.56 297 GLU A C 1
ATOM 2284 O O . GLU A 1 297 ? 24.968 -43.826 -11.825 1.00 74.56 297 GLU A O 1
ATOM 2289 N N . GLN A 1 298 ? 23.591 -43.384 -13.539 1.00 73.12 298 GLN A N 1
ATOM 2290 C CA . GLN A 1 298 ? 24.059 -42.004 -13.742 1.00 73.12 298 GLN A CA 1
ATOM 2291 C C . GLN A 1 298 ? 23.746 -41.070 -12.564 1.00 73.12 298 GLN A C 1
ATOM 2293 O O . GLN A 1 298 ? 24.480 -40.114 -12.329 1.00 73.12 298 GLN A O 1
ATOM 2298 N N . LEU A 1 299 ? 22.674 -41.345 -11.818 1.00 74.56 299 LEU A N 1
ATOM 2299 C CA . LEU A 1 299 ? 22.282 -40.593 -10.622 1.00 74.56 299 LEU A CA 1
ATOM 2300 C C . LEU A 1 299 ? 22.968 -41.090 -9.339 1.00 74.56 299 LEU A C 1
ATOM 2302 O O . LEU A 1 299 ? 22.767 -40.498 -8.282 1.00 74.56 299 LEU A O 1
ATOM 2306 N N . GLY A 1 300 ? 23.733 -42.186 -9.397 1.00 75.75 300 GLY A N 1
ATOM 2307 C CA . GLY A 1 300 ? 24.389 -42.773 -8.226 1.00 75.75 300 GLY A CA 1
ATOM 2308 C C . GLY A 1 300 ? 23.422 -43.353 -7.184 1.00 75.75 300 GLY A C 1
ATOM 2309 O O . GLY A 1 300 ? 23.778 -43.467 -6.012 1.00 75.75 300 GLY A O 1
ATOM 2310 N N . ILE A 1 301 ? 22.196 -43.720 -7.579 1.00 81.12 301 ILE A N 1
ATOM 2311 C CA . ILE A 1 301 ? 21.178 -44.293 -6.683 1.00 81.12 301 ILE A CA 1
ATOM 2312 C C . ILE A 1 301 ? 20.791 -45.712 -7.103 1.00 81.12 301 ILE A C 1
ATOM 2314 O O . ILE A 1 301 ? 20.878 -46.092 -8.266 1.00 81.12 301 ILE A O 1
ATOM 2318 N N . SER A 1 302 ? 20.296 -46.522 -6.161 1.00 79.00 302 SER A N 1
ATOM 2319 C CA . SER A 1 302 ? 19.799 -47.861 -6.507 1.00 79.00 302 SER A CA 1
ATOM 2320 C C . SER A 1 302 ? 18.556 -47.783 -7.409 1.00 79.00 302 SER A C 1
ATOM 2322 O O . SER A 1 302 ? 17.682 -46.933 -7.207 1.00 79.00 302 SER A O 1
ATOM 2324 N N . GLY A 1 303 ? 18.401 -48.728 -8.344 1.00 67.19 303 GLY A N 1
ATOM 2325 C CA . GLY A 1 303 ? 17.204 -48.809 -9.197 1.00 67.19 303 GLY A CA 1
ATOM 2326 C C . GLY A 1 303 ? 15.890 -48.940 -8.407 1.00 67.19 303 GLY A C 1
ATOM 2327 O O . GLY A 1 303 ? 14.844 -48.455 -8.839 1.00 67.19 303 GLY A O 1
ATOM 2328 N N . ARG A 1 304 ? 15.941 -49.518 -7.197 1.00 68.69 304 ARG A N 1
ATOM 2329 C CA . ARG A 1 304 ? 14.802 -49.585 -6.264 1.00 68.69 304 ARG A CA 1
ATOM 2330 C C . ARG A 1 304 ? 14.438 -48.203 -5.706 1.00 68.69 304 ARG A C 1
ATOM 2332 O O . ARG A 1 304 ? 13.254 -47.894 -5.578 1.00 68.69 304 ARG A O 1
ATOM 2339 N N . THR A 1 305 ? 15.434 -47.367 -5.406 1.00 69.94 305 THR A N 1
ATOM 2340 C CA . THR A 1 305 ? 15.243 -45.983 -4.941 1.00 69.94 305 THR A CA 1
ATOM 2341 C C . THR A 1 305 ? 14.638 -45.116 -6.041 1.00 69.94 305 THR A C 1
ATOM 2343 O O . THR A 1 305 ? 13.688 -44.382 -5.766 1.00 69.94 305 THR A O 1
ATOM 2346 N N . LEU A 1 306 ? 15.123 -45.257 -7.282 1.00 73.31 306 LEU A N 1
ATOM 2347 C CA . LEU A 1 306 ? 14.591 -44.534 -8.438 1.00 73.31 306 LEU A CA 1
ATOM 2348 C C . LEU A 1 306 ? 13.114 -44.880 -8.684 1.00 73.31 306 LEU A C 1
ATOM 2350 O O . LEU A 1 306 ? 12.288 -43.976 -8.752 1.00 73.31 306 LEU A O 1
ATOM 2354 N N . ARG A 1 307 ? 12.746 -46.172 -8.719 1.00 71.38 307 ARG A N 1
ATOM 2355 C CA . ARG A 1 307 ? 11.337 -46.591 -8.882 1.00 71.38 307 ARG A CA 1
ATOM 2356 C C . ARG A 1 307 ? 10.430 -46.083 -7.765 1.00 71.38 307 ARG A C 1
ATOM 2358 O O . ARG A 1 307 ? 9.320 -45.646 -8.040 1.00 71.38 307 ARG A O 1
ATOM 2365 N N . ARG A 1 308 ? 10.894 -46.109 -6.510 1.00 75.31 308 ARG A N 1
ATOM 2366 C CA . ARG A 1 308 ? 10.124 -45.581 -5.370 1.00 75.31 308 ARG A CA 1
ATOM 2367 C C . ARG A 1 308 ? 9.867 -44.076 -5.509 1.00 75.31 308 ARG A C 1
ATOM 2369 O O . ARG A 1 308 ? 8.773 -43.627 -5.184 1.00 75.31 308 ARG A O 1
ATOM 2376 N N . LYS A 1 309 ? 10.857 -43.306 -5.979 1.00 73.88 309 LYS A N 1
ATOM 2377 C CA . LYS A 1 309 ? 10.721 -41.859 -6.215 1.00 73.88 309 LYS A CA 1
ATOM 2378 C C . LYS A 1 309 ? 9.817 -41.568 -7.415 1.00 73.88 309 LYS A C 1
ATOM 2380 O O . LYS A 1 309 ? 8.916 -40.752 -7.285 1.00 73.88 309 LYS A O 1
ATOM 2385 N N . LEU A 1 310 ? 9.957 -42.310 -8.515 1.00 67.12 310 LEU A N 1
ATOM 2386 C CA . LEU A 1 310 ? 9.060 -42.205 -9.672 1.00 67.12 310 LEU A CA 1
ATOM 2387 C C . LEU A 1 310 ? 7.603 -42.509 -9.308 1.00 67.12 310 LEU A C 1
ATOM 2389 O O . LEU A 1 310 ? 6.735 -41.720 -9.646 1.00 67.12 310 LEU A O 1
ATOM 2393 N N . ALA A 1 311 ? 7.341 -43.553 -8.517 1.00 65.81 311 ALA A N 1
ATOM 2394 C CA . ALA A 1 311 ? 5.989 -43.863 -8.045 1.00 65.81 311 ALA A CA 1
ATOM 2395 C C . ALA A 1 311 ? 5.413 -42.788 -7.094 1.00 65.81 311 ALA A C 1
ATOM 2397 O O . ALA A 1 311 ? 4.204 -42.554 -7.083 1.00 65.81 311 ALA A O 1
ATOM 2398 N N . LYS A 1 312 ? 6.262 -42.120 -6.291 1.00 66.44 312 LYS A N 1
ATOM 2399 C CA . LYS A 1 312 ? 5.871 -40.952 -5.472 1.00 66.44 312 LYS A CA 1
ATOM 2400 C C . LYS A 1 312 ? 5.476 -39.773 -6.373 1.00 66.44 312 LYS A C 1
ATOM 2402 O O . LYS A 1 312 ? 4.473 -39.122 -6.097 1.00 66.44 312 LYS A O 1
ATOM 2407 N N . TYR A 1 313 ? 6.225 -39.532 -7.451 1.00 61.69 313 TYR A N 1
ATOM 2408 C CA . TYR A 1 313 ? 5.973 -38.431 -8.384 1.00 61.69 313 TYR A CA 1
ATOM 2409 C C . TYR A 1 313 ? 4.813 -38.696 -9.355 1.00 61.69 313 TYR A C 1
ATOM 2411 O O . TYR A 1 313 ? 4.084 -37.759 -9.656 1.00 61.69 313 TYR A O 1
ATOM 2419 N N . GLU A 1 314 ? 4.574 -39.940 -9.777 1.00 46.47 314 GLU A N 1
ATOM 2420 C CA . GLU A 1 314 ? 3.396 -40.323 -10.576 1.00 46.47 314 GLU A CA 1
ATOM 2421 C C . GLU A 1 314 ? 2.095 -40.106 -9.796 1.00 46.47 314 GLU A C 1
ATOM 2423 O O . GLU A 1 314 ? 1.143 -39.547 -10.333 1.00 46.47 314 GLU A O 1
ATOM 2428 N N . LYS A 1 315 ? 2.069 -40.442 -8.497 1.00 46.91 315 LYS A N 1
ATOM 2429 C CA . LYS A 1 315 ? 0.914 -40.152 -7.628 1.00 46.91 315 LYS A CA 1
ATOM 2430 C C . LYS A 1 315 ? 0.671 -38.655 -7.422 1.00 46.91 315 LYS A C 1
ATOM 2432 O O . LYS A 1 315 ? -0.465 -38.257 -7.188 1.00 46.91 315 LYS A O 1
ATOM 2437 N N . GLN A 1 316 ? 1.722 -37.837 -7.508 1.00 45.25 316 GLN A N 1
ATOM 2438 C CA . GLN A 1 316 ? 1.614 -36.375 -7.492 1.00 45.25 316 GLN A CA 1
ATOM 2439 C C . GLN A 1 316 ? 1.229 -35.801 -8.870 1.00 45.25 316 GLN A C 1
ATOM 2441 O O . GLN A 1 316 ? 0.636 -34.733 -8.922 1.00 45.25 316 GLN A O 1
ATOM 2446 N N . GLN A 1 317 ? 1.508 -36.505 -9.975 1.00 39.78 317 GLN A N 1
ATOM 2447 C CA . GLN A 1 317 ? 1.147 -36.093 -11.341 1.00 39.78 317 GLN A CA 1
ATOM 2448 C C . GLN A 1 317 ? -0.299 -36.434 -11.729 1.00 39.78 317 GLN A C 1
ATOM 2450 O O . GLN A 1 317 ? -0.867 -35.750 -12.571 1.00 39.78 317 GLN A O 1
ATOM 2455 N N . THR A 1 318 ? -0.953 -37.400 -11.077 1.00 34.19 318 THR A N 1
ATOM 2456 C CA . THR A 1 318 ? -2.408 -37.616 -11.229 1.00 34.19 318 THR A CA 1
ATOM 2457 C C . THR A 1 318 ? -3.276 -36.575 -10.505 1.00 34.19 318 THR A C 1
ATOM 2459 O O . THR A 1 318 ? -4.498 -36.660 -10.574 1.00 34.19 318 THR A O 1
ATOM 2462 N N . ALA A 1 319 ? -2.667 -35.596 -9.826 1.00 41.56 319 ALA A N 1
ATOM 2463 C CA . ALA A 1 319 ? -3.356 -34.499 -9.141 1.00 41.56 319 ALA A CA 1
ATOM 2464 C C . ALA A 1 319 ? -3.165 -33.128 -9.819 1.00 41.56 319 ALA A C 1
ATOM 2466 O O . ALA A 1 319 ? -3.680 -32.138 -9.310 1.00 41.56 319 ALA A O 1
ATOM 2467 N N . ASP A 1 320 ? -2.464 -33.056 -10.956 1.00 36.34 320 ASP A N 1
ATOM 2468 C CA . ASP A 1 320 ? -2.170 -31.787 -11.627 1.00 36.34 320 ASP A CA 1
ATOM 2469 C C . ASP A 1 320 ? -2.538 -31.861 -13.115 1.00 36.34 320 ASP A C 1
ATOM 2471 O O . ASP A 1 320 ? -1.711 -32.008 -14.012 1.00 36.34 320 ASP A O 1
ATOM 2475 N N . GLY A 1 321 ? -3.850 -31.840 -13.349 1.00 31.23 321 GLY A N 1
ATOM 2476 C CA . GLY A 1 321 ? -4.477 -31.573 -14.639 1.00 31.23 321 GLY A CA 1
ATOM 2477 C C . GLY A 1 321 ? -5.205 -30.235 -14.571 1.00 31.23 321 GLY A C 1
ATOM 2478 O O . GLY A 1 321 ? -6.423 -30.184 -14.717 1.00 31.23 321 GLY A O 1
ATOM 2479 N N . SER A 1 322 ? -4.476 -29.164 -14.264 1.00 36.75 322 SER A N 1
ATOM 2480 C CA . SER A 1 322 ? -5.006 -27.807 -14.214 1.00 36.75 322 SER A CA 1
ATOM 2481 C C . SER A 1 322 ? -5.059 -27.212 -15.627 1.00 36.75 322 SER A C 1
ATOM 2483 O O . SER A 1 322 ? -4.063 -26.773 -16.198 1.00 36.75 322 SER A O 1
ATOM 2485 N N . GLN A 1 323 ? -6.261 -27.181 -16.211 1.00 37.09 323 GLN A N 1
ATOM 2486 C CA . GLN A 1 323 ? -6.603 -26.098 -17.132 1.00 37.09 323 GLN A CA 1
ATOM 2487 C C . GLN A 1 323 ? -6.499 -24.793 -16.335 1.00 37.09 323 GLN A C 1
ATOM 2489 O O . GLN A 1 323 ? -7.042 -24.684 -15.237 1.00 37.09 323 GLN A O 1
ATOM 2494 N N . THR A 1 324 ? -5.746 -23.837 -16.862 1.00 39.56 324 THR A N 1
ATOM 2495 C CA . THR A 1 324 ? -5.442 -22.547 -16.242 1.00 39.56 324 THR A CA 1
ATOM 2496 C C . THR A 1 324 ? -6.724 -21.768 -15.934 1.00 39.56 324 THR A C 1
ATOM 2498 O O . THR A 1 324 ? -7.314 -21.144 -16.812 1.00 39.56 324 THR A O 1
ATOM 2501 N N . ALA A 1 325 ? -7.148 -21.816 -14.671 1.00 35.78 325 ALA A N 1
ATOM 2502 C CA . ALA A 1 325 ? -8.255 -21.051 -14.112 1.00 35.78 325 ALA A CA 1
ATOM 2503 C C . ALA A 1 325 ? -7.725 -19.782 -13.429 1.00 35.78 325 ALA A C 1
ATOM 2505 O O . ALA A 1 325 ? -6.759 -19.851 -12.670 1.00 35.78 325 ALA A O 1
ATOM 2506 N N . LEU A 1 326 ? -8.374 -18.633 -13.646 1.00 39.41 326 LEU A N 1
ATOM 2507 C CA . LEU A 1 326 ? -8.029 -17.358 -12.993 1.00 39.41 326 LEU A CA 1
ATOM 2508 C C . LEU A 1 326 ? -8.419 -17.314 -11.496 1.00 39.41 326 LEU A C 1
ATOM 2510 O O . LEU A 1 326 ? -8.112 -16.340 -10.813 1.00 39.41 326 LEU A O 1
ATOM 2514 N N . GLY A 1 327 ? -9.076 -18.362 -10.976 1.00 41.72 327 GLY A N 1
ATOM 2515 C CA . GLY A 1 327 ? -9.456 -18.527 -9.567 1.00 41.72 327 GLY A CA 1
ATOM 2516 C C . GLY A 1 327 ? -10.631 -19.498 -9.367 1.00 41.72 327 GLY A C 1
ATOM 2517 O O . GLY A 1 327 ? -11.208 -19.985 -10.343 1.00 41.72 327 GLY A O 1
ATOM 2518 N N . THR A 1 328 ? -11.002 -19.760 -8.104 1.00 40.38 328 THR A N 1
ATOM 2519 C CA . THR A 1 328 ? -12.226 -20.494 -7.719 1.00 40.38 328 THR A CA 1
ATOM 2520 C C . THR A 1 328 ? -13.137 -19.613 -6.861 1.00 40.38 328 THR A C 1
ATOM 2522 O O . THR A 1 328 ? -12.674 -18.934 -5.948 1.00 40.38 328 THR A O 1
ATOM 2525 N N . LEU A 1 329 ? -14.439 -19.594 -7.164 1.00 41.84 329 LEU A N 1
ATOM 2526 C CA . LEU A 1 329 ? -15.448 -18.855 -6.392 1.00 41.84 329 LEU A CA 1
ATOM 2527 C C . LEU A 1 329 ? -16.161 -19.808 -5.423 1.00 41.84 329 LEU A C 1
ATOM 2529 O O . LEU A 1 329 ? -16.826 -20.752 -5.853 1.00 41.84 329 LEU A O 1
ATOM 2533 N N . SER A 1 330 ? -16.071 -19.545 -4.118 1.00 46.59 330 SER A N 1
ATOM 2534 C CA . SER A 1 330 ? -16.869 -20.236 -3.095 1.00 46.59 330 SER A CA 1
ATOM 2535 C C . SER A 1 330 ? -18.364 -19.879 -3.201 1.00 46.59 330 SER A C 1
ATOM 2537 O O . SER A 1 330 ? -18.733 -18.815 -3.704 1.00 46.59 330 SER A O 1
ATOM 2539 N N . ALA A 1 331 ? -19.256 -20.736 -2.689 1.00 45.94 331 ALA A N 1
ATOM 2540 C CA . ALA A 1 331 ? -20.712 -20.524 -2.747 1.00 45.94 331 ALA A CA 1
ATOM 2541 C C . ALA A 1 331 ? -21.204 -19.160 -2.182 1.00 45.94 331 ALA A C 1
ATOM 2543 O O . ALA A 1 331 ? -22.143 -18.587 -2.740 1.00 45.94 331 ALA A O 1
ATOM 2544 N N . PRO A 1 332 ? -20.590 -18.569 -1.133 1.00 42.31 332 PRO A N 1
ATOM 2545 C CA . PRO A 1 332 ? -20.906 -17.202 -0.706 1.00 42.31 332 PRO A CA 1
ATOM 2546 C C . PRO A 1 332 ? -20.447 -16.121 -1.699 1.00 42.31 332 PRO A C 1
ATOM 2548 O O . PRO A 1 332 ? -21.132 -15.112 -1.850 1.00 42.31 332 PRO A O 1
ATOM 2551 N N . GLN A 1 333 ? -19.315 -16.320 -2.386 1.00 44.12 333 GLN A N 1
ATOM 2552 C CA . GLN A 1 333 ? -18.733 -15.361 -3.340 1.00 44.12 333 GLN A CA 1
ATOM 2553 C C . GLN A 1 333 ? -19.522 -15.297 -4.654 1.00 44.12 333 GLN A C 1
ATOM 2555 O O . GLN A 1 333 ? -19.650 -14.223 -5.241 1.00 44.12 333 GLN A O 1
ATOM 2560 N N . GLN A 1 334 ? -20.154 -16.402 -5.058 1.00 51.72 334 GLN A N 1
ATOM 2561 C CA . GLN A 1 334 ? -21.071 -16.435 -6.205 1.00 51.72 334 GLN A CA 1
ATOM 2562 C C . GLN A 1 334 ? -22.246 -15.448 -6.058 1.00 51.72 334 GLN A C 1
ATOM 2564 O O . GLN A 1 334 ? -22.758 -14.951 -7.058 1.00 51.72 334 GLN A O 1
ATOM 2569 N N . ARG A 1 335 ? -22.642 -15.085 -4.825 1.00 46.78 335 ARG A N 1
ATOM 2570 C CA . ARG A 1 335 ? -23.727 -14.111 -4.586 1.00 46.78 335 ARG A CA 1
ATOM 2571 C C . ARG A 1 335 ? -23.363 -12.668 -4.933 1.00 46.78 335 ARG A C 1
ATOM 2573 O O . ARG A 1 335 ? -24.250 -11.860 -5.223 1.00 46.78 335 ARG A O 1
ATOM 2580 N N . TYR A 1 336 ? -22.073 -12.346 -4.896 1.00 47.09 336 TYR A N 1
ATOM 2581 C CA . TYR A 1 336 ? -21.553 -10.996 -5.122 1.00 47.09 336 TYR A CA 1
ATOM 2582 C C . TYR A 1 336 ? -20.919 -10.822 -6.501 1.00 47.09 336 TYR A C 1
ATOM 2584 O O . TYR A 1 336 ? -20.631 -9.690 -6.890 1.00 47.09 336 TYR A O 1
ATOM 2592 N N . PHE A 1 337 ? -20.736 -11.914 -7.247 1.00 48.50 337 PHE A N 1
ATOM 2593 C CA . PHE A 1 337 ? -20.278 -11.867 -8.627 1.00 48.50 337 PHE A CA 1
ATOM 2594 C C . PHE A 1 337 ? -21.297 -11.103 -9.478 1.00 48.50 337 PHE A C 1
ATOM 2596 O O . PHE A 1 337 ? -22.469 -11.478 -9.551 1.00 48.50 337 PHE A O 1
ATOM 2603 N N . ARG A 1 338 ? -20.856 -9.987 -10.063 1.00 59.38 338 ARG A N 1
ATOM 2604 C CA . ARG A 1 338 ? -21.684 -9.107 -10.887 1.00 59.38 338 ARG A CA 1
ATOM 2605 C C . ARG A 1 338 ? -21.197 -9.163 -12.320 1.00 59.38 338 ARG A C 1
ATOM 2607 O O . ARG A 1 338 ? -20.071 -8.765 -12.599 1.00 59.38 338 ARG A O 1
ATOM 2614 N N . VAL A 1 339 ? -22.072 -9.601 -13.211 1.00 63.84 339 VAL A N 1
ATOM 2615 C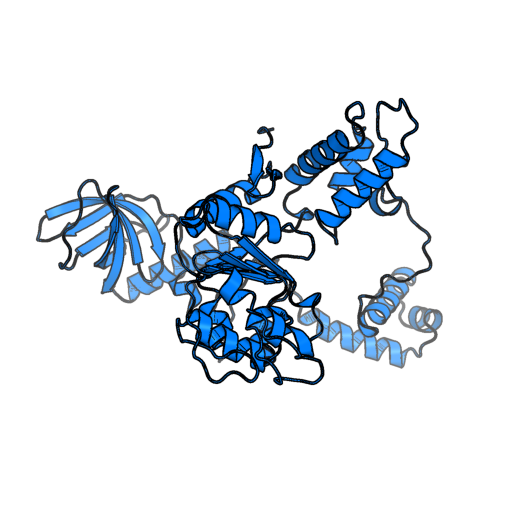 CA . VAL A 1 339 ? -21.836 -9.598 -14.654 1.00 63.84 339 VAL A CA 1
ATOM 2616 C C . VAL A 1 339 ? -22.375 -8.298 -15.226 1.00 63.84 339 VAL A C 1
ATOM 2618 O O . VAL A 1 339 ? -23.506 -7.918 -14.920 1.00 63.84 339 VAL A O 1
ATOM 2621 N N . THR A 1 340 ? -21.589 -7.621 -16.064 1.00 71.12 340 THR A N 1
ATOM 2622 C CA . THR A 1 340 ? -22.078 -6.474 -16.838 1.00 71.12 340 THR A CA 1
ATOM 2623 C C . THR A 1 340 ? -23.157 -6.953 -17.800 1.00 71.12 340 THR A C 1
ATOM 2625 O O . THR A 1 340 ? -22.921 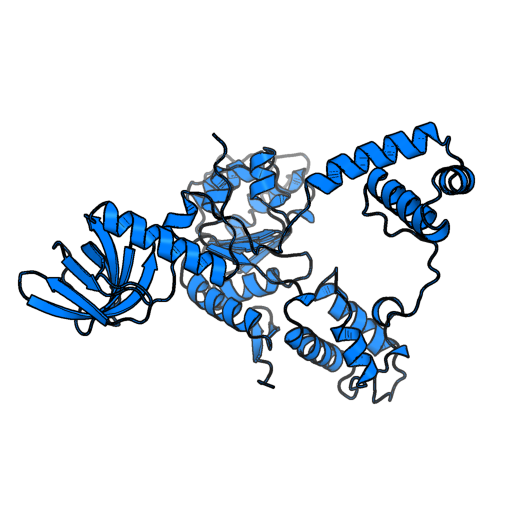-7.834 -18.627 1.00 71.12 340 THR A O 1
ATOM 2628 N N . LEU A 1 341 ? -24.344 -6.373 -17.682 1.00 74.88 341 LEU A N 1
ATOM 2629 C CA . LEU A 1 341 ? -25.510 -6.736 -18.472 1.00 74.88 341 LEU A CA 1
ATOM 2630 C C . LEU A 1 341 ? -26.063 -5.443 -19.052 1.00 74.88 341 LEU A C 1
ATOM 2632 O O . LEU A 1 341 ? -26.368 -4.545 -18.278 1.00 74.88 341 LEU A O 1
ATOM 2636 N N . ASP A 1 342 ? -26.195 -5.354 -20.370 1.00 77.44 342 ASP A N 1
ATOM 2637 C CA . ASP A 1 342 ? -26.739 -4.185 -21.075 1.00 77.44 342 ASP A CA 1
ATOM 2638 C C . ASP A 1 342 ? -27.958 -4.631 -21.893 1.00 77.44 342 ASP A C 1
ATOM 2640 O O . ASP A 1 342 ? -27.894 -4.818 -23.108 1.00 77.44 342 ASP A O 1
ATOM 2644 N N . VAL A 1 343 ? -29.043 -4.956 -21.187 1.00 81.88 343 VAL A N 1
ATOM 2645 C CA . VAL A 1 343 ? -30.314 -5.397 -21.772 1.00 81.88 343 VAL A CA 1
ATOM 2646 C C . VAL A 1 343 ? -31.453 -4.501 -21.284 1.00 81.88 343 VAL A C 1
ATOM 2648 O O . VAL A 1 343 ? -31.377 -3.960 -20.175 1.00 81.88 343 VAL A O 1
ATOM 2651 N N . PRO A 1 344 ? -32.521 -4.327 -22.081 1.00 84.31 344 PRO A N 1
ATOM 2652 C CA . PRO A 1 344 ? -33.713 -3.627 -21.625 1.00 84.31 344 PRO A CA 1
ATOM 2653 C C . PRO A 1 344 ? -34.381 -4.400 -20.481 1.00 84.31 344 PRO A C 1
ATOM 2655 O O . PRO A 1 344 ? -34.509 -5.627 -20.521 1.00 84.31 344 PRO A O 1
ATOM 2658 N N . VAL A 1 345 ? -34.798 -3.662 -19.458 1.00 86.62 345 VAL A N 1
ATOM 2659 C CA . VAL A 1 345 ? -35.456 -4.156 -18.251 1.00 86.62 345 VAL A CA 1
ATOM 2660 C C . VAL A 1 345 ? -36.775 -3.419 -18.087 1.00 86.62 345 VAL A C 1
ATOM 2662 O O . VAL A 1 345 ? -36.809 -2.191 -18.050 1.00 86.62 345 VAL A O 1
ATOM 2665 N N . MET A 1 346 ? -37.855 -4.173 -17.935 1.00 88.69 346 MET A N 1
ATOM 2666 C CA . MET A 1 346 ? -39.170 -3.638 -17.619 1.00 88.69 346 MET A CA 1
ATOM 2667 C C . MET A 1 346 ? -39.371 -3.648 -16.108 1.00 88.69 346 MET A C 1
ATOM 2669 O O . MET A 1 346 ? -39.221 -4.682 -15.458 1.00 88.69 346 MET A O 1
ATOM 2673 N N . LEU A 1 347 ? -39.715 -2.489 -15.554 1.00 87.81 347 LEU A N 1
ATOM 2674 C CA . LEU A 1 347 ? -40.089 -2.329 -14.155 1.00 87.81 347 LEU A CA 1
ATOM 2675 C C . LEU A 1 347 ? -41.578 -2.032 -14.059 1.00 87.81 347 LEU A C 1
ATOM 2677 O O . LEU A 1 347 ? -42.103 -1.235 -14.835 1.00 87.81 347 LEU A O 1
ATOM 2681 N N . GLN A 1 348 ? -42.236 -2.591 -13.055 1.00 85.06 348 GLN A N 1
ATOM 2682 C CA . GLN A 1 348 ? -43.594 -2.236 -12.684 1.00 85.06 348 GLN A CA 1
ATOM 2683 C C . GLN A 1 348 ? -43.599 -1.743 -11.236 1.00 85.06 348 GLN A C 1
ATOM 2685 O O . GLN A 1 348 ? -43.299 -2.485 -10.298 1.00 85.06 348 GLN A O 1
ATOM 2690 N N . VAL A 1 349 ? -43.903 -0.453 -11.076 1.00 82.56 349 VAL A N 1
ATOM 2691 C CA . VAL A 1 349 ? -43.923 0.261 -9.792 1.00 82.56 349 VAL A CA 1
ATOM 2692 C C . VAL A 1 349 ? -45.298 0.888 -9.631 1.00 82.56 349 VAL A C 1
ATOM 2694 O O . VAL A 1 349 ? -45.703 1.697 -10.461 1.00 82.56 349 VAL A O 1
ATOM 2697 N N . ASP A 1 350 ? -46.041 0.485 -8.601 1.00 76.75 350 ASP A N 1
ATOM 2698 C CA . ASP A 1 350 ? -47.376 1.020 -8.288 1.00 76.75 350 ASP A CA 1
ATOM 2699 C C . ASP A 1 350 ? -48.362 1.009 -9.482 1.00 76.75 350 ASP A C 1
ATOM 2701 O O . ASP A 1 350 ? -49.212 1.885 -9.625 1.00 76.75 350 ASP A O 1
ATOM 2705 N N . GLY A 1 351 ? -48.247 0.004 -10.362 1.00 71.75 351 GLY A N 1
ATOM 2706 C CA . GLY A 1 351 ? -49.087 -0.156 -11.559 1.00 71.75 351 GLY A CA 1
ATOM 2707 C C . GLY A 1 351 ? -48.618 0.616 -12.799 1.00 71.75 351 GLY A C 1
ATOM 2708 O O . GLY A 1 351 ? -49.243 0.499 -13.851 1.00 71.75 351 GLY A O 1
ATOM 2709 N N . VAL A 1 352 ? -47.512 1.361 -12.711 1.00 80.12 352 VAL A N 1
ATOM 2710 C CA . VAL A 1 352 ? -46.890 2.069 -13.838 1.00 80.12 352 VAL A CA 1
ATOM 2711 C C . VAL A 1 352 ? -45.717 1.254 -14.377 1.00 80.12 352 VAL A C 1
ATOM 2713 O O . VAL A 1 352 ? -44.843 0.836 -13.616 1.00 80.12 352 VAL A O 1
ATOM 2716 N N . GLN A 1 353 ? -45.689 1.044 -15.696 1.00 83.62 353 GLN A N 1
ATOM 2717 C CA . GLN A 1 353 ? -44.559 0.417 -16.379 1.00 83.62 353 GLN A CA 1
ATOM 2718 C C . GLN A 1 353 ? -43.482 1.450 -16.715 1.00 83.62 353 GLN A C 1
ATOM 2720 O O . GLN A 1 353 ? -43.770 2.497 -17.295 1.00 83.62 353 GLN A O 1
ATOM 2725 N N . ILE A 1 354 ? -42.239 1.138 -16.358 1.00 84.88 354 ILE A N 1
ATOM 2726 C CA . ILE A 1 354 ? -41.059 1.963 -16.610 1.00 84.88 354 ILE A CA 1
ATOM 2727 C C . ILE A 1 354 ? -40.036 1.099 -17.341 1.00 84.88 354 ILE A C 1
ATOM 2729 O O . ILE A 1 354 ? -39.635 0.047 -16.846 1.00 84.88 354 ILE A O 1
ATOM 2733 N N . GLU A 1 355 ? -39.597 1.560 -18.506 1.00 86.62 355 GLU A N 1
ATOM 2734 C CA . GLU A 1 355 ? -38.489 0.943 -19.229 1.00 86.62 355 GLU A CA 1
ATOM 2735 C C . GLU A 1 355 ? -37.157 1.477 -18.685 1.00 86.62 355 GLU A C 1
ATOM 2737 O O . GLU A 1 355 ? -36.965 2.683 -18.498 1.00 86.62 355 GLU A O 1
ATOM 2742 N N . ALA A 1 356 ? -36.242 0.561 -18.394 1.00 84.88 356 ALA A N 1
ATOM 2743 C CA . ALA A 1 356 ? -34.915 0.832 -17.870 1.00 84.88 356 ALA A CA 1
ATOM 2744 C C . ALA A 1 356 ? -33.878 -0.016 -18.613 1.00 84.88 356 ALA A C 1
ATOM 2746 O O . ALA A 1 356 ? -34.211 -0.947 -19.342 1.00 84.88 356 ALA A O 1
ATOM 2747 N N . THR A 1 357 ? -32.600 0.279 -18.409 1.00 85.50 357 THR A N 1
ATOM 2748 C CA . THR A 1 357 ? -31.507 -0.528 -18.970 1.00 85.50 357 THR A CA 1
ATOM 2749 C C . THR A 1 357 ? -30.722 -1.159 -17.835 1.00 85.50 357 THR A C 1
ATOM 2751 O O . THR A 1 357 ? -30.365 -0.464 -16.882 1.00 85.50 357 THR A O 1
ATOM 2754 N N . SER A 1 358 ? -30.454 -2.463 -17.888 1.00 80.31 358 SER A N 1
ATOM 2755 C CA . SER A 1 358 ? -29.569 -3.092 -16.908 1.00 80.31 358 SER A CA 1
ATOM 2756 C C . SER A 1 358 ? -28.149 -2.548 -17.041 1.00 80.31 358 SER A C 1
ATOM 2758 O O . SER A 1 358 ? -27.735 -2.100 -18.103 1.00 80.31 358 SER A O 1
ATOM 2760 N N . VAL A 1 359 ? -27.389 -2.612 -15.955 1.00 66.00 359 VAL A N 1
ATOM 2761 C CA . VAL A 1 359 ? -25.968 -2.242 -15.926 1.00 66.00 359 VAL A CA 1
ATOM 2762 C C . VAL A 1 359 ? -25.128 -3.416 -15.439 1.00 66.00 359 VAL A C 1
ATOM 2764 O O . VAL A 1 359 ? -24.086 -3.731 -16.010 1.00 66.00 359 VAL A O 1
ATOM 2767 N N . ASN A 1 360 ? -25.574 -4.096 -14.383 1.00 76.00 360 ASN A N 1
ATOM 2768 C CA . ASN A 1 360 ? -24.988 -5.361 -13.956 1.00 76.00 360 ASN A CA 1
ATOM 2769 C C . ASN A 1 360 ? -25.985 -6.201 -13.160 1.00 76.00 360 ASN A C 1
ATOM 2771 O O . ASN A 1 360 ? -26.931 -5.668 -12.584 1.00 76.00 360 ASN A O 1
ATOM 2775 N N . ILE A 1 361 ? -25.749 -7.510 -13.113 1.00 76.44 361 ILE A N 1
ATOM 2776 C CA . ILE A 1 361 ? -26.602 -8.478 -12.427 1.00 76.44 361 ILE A CA 1
ATOM 2777 C C . ILE A 1 361 ? -25.774 -9.449 -11.582 1.00 76.44 361 ILE A C 1
ATOM 2779 O O . ILE A 1 361 ? -24.710 -9.897 -12.007 1.00 76.44 361 ILE A O 1
ATOM 2783 N N . SER A 1 362 ? -26.269 -9.783 -10.391 1.00 76.06 362 SER A N 1
ATOM 2784 C CA . SER A 1 362 ? -25.802 -10.904 -9.571 1.00 76.06 362 SER A CA 1
ATOM 2785 C C . SER A 1 362 ? -26.969 -11.799 -9.162 1.00 76.06 362 SER A C 1
ATOM 2787 O O . SER A 1 362 ? -28.132 -11.490 -9.415 1.00 76.06 362 SER A O 1
ATOM 2789 N N . SER A 1 363 ? -26.683 -12.888 -8.445 1.00 70.88 363 SER A N 1
ATOM 2790 C CA . SER A 1 363 ? -27.734 -13.774 -7.930 1.00 70.88 363 SER A CA 1
ATOM 2791 C C . SER A 1 363 ? -28.599 -13.139 -6.826 1.00 70.88 363 SER A C 1
ATOM 2793 O O . SER A 1 363 ? -29.505 -13.798 -6.320 1.00 70.88 363 SER A O 1
ATOM 2795 N N . GLY A 1 364 ? -28.268 -11.925 -6.371 1.00 66.62 364 GLY A N 1
ATOM 2796 C CA . GLY A 1 364 ? -28.944 -11.233 -5.268 1.00 66.62 364 GLY A CA 1
ATOM 2797 C C . GLY A 1 364 ? -29.388 -9.807 -5.590 1.00 66.62 364 GLY A C 1
ATOM 2798 O O . GLY A 1 364 ? -30.042 -9.178 -4.758 1.00 66.62 364 GLY A O 1
ATOM 2799 N N . GLY A 1 365 ? -29.056 -9.275 -6.767 1.00 74.75 365 GLY A N 1
ATOM 2800 C CA . GLY A 1 365 ? -29.427 -7.912 -7.123 1.00 74.75 365 GLY A CA 1
ATOM 2801 C C . GLY A 1 365 ? -29.140 -7.549 -8.572 1.00 74.75 365 GLY A C 1
ATOM 2802 O O . GLY A 1 365 ? -28.337 -8.188 -9.248 1.00 74.75 365 GLY A O 1
ATOM 2803 N N . LEU A 1 366 ? -29.797 -6.487 -9.023 1.00 80.62 366 LEU A N 1
ATOM 2804 C CA . LEU A 1 366 ? -29.700 -5.937 -10.368 1.00 80.62 366 LEU A CA 1
ATOM 2805 C C . LEU A 1 366 ? -29.452 -4.432 -10.259 1.00 80.62 366 LEU A C 1
ATOM 2807 O O . LEU A 1 366 ? -30.219 -3.725 -9.607 1.00 80.62 366 LEU A O 1
ATOM 2811 N N . ALA A 1 367 ? -28.394 -3.937 -10.891 1.00 78.50 367 ALA A N 1
ATOM 2812 C CA . ALA A 1 367 ? -28.228 -2.510 -11.123 1.00 78.50 367 ALA A CA 1
ATOM 2813 C C . ALA A 1 367 ? -28.855 -2.147 -12.468 1.00 78.50 367 ALA A C 1
ATOM 2815 O O . ALA A 1 367 ? -28.601 -2.812 -13.472 1.00 78.50 367 ALA A O 1
ATOM 2816 N N . ILE A 1 368 ? -29.638 -1.077 -12.481 1.00 82.00 368 ILE A N 1
ATOM 2817 C CA . ILE A 1 368 ? -30.334 -0.554 -13.651 1.00 82.00 368 ILE A CA 1
ATOM 2818 C C . ILE A 1 368 ? -30.134 0.953 -13.751 1.00 82.00 368 ILE A C 1
ATOM 2820 O O . ILE A 1 368 ? -29.882 1.627 -12.755 1.00 82.00 368 ILE A O 1
ATOM 2824 N N . LYS A 1 369 ? -30.287 1.496 -14.949 1.00 82.38 369 LYS A N 1
ATOM 2825 C CA . LYS A 1 369 ? -30.366 2.926 -15.200 1.00 82.38 369 LYS A CA 1
ATOM 2826 C C . LYS A 1 369 ? -31.801 3.272 -15.564 1.00 82.38 369 LYS A C 1
ATOM 2828 O O . LYS A 1 369 ? -32.314 2.780 -16.568 1.00 82.38 369 LYS A O 1
ATOM 2833 N N . THR A 1 370 ? -32.445 4.084 -14.734 1.00 78.44 370 THR A N 1
ATOM 2834 C CA . THR A 1 370 ? -33.823 4.528 -14.950 1.00 78.44 370 THR A CA 1
ATOM 2835 C C . THR A 1 370 ? -33.850 5.958 -15.491 1.00 78.44 370 THR A C 1
ATOM 2837 O O . THR A 1 370 ? -33.005 6.776 -15.123 1.00 78.44 370 THR A O 1
ATOM 2840 N N . PRO A 1 371 ? -34.824 6.301 -16.351 1.00 72.69 371 PRO A N 1
ATOM 2841 C CA . PRO A 1 371 ? -34.982 7.665 -16.857 1.00 72.69 371 PRO A CA 1
ATOM 2842 C C . PRO A 1 371 ? -35.478 8.651 -15.785 1.00 72.69 371 PRO A C 1
ATOM 2844 O O . PRO A 1 371 ? -35.287 9.856 -15.928 1.00 72.69 371 PRO A O 1
ATOM 2847 N N . ALA A 1 372 ? -36.091 8.152 -14.707 1.00 68.94 372 ALA A N 1
ATOM 2848 C CA . ALA A 1 372 ? -36.533 8.940 -13.561 1.00 68.94 372 ALA A CA 1
ATOM 2849 C C . ALA A 1 372 ? -36.167 8.243 -12.231 1.00 68.94 372 ALA A C 1
ATOM 2851 O O . ALA A 1 372 ? -36.081 7.009 -12.200 1.00 68.94 372 ALA A O 1
ATOM 2852 N N . PRO A 1 373 ? -35.951 8.994 -11.132 1.00 66.00 373 PRO A N 1
ATOM 2853 C CA . PRO A 1 373 ? -35.644 8.416 -9.824 1.00 66.00 373 PRO A CA 1
ATOM 2854 C C . PRO A 1 373 ? -36.820 7.596 -9.281 1.00 66.00 373 PRO A C 1
ATOM 2856 O O . PRO A 1 373 ? -37.956 8.070 -9.270 1.00 66.00 373 PRO A O 1
ATOM 2859 N N . LEU A 1 374 ? -36.545 6.385 -8.792 1.00 69.81 374 LEU A N 1
ATOM 2860 C CA . LEU A 1 374 ? -37.550 5.543 -8.138 1.00 69.81 374 LEU A CA 1
ATOM 2861 C C . LEU A 1 374 ? -37.759 5.977 -6.677 1.00 69.81 374 LEU A C 1
ATOM 2863 O O . LEU A 1 374 ? -36.813 6.356 -5.981 1.00 69.81 374 LEU A O 1
ATOM 2867 N N . SER A 1 375 ? -39.001 5.920 -6.193 1.00 62.09 375 SER A N 1
ATOM 2868 C CA . SER A 1 375 ? -39.344 6.239 -4.804 1.00 62.09 375 SER A CA 1
ATOM 2869 C C . SER A 1 375 ? -38.886 5.130 -3.845 1.00 62.09 375 SER A C 1
ATOM 2871 O O . SER A 1 375 ? -38.966 3.936 -4.138 1.00 62.09 375 SER A O 1
ATOM 2873 N N . HIS A 1 376 ? -38.383 5.519 -2.670 1.00 57.84 376 HIS A N 1
ATOM 2874 C CA . HIS A 1 376 ? -37.963 4.569 -1.638 1.00 57.84 376 HIS A CA 1
ATOM 2875 C C . HIS A 1 376 ? -39.195 3.991 -0.928 1.00 57.84 376 HIS A C 1
ATOM 2877 O O . HIS A 1 376 ? -39.956 4.743 -0.324 1.00 57.84 376 HIS A O 1
ATOM 2883 N N . GLY A 1 377 ? -39.365 2.663 -0.955 1.00 56.59 377 GLY A N 1
ATOM 2884 C CA . GLY A 1 377 ? -40.290 1.957 -0.055 1.00 56.59 377 GLY A CA 1
ATOM 2885 C C . GLY A 1 377 ? -41.137 0.843 -0.676 1.00 56.59 377 GLY A C 1
ATOM 2886 O O . GLY A 1 377 ? -41.499 -0.085 0.048 1.00 56.59 377 GLY A O 1
ATOM 2887 N N . ASN A 1 378 ? -41.401 0.879 -1.986 1.00 68.62 378 ASN A N 1
ATOM 2888 C CA . ASN A 1 378 ? -42.327 -0.062 -2.632 1.00 68.62 378 ASN A CA 1
ATOM 2889 C C . ASN A 1 378 ? -41.608 -1.252 -3.287 1.00 68.62 378 ASN A C 1
ATOM 2891 O O . ASN A 1 378 ? -40.418 -1.201 -3.605 1.00 68.62 378 ASN A O 1
ATOM 2895 N N . MET A 1 379 ? -42.336 -2.363 -3.420 1.00 80.62 379 MET A N 1
ATOM 2896 C CA . MET A 1 379 ? -41.855 -3.591 -4.054 1.00 80.62 379 MET A CA 1
ATOM 2897 C C . MET A 1 379 ? -41.972 -3.431 -5.571 1.00 80.62 379 MET A C 1
ATOM 2899 O O . MET A 1 379 ? -43.029 -3.060 -6.071 1.00 80.62 379 MET A O 1
ATOM 2903 N N . ILE A 1 380 ? -40.874 -3.669 -6.280 1.00 86.50 380 ILE A N 1
ATOM 2904 C CA . ILE A 1 380 ? -40.738 -3.411 -7.713 1.00 86.50 380 ILE A CA 1
ATOM 2905 C C . ILE A 1 380 ? -40.757 -4.755 -8.426 1.00 86.50 380 ILE A C 1
ATOM 2907 O O . ILE A 1 380 ? -39.909 -5.604 -8.152 1.00 86.50 380 ILE A O 1
ATOM 2911 N N . GLU A 1 381 ? -41.709 -4.958 -9.329 1.00 88.38 381 GLU A N 1
ATOM 2912 C CA . GLU A 1 381 ? -41.699 -6.112 -10.229 1.00 88.38 381 GLU A CA 1
ATOM 2913 C C . GLU A 1 381 ? -40.743 -5.823 -11.391 1.00 88.38 381 GLU A C 1
ATOM 2915 O O . GLU A 1 381 ? -40.796 -4.755 -11.995 1.00 88.38 381 GLU A O 1
ATOM 2920 N N . VAL A 1 382 ? -39.824 -6.748 -11.655 1.00 88.50 382 VAL A N 1
ATOM 2921 C CA . VAL A 1 382 ? -38.744 -6.610 -12.637 1.00 88.50 382 VAL A CA 1
ATOM 2922 C C . VAL A 1 382 ? -38.829 -7.769 -13.623 1.00 88.50 382 VAL A C 1
ATOM 2924 O O . VAL A 1 382 ? -38.861 -8.917 -13.185 1.00 88.50 382 VAL A O 1
ATOM 2927 N N . SER A 1 383 ? -38.824 -7.482 -14.927 1.00 89.81 383 SER A N 1
ATOM 2928 C CA . SER A 1 383 ? -38.807 -8.478 -16.008 1.00 89.81 383 SER A CA 1
ATOM 2929 C C . SER A 1 383 ? -37.783 -8.107 -17.082 1.00 89.81 383 SER A C 1
ATOM 2931 O O . SER A 1 383 ? -37.721 -6.956 -17.518 1.00 89.81 383 SER A O 1
ATOM 2933 N N . PHE A 1 384 ? -36.946 -9.058 -17.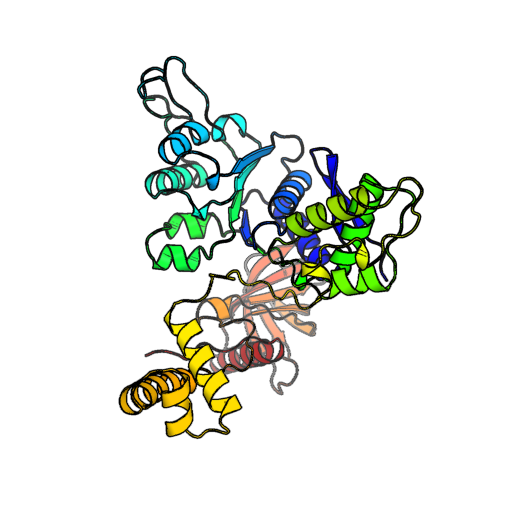495 1.00 88.06 384 PHE A N 1
ATOM 2934 C CA . PHE A 1 384 ? -35.941 -8.865 -18.548 1.00 88.06 384 PHE A CA 1
ATOM 2935 C C . PHE A 1 384 ? -35.482 -10.205 -19.132 1.00 88.06 384 PHE A C 1
ATOM 2937 O O . PHE A 1 384 ? -35.597 -11.249 -18.495 1.00 88.06 384 PHE A O 1
ATOM 2944 N N . ASN A 1 385 ? -34.914 -10.179 -20.339 1.00 85.12 385 ASN A N 1
ATOM 2945 C CA . ASN A 1 385 ? -34.388 -11.377 -20.996 1.00 85.12 385 ASN A CA 1
ATOM 2946 C C . ASN A 1 385 ? -32.874 -11.488 -20.804 1.00 85.12 385 ASN A C 1
ATOM 2948 O O . ASN A 1 385 ? -32.134 -10.556 -21.131 1.00 85.12 385 ASN A O 1
ATOM 2952 N N . LEU A 1 386 ? -32.396 -12.644 -20.334 1.00 82.56 386 LEU A N 1
ATOM 2953 C CA . LEU A 1 386 ? -30.963 -12.922 -20.326 1.00 82.56 386 LEU A CA 1
ATOM 2954 C C . LEU A 1 386 ? -30.479 -13.285 -21.741 1.00 82.56 386 LEU A C 1
ATOM 2956 O O . LEU A 1 386 ? -31.137 -14.066 -22.439 1.00 82.56 386 LEU A O 1
ATOM 2960 N N . PRO A 1 387 ? -29.303 -12.794 -22.170 1.00 76.44 387 PRO A N 1
ATOM 2961 C CA . PRO A 1 387 ? -28.712 -13.179 -23.446 1.00 76.44 387 PRO A CA 1
ATOM 2962 C C . PRO A 1 387 ? -28.547 -14.700 -23.560 1.00 76.44 387 PRO A C 1
ATOM 2964 O O . PRO A 1 387 ? -27.877 -15.320 -22.732 1.00 76.44 387 PRO A O 1
ATOM 2967 N N . GLY A 1 388 ? -29.139 -15.291 -24.601 1.00 72.69 388 GLY A N 1
ATOM 2968 C CA . GLY A 1 388 ? -29.077 -16.733 -24.862 1.00 72.69 388 GLY A CA 1
ATOM 2969 C C . GLY A 1 388 ? -30.126 -17.582 -24.133 1.00 72.69 388 GLY A C 1
ATOM 2970 O O . GLY A 1 388 ? -30.091 -18.801 -24.273 1.00 72.69 388 GLY A O 1
ATOM 2971 N N . THR A 1 389 ? -31.063 -16.970 -23.401 1.00 76.12 389 THR A N 1
ATOM 2972 C CA . THR A 1 389 ? -32.211 -17.660 -22.779 1.00 76.12 389 THR A CA 1
ATOM 2973 C C . THR A 1 389 ? -33.503 -17.383 -23.551 1.00 76.12 389 THR A C 1
ATOM 2975 O O . THR A 1 389 ? -33.641 -16.339 -24.189 1.00 76.12 389 THR A O 1
ATOM 2978 N N . SER A 1 390 ? -34.442 -18.332 -23.534 1.00 71.88 390 SER A N 1
ATOM 2979 C CA . SER A 1 390 ? -35.730 -18.224 -24.240 1.00 71.88 390 SER A CA 1
ATOM 2980 C C . SER A 1 390 ? -36.868 -17.662 -23.382 1.00 71.88 390 SER A C 1
ATOM 2982 O O . SER A 1 390 ? -37.911 -17.308 -23.926 1.00 71.88 390 SER A O 1
ATOM 2984 N N . SER A 1 391 ? -36.689 -17.609 -22.060 1.00 76.88 391 SER A N 1
ATOM 2985 C CA . SER A 1 391 ? -37.693 -17.167 -21.087 1.00 76.88 391 SER A CA 1
ATOM 2986 C C . SER A 1 391 ? -37.237 -15.906 -20.348 1.00 76.88 391 SER A C 1
ATOM 2988 O O . SER A 1 391 ? -36.070 -15.829 -19.957 1.00 76.88 391 SER A O 1
ATOM 2990 N N . PRO A 1 392 ? -38.137 -14.933 -20.114 1.00 83.94 392 PRO A N 1
ATOM 2991 C CA . PRO A 1 392 ? -37.814 -13.765 -19.308 1.00 83.94 392 PRO A CA 1
ATOM 2992 C C . PRO A 1 392 ? -37.587 -14.164 -17.849 1.00 83.94 392 PRO A C 1
ATOM 2994 O O . PRO A 1 392 ? -38.300 -15.002 -17.291 1.00 83.94 392 PRO A O 1
ATOM 2997 N N . ILE A 1 393 ? -36.601 -13.533 -17.216 1.00 86.00 393 ILE A N 1
ATOM 2998 C CA . ILE A 1 393 ? -36.423 -13.596 -15.771 1.00 86.00 393 ILE A CA 1
ATOM 2999 C C . ILE A 1 393 ? -37.309 -12.544 -15.130 1.00 86.00 393 ILE A C 1
ATOM 3001 O O . ILE A 1 393 ? -37.172 -11.352 -15.402 1.00 86.00 393 ILE A O 1
ATOM 3005 N N . GLU A 1 394 ? -38.156 -13.009 -14.218 1.00 89.62 394 GLU A N 1
ATOM 3006 C CA . GLU A 1 394 ? -39.072 -12.182 -13.447 1.00 89.62 394 GLU A CA 1
ATOM 3007 C C . GLU A 1 394 ? -38.806 -12.327 -11.952 1.00 89.62 394 GLU A C 1
ATOM 3009 O O . GLU A 1 394 ? -38.699 -13.438 -11.416 1.00 89.62 394 GLU A O 1
ATOM 3014 N N . PHE A 1 395 ? -38.690 -11.194 -11.265 1.00 89.75 395 PHE A N 1
ATOM 3015 C CA . PHE A 1 395 ? -38.522 -11.161 -9.818 1.00 89.75 395 PHE A CA 1
ATOM 3016 C C . PHE A 1 395 ? -39.131 -9.902 -9.200 1.00 89.75 395 PHE A C 1
ATOM 3018 O O . PHE A 1 395 ? -39.292 -8.875 -9.854 1.00 89.75 395 PHE A O 1
ATOM 3025 N N . LYS A 1 396 ? -39.429 -9.968 -7.902 1.00 87.38 396 LYS A N 1
ATOM 3026 C CA . LYS A 1 396 ? -39.778 -8.806 -7.084 1.00 87.38 396 LYS A CA 1
ATOM 3027 C C . LYS A 1 396 ? -38.562 -8.342 -6.313 1.00 87.38 396 LYS A C 1
ATOM 3029 O O . LYS A 1 396 ? -37.953 -9.111 -5.563 1.00 87.38 396 LYS A O 1
ATOM 3034 N N . GLY A 1 397 ? -38.207 -7.081 -6.496 1.00 85.44 397 GLY A N 1
ATOM 3035 C CA . GLY A 1 397 ? -37.076 -6.453 -5.842 1.00 85.44 397 GLY A CA 1
ATOM 3036 C C . GLY A 1 397 ? -37.470 -5.292 -4.944 1.00 85.44 397 GLY A C 1
ATOM 3037 O O . GLY A 1 397 ? -38.586 -4.777 -4.999 1.00 85.44 397 GLY A O 1
ATOM 3038 N N . LYS A 1 398 ? -36.530 -4.866 -4.107 1.00 83.56 398 LYS A N 1
ATOM 3039 C CA . LYS A 1 398 ? -36.622 -3.607 -3.365 1.00 83.56 398 LYS A CA 1
ATOM 3040 C C . LYS A 1 398 ? -35.476 -2.697 -3.753 1.00 83.56 398 LYS A C 1
ATOM 3042 O O . LYS A 1 398 ? -34.381 -3.155 -4.073 1.00 83.56 398 LYS A O 1
ATOM 3047 N N . LEU A 1 399 ? -35.734 -1.398 -3.685 1.00 79.06 399 LEU A N 1
ATOM 3048 C CA . LEU A 1 399 ? -34.710 -0.387 -3.874 1.00 79.06 399 LEU A CA 1
ATOM 3049 C C . LEU A 1 399 ? -33.644 -0.516 -2.775 1.00 79.06 399 LEU A C 1
ATOM 3051 O O . LEU A 1 399 ? -33.945 -0.338 -1.596 1.00 79.06 399 LEU A O 1
ATOM 3055 N N . ALA A 1 400 ? -32.414 -0.851 -3.160 1.00 69.56 400 ALA A N 1
ATOM 3056 C CA . ALA A 1 400 ? -31.274 -0.960 -2.254 1.00 69.56 400 ALA A CA 1
ATOM 3057 C C . ALA A 1 400 ? -30.501 0.364 -2.159 1.00 69.56 400 ALA A C 1
ATOM 3059 O O . ALA A 1 400 ? -30.029 0.729 -1.085 1.00 69.56 400 ALA A O 1
ATOM 3060 N N . TRP A 1 401 ? -30.371 1.074 -3.280 1.00 67.44 401 TRP A N 1
ATOM 3061 C CA . TRP A 1 401 ? -29.787 2.413 -3.374 1.00 67.44 401 TRP A CA 1
ATOM 3062 C C . TRP A 1 401 ? -30.225 3.075 -4.686 1.00 67.44 401 TRP A C 1
ATOM 3064 O O . TRP A 1 401 ? -30.482 2.386 -5.673 1.00 67.44 401 TRP A O 1
ATOM 3074 N N . ALA A 1 402 ? -30.275 4.405 -4.709 1.00 70.50 402 ALA A N 1
ATOM 3075 C CA . ALA A 1 402 ? -30.500 5.202 -5.913 1.00 70.50 402 ALA A CA 1
ATOM 3076 C C . ALA A 1 402 ? -29.489 6.352 -5.948 1.00 70.50 402 ALA A C 1
ATOM 3078 O O . ALA A 1 402 ? -29.329 7.073 -4.963 1.00 70.50 402 ALA A O 1
ATOM 3079 N N . ALA A 1 403 ? -28.794 6.503 -7.068 1.00 61.88 403 ALA A N 1
ATOM 3080 C CA . ALA A 1 403 ? -27.869 7.593 -7.326 1.00 61.88 403 ALA A CA 1
ATOM 3081 C C . ALA A 1 403 ? -28.573 8.739 -8.071 1.00 61.88 403 ALA A C 1
ATOM 3083 O O . ALA A 1 403 ? -29.612 8.567 -8.711 1.00 61.88 403 ALA A O 1
ATOM 3084 N N . THR A 1 404 ? -28.004 9.940 -7.974 1.00 57.53 404 THR A N 1
ATOM 3085 C CA . THR A 1 404 ? -28.569 11.172 -8.547 1.00 57.53 404 THR A CA 1
ATOM 3086 C C . THR A 1 404 ? -28.531 11.215 -10.078 1.00 57.53 404 THR A C 1
ATOM 3088 O O . THR A 1 404 ? -29.215 12.036 -10.679 1.00 57.53 404 THR A O 1
ATOM 3091 N N . ASP A 1 405 ? -27.765 10.326 -10.708 1.00 65.50 405 ASP A N 1
ATOM 3092 C CA . ASP A 1 405 ? -27.617 10.162 -12.158 1.00 65.50 405 ASP A CA 1
ATOM 3093 C C . ASP A 1 405 ? -28.602 9.139 -12.766 1.00 65.50 405 ASP A C 1
ATOM 3095 O O . ASP A 1 405 ? -28.494 8.793 -13.946 1.00 65.50 405 ASP A O 1
ATOM 3099 N N . GLY A 1 406 ? -29.556 8.650 -11.964 1.00 67.31 406 GLY A N 1
ATOM 3100 C CA . GLY A 1 406 ? -30.555 7.657 -12.368 1.00 67.31 406 GLY A CA 1
ATOM 3101 C C . GLY A 1 406 ? -30.074 6.208 -12.264 1.00 67.31 406 GLY A C 1
ATOM 3102 O O . GLY A 1 406 ? -30.838 5.289 -12.570 1.00 67.31 406 GLY A O 1
ATOM 3103 N N . LEU A 1 407 ? -28.833 5.963 -11.820 1.00 74.81 407 LEU A N 1
ATOM 3104 C CA . LEU A 1 407 ? -28.366 4.610 -11.543 1.00 74.81 407 LEU A CA 1
ATOM 3105 C C . LEU A 1 407 ? -28.996 4.093 -10.248 1.00 74.81 407 LEU A C 1
ATOM 3107 O O . LEU A 1 407 ? -28.907 4.712 -9.191 1.00 74.81 407 LEU A O 1
ATOM 3111 N N . THR A 1 408 ? -29.613 2.926 -10.325 1.00 74.94 408 THR A N 1
ATOM 3112 C CA . THR A 1 408 ? -30.430 2.369 -9.258 1.00 74.94 408 THR A CA 1
ATOM 3113 C C . THR A 1 408 ? -30.079 0.907 -9.019 1.00 74.94 408 THR A C 1
ATOM 3115 O O . THR A 1 408 ? -30.012 0.114 -9.954 1.00 74.94 408 THR A O 1
ATOM 3118 N N . GLY A 1 409 ? -29.865 0.533 -7.759 1.00 78.69 409 GLY A N 1
ATOM 3119 C CA . GLY A 1 409 ? -29.659 -0.850 -7.348 1.00 78.69 409 GLY A CA 1
ATOM 3120 C C . GLY A 1 409 ? -30.924 -1.456 -6.763 1.00 78.69 409 GLY A C 1
ATOM 3121 O O . GLY A 1 409 ? -31.478 -0.927 -5.800 1.00 78.69 409 GLY A O 1
ATOM 3122 N N . LEU A 1 410 ? -31.338 -2.602 -7.294 1.00 77.31 410 LEU A N 1
ATOM 3123 C CA . LEU A 1 410 ? -32.434 -3.414 -6.780 1.00 77.31 410 LEU A CA 1
ATOM 3124 C C . LEU A 1 410 ? -31.881 -4.673 -6.110 1.00 77.31 410 LEU A C 1
ATOM 3126 O O . LEU A 1 410 ? -31.059 -5.378 -6.693 1.00 77.31 410 LEU A O 1
ATOM 3130 N N . SER A 1 411 ? -32.334 -4.975 -4.895 1.00 76.81 411 SER A N 1
ATOM 3131 C CA . SER A 1 411 ? -32.110 -6.273 -4.255 1.00 76.81 411 SER A CA 1
ATOM 3132 C C . SER A 1 411 ? -33.243 -7.225 -4.619 1.00 76.81 411 SER A C 1
ATOM 3134 O O . SER A 1 411 ? -34.409 -6.838 -4.573 1.00 76.81 411 SER A O 1
ATOM 3136 N N . ILE A 1 412 ? -32.918 -8.466 -4.985 1.00 82.31 412 ILE A N 1
ATOM 3137 C CA . ILE A 1 412 ? -33.925 -9.495 -5.271 1.00 82.31 412 ILE A CA 1
ATOM 3138 C C . ILE A 1 412 ? -34.514 -9.956 -3.934 1.00 82.31 412 ILE A C 1
ATOM 3140 O O . ILE A 1 412 ? -33.779 -10.424 -3.065 1.00 82.31 412 ILE A O 1
ATOM 3144 N N . VAL A 1 413 ? -35.830 -9.816 -3.765 1.00 82.94 413 VAL A N 1
ATOM 3145 C CA . VAL A 1 413 ? -36.549 -10.212 -2.542 1.00 82.94 413 VAL A CA 1
ATOM 3146 C C . VAL A 1 413 ? -37.327 -11.503 -2.769 1.00 82.94 413 VAL A C 1
ATOM 3148 O O . VAL A 1 413 ? -37.251 -12.407 -1.943 1.00 82.94 413 VAL A O 1
ATOM 3151 N N . GLU A 1 414 ? -38.020 -11.620 -3.902 1.00 84.69 414 GLU A N 1
ATOM 3152 C CA . GLU A 1 414 ? -38.735 -12.838 -4.293 1.00 84.69 414 GLU A CA 1
ATOM 3153 C C . GLU A 1 414 ? -38.456 -13.159 -5.759 1.00 84.69 414 GLU A C 1
ATOM 3155 O O . GLU A 1 414 ? -38.630 -12.317 -6.636 1.00 84.69 414 GLU A O 1
ATOM 3160 N N . ILE A 1 415 ? -38.037 -14.389 -6.034 1.00 88.19 415 ILE A N 1
ATOM 3161 C CA . ILE A 1 415 ? -37.829 -14.915 -7.384 1.00 88.19 415 ILE A CA 1
ATOM 3162 C C . ILE A 1 415 ? -38.277 -16.374 -7.397 1.00 88.19 415 ILE A C 1
ATOM 3164 O O . ILE A 1 415 ? -38.071 -17.104 -6.424 1.00 88.19 415 ILE A O 1
ATOM 3168 N N . HIS A 1 416 ? -38.905 -16.815 -8.486 1.00 86.56 416 HIS A N 1
ATOM 3169 C CA . HIS A 1 416 ? -39.331 -18.205 -8.594 1.00 86.56 416 HIS A CA 1
ATOM 3170 C C . HIS A 1 416 ? -38.102 -19.144 -8.568 1.00 86.56 416 HIS A C 1
ATOM 3172 O O . HIS A 1 416 ? -37.154 -18.908 -9.321 1.00 86.56 416 HIS A O 1
ATOM 3178 N N . PRO A 1 417 ? -38.088 -20.239 -7.780 1.00 80.31 417 PRO A N 1
ATOM 3179 C CA . PRO A 1 417 ? -36.893 -21.079 -7.606 1.00 80.31 417 PRO A CA 1
ATOM 3180 C C . PRO A 1 417 ? -36.334 -21.704 -8.894 1.00 80.31 417 PRO A C 1
ATOM 3182 O O . PRO A 1 417 ? -35.158 -22.060 -8.954 1.00 80.31 417 PRO A O 1
ATOM 3185 N N . ALA A 1 418 ? -37.167 -21.887 -9.924 1.00 81.19 418 ALA A N 1
ATOM 3186 C CA . ALA A 1 418 ? -36.698 -22.331 -11.240 1.00 81.19 418 ALA A CA 1
ATOM 3187 C C . ALA A 1 418 ? -35.898 -21.229 -11.958 1.00 81.19 418 ALA A C 1
ATOM 3189 O O . ALA A 1 418 ? -34.782 -21.489 -12.396 1.00 81.19 418 ALA A O 1
ATOM 3190 N N . LEU A 1 419 ? -36.416 -19.995 -11.969 1.00 81.75 419 LEU A N 1
ATOM 3191 C CA . LEU A 1 419 ? -35.752 -18.829 -12.564 1.00 81.75 419 LEU A CA 1
ATOM 3192 C C . LEU A 1 419 ? -34.494 -18.436 -11.781 1.00 81.75 419 LEU A C 1
ATOM 3194 O O . LEU A 1 419 ? -33.498 -18.022 -12.363 1.00 81.75 419 LEU A O 1
ATOM 3198 N N . GLN A 1 420 ? -34.496 -18.621 -10.457 1.00 79.44 420 GLN A N 1
ATOM 3199 C CA . GLN A 1 420 ? -33.311 -18.389 -9.632 1.00 79.44 420 GLN A CA 1
ATOM 3200 C C . GLN A 1 420 ? -32.173 -19.358 -9.970 1.00 79.44 420 GLN A C 1
ATOM 3202 O O . GLN A 1 420 ? -31.015 -18.946 -10.027 1.00 79.44 420 GLN A O 1
ATOM 3207 N N . ARG A 1 421 ? -32.493 -20.638 -10.207 1.00 78.75 421 ARG A N 1
ATOM 3208 C CA . ARG A 1 421 ? -31.511 -21.637 -10.650 1.00 78.75 421 ARG A CA 1
ATOM 3209 C C . ARG A 1 421 ? -30.997 -21.337 -12.054 1.00 78.75 421 ARG A C 1
ATOM 3211 O O . ARG A 1 421 ? -29.802 -21.458 -12.283 1.00 78.75 421 ARG A O 1
ATOM 3218 N N . GLU A 1 422 ? -31.873 -20.907 -12.957 1.00 81.94 422 GLU A N 1
ATOM 3219 C CA . GLU A 1 422 ? -31.495 -20.492 -14.313 1.00 81.94 422 GLU A CA 1
ATOM 3220 C C . GLU A 1 422 ? -30.551 -19.279 -14.293 1.00 81.94 422 GLU A C 1
ATOM 3222 O O . GLU A 1 422 ? -29.493 -19.317 -14.917 1.00 81.94 422 GLU A O 1
ATOM 3227 N N . LEU A 1 423 ? -30.858 -18.254 -13.487 1.00 78.50 423 LEU A N 1
ATOM 3228 C CA . LEU A 1 423 ? -29.985 -17.096 -13.277 1.00 78.50 423 LEU A CA 1
ATOM 3229 C C . LEU A 1 423 ? -28.615 -17.501 -12.718 1.00 78.50 423 LEU A C 1
ATOM 3231 O O . LEU A 1 423 ? -27.587 -17.011 -13.180 1.00 78.50 423 LEU A O 1
ATOM 3235 N N . GLN A 1 424 ? -28.589 -18.385 -11.718 1.00 75.94 424 GLN A N 1
ATOM 3236 C CA . GLN A 1 424 ? -27.339 -18.878 -11.137 1.00 75.94 424 GLN A CA 1
ATOM 3237 C C . GLN A 1 424 ? -26.508 -19.653 -12.157 1.00 75.94 424 GLN A C 1
ATOM 3239 O O . GLN A 1 424 ? -25.317 -19.382 -12.284 1.00 75.94 424 GLN A O 1
ATOM 3244 N N . GLN A 1 425 ? -27.130 -20.563 -12.908 1.00 77.25 425 GLN A N 1
ATOM 3245 C CA . GLN A 1 425 ? -26.444 -21.336 -13.939 1.00 77.25 425 GLN A CA 1
ATOM 3246 C C . GLN A 1 425 ? -25.862 -20.419 -15.018 1.00 77.25 425 GLN A C 1
ATOM 3248 O O . GLN A 1 425 ? -24.691 -20.542 -15.364 1.00 77.25 425 GLN A O 1
ATOM 3253 N N . TRP A 1 426 ? -26.636 -19.433 -15.475 1.00 79.56 426 TRP A N 1
ATOM 3254 C CA . TRP A 1 426 ? -26.176 -18.461 -16.462 1.00 79.56 426 TRP A CA 1
ATOM 3255 C C . TRP A 1 426 ? -24.999 -17.617 -15.952 1.00 79.56 426 TRP A C 1
ATOM 3257 O O . TRP A 1 426 ? -24.023 -17.424 -16.674 1.00 79.56 426 TRP A O 1
ATOM 3267 N N . LEU A 1 427 ? -25.042 -17.151 -14.697 1.00 72.25 427 LEU A N 1
ATOM 3268 C CA . LEU A 1 427 ? -23.936 -16.407 -14.077 1.00 72.25 427 LEU A CA 1
ATOM 3269 C C . LEU A 1 427 ? -22.664 -17.253 -13.971 1.00 72.25 427 LEU A C 1
ATOM 327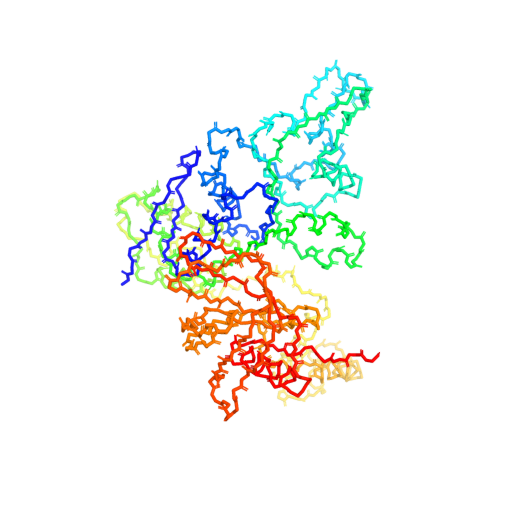1 O O . LEU A 1 427 ? -21.568 -16.743 -14.189 1.00 72.25 427 LEU A O 1
ATOM 3275 N N . VAL A 1 428 ? -22.812 -18.537 -13.653 1.00 69.31 428 VAL A N 1
ATOM 3276 C CA . VAL A 1 428 ? -21.707 -19.492 -13.550 1.00 69.31 428 VAL A CA 1
ATOM 3277 C C . VAL A 1 428 ? -21.098 -19.789 -14.919 1.00 69.31 428 VAL A C 1
ATOM 3279 O O . VAL A 1 428 ? -19.877 -19.743 -15.067 1.00 69.31 428 VAL A O 1
ATOM 3282 N N . ASP A 1 429 ? -21.919 -20.022 -15.940 1.00 72.06 429 ASP A N 1
ATOM 3283 C CA . ASP A 1 429 ? -21.442 -20.245 -17.306 1.00 72.06 429 ASP A CA 1
ATOM 3284 C C . ASP A 1 429 ? -20.764 -18.988 -17.862 1.00 72.06 429 ASP A C 1
ATOM 3286 O O . ASP A 1 429 ? -19.704 -19.067 -18.488 1.00 72.06 429 ASP A O 1
ATOM 3290 N N . LYS A 1 430 ? -21.303 -17.804 -17.549 1.00 69.69 430 LYS A N 1
ATOM 3291 C CA . LYS A 1 430 ? -20.670 -16.533 -17.898 1.00 69.69 430 LYS A CA 1
ATOM 3292 C C . LYS A 1 430 ? -19.327 -16.354 -17.191 1.00 69.69 430 LYS A C 1
ATOM 3294 O O . LYS A 1 430 ? -18.343 -16.019 -17.850 1.00 69.69 430 LYS A O 1
ATOM 3299 N N . ALA A 1 431 ? -19.255 -16.659 -15.896 1.00 63.25 431 ALA A N 1
ATOM 3300 C CA . ALA A 1 431 ? -18.007 -16.651 -15.139 1.00 63.25 431 ALA A CA 1
ATOM 3301 C C . ALA A 1 431 ? -16.968 -17.601 -15.765 1.00 63.25 431 ALA A C 1
ATOM 3303 O O . ALA A 1 431 ? -15.819 -17.209 -15.944 1.00 63.25 431 ALA A O 1
ATOM 3304 N N . LYS A 1 432 ? -17.370 -18.798 -16.213 1.00 65.75 432 LYS A N 1
ATOM 3305 C CA . LYS A 1 432 ? -16.486 -19.723 -16.947 1.00 65.75 432 LYS A CA 1
ATOM 3306 C C . LYS A 1 432 ? -15.975 -19.127 -18.258 1.00 65.75 432 LYS A C 1
ATOM 3308 O O . LYS A 1 432 ? -14.781 -19.212 -18.531 1.00 65.75 432 LYS A O 1
ATOM 3313 N N . THR A 1 433 ? -16.834 -18.475 -19.048 1.00 62.72 433 THR A N 1
ATOM 3314 C CA . THR A 1 433 ? -16.397 -17.794 -20.286 1.00 62.72 433 THR A CA 1
ATOM 3315 C C . THR A 1 433 ? -15.468 -16.605 -20.032 1.00 62.72 433 THR A C 1
ATOM 3317 O O . THR A 1 433 ? -14.640 -16.284 -20.879 1.00 62.72 433 THR A O 1
ATOM 3320 N N . GLU A 1 434 ? -15.567 -15.984 -18.856 1.00 56.19 434 GLU A N 1
ATOM 3321 C CA . GLU A 1 434 ? -14.674 -14.918 -18.387 1.00 56.19 434 GLU A CA 1
ATOM 3322 C C . GLU A 1 434 ? -13.444 -15.465 -17.625 1.00 56.19 434 GLU A C 1
ATOM 3324 O O . GLU A 1 434 ? -12.628 -14.687 -17.133 1.00 56.19 434 GLU A O 1
ATOM 3329 N N . GLY A 1 435 ? -13.281 -16.797 -17.576 1.00 45.53 435 GLY A N 1
ATOM 3330 C CA . GLY A 1 435 ? -12.083 -17.503 -17.113 1.00 45.53 435 GLY A CA 1
ATOM 3331 C C . GLY A 1 435 ? -12.067 -17.959 -15.643 1.00 45.53 435 GLY A C 1
ATOM 3332 O O . GLY A 1 435 ? -11.005 -18.322 -15.131 1.00 45.53 435 GLY A O 1
ATOM 3333 N N . TRP A 1 436 ? -13.216 -17.975 -14.959 1.00 45.78 436 TRP A N 1
ATOM 3334 C CA . TRP A 1 436 ? -13.370 -18.422 -13.564 1.00 45.78 436 TRP A CA 1
ATOM 3335 C C . TRP A 1 436 ? -13.762 -19.913 -13.470 1.00 45.78 436 TRP A C 1
ATOM 3337 O O . TRP A 1 436 ? -14.671 -20.350 -14.175 1.00 45.78 436 TRP A O 1
ATOM 3347 N N . ALA A 1 437 ? -13.135 -20.705 -12.585 1.00 47.44 437 ALA A N 1
ATOM 3348 C CA . ALA A 1 437 ? -13.500 -22.116 -12.365 1.00 47.44 437 ALA A CA 1
ATOM 3349 C C . ALA A 1 437 ? -14.439 -22.314 -11.156 1.00 47.44 437 ALA A C 1
ATOM 3351 O O . ALA A 1 437 ? -14.385 -21.579 -10.167 1.00 47.44 437 ALA A O 1
ATOM 3352 N N . GLU A 1 438 ? -15.297 -23.339 -11.217 1.00 47.59 438 GLU A N 1
ATOM 3353 C CA . GLU A 1 438 ? -16.149 -23.769 -10.097 1.00 47.59 438 GLU A CA 1
ATOM 3354 C C . GLU A 1 438 ? -15.320 -24.468 -9.011 1.00 47.59 438 GLU A C 1
ATOM 3356 O O . GLU A 1 438 ? -14.528 -25.364 -9.304 1.00 47.59 438 GLU A O 1
ATOM 3361 N N . ALA A 1 439 ? -15.545 -24.119 -7.742 1.00 41.03 439 ALA A N 1
ATOM 3362 C CA . ALA A 1 439 ? -15.085 -24.951 -6.636 1.00 41.03 439 ALA A CA 1
ATOM 3363 C C . ALA A 1 439 ? -15.930 -26.238 -6.591 1.00 41.03 439 ALA A C 1
ATOM 3365 O O . ALA A 1 439 ? -17.157 -26.170 -6.490 1.00 41.03 439 ALA A O 1
ATOM 3366 N N . GLN A 1 440 ? -15.291 -27.411 -6.655 1.00 37.09 440 GLN A N 1
ATOM 3367 C CA . GLN A 1 440 ? -15.981 -28.678 -6.402 1.00 37.09 440 GLN A CA 1
ATOM 3368 C C . GLN A 1 440 ? -16.511 -28.685 -4.963 1.00 37.09 440 GLN A C 1
ATOM 3370 O O . GLN A 1 440 ? -15.768 -28.415 -4.020 1.00 37.09 440 GLN A O 1
ATOM 3375 N N . ALA A 1 441 ? -17.800 -28.983 -4.800 1.00 34.22 441 ALA A N 1
ATOM 3376 C CA . ALA A 1 441 ? -18.421 -29.125 -3.492 1.00 34.22 441 ALA A CA 1
ATOM 3377 C C . ALA A 1 441 ? -17.804 -30.322 -2.753 1.00 34.22 441 ALA A C 1
ATOM 3379 O O . ALA A 1 441 ? -18.010 -31.472 -3.140 1.00 34.22 441 ALA A O 1
ATOM 3380 N N . THR A 1 442 ? -17.045 -30.061 -1.693 1.00 32.44 442 THR A N 1
ATOM 3381 C CA . THR A 1 442 ? -16.672 -31.084 -0.716 1.00 32.44 442 THR A CA 1
ATOM 3382 C C . THR A 1 442 ? -17.821 -31.265 0.276 1.00 32.44 442 THR A C 1
ATOM 3384 O O . THR A 1 442 ? -18.273 -30.300 0.893 1.00 32.44 442 THR A O 1
ATOM 3387 N N . HIS A 1 443 ? -18.325 -32.501 0.344 1.00 33.66 443 HIS A N 1
ATOM 3388 C CA . HIS A 1 443 ? -19.371 -32.966 1.260 1.00 33.66 443 HIS A CA 1
ATOM 3389 C C . HIS A 1 443 ? -18.982 -32.865 2.735 1.00 33.66 443 HIS A C 1
ATOM 3391 O O . HIS A 1 443 ? -17.785 -33.076 3.043 1.00 33.66 443 HIS A O 1
#

pLDDT: mean 79.18, std 17.54, range [31.08, 97.94]

Secondary structure (DSSP, 8-state):
-PPPEEEE-TTSPEEEE-SHHHHHHHHHHHHHHTS-S-EEEE--TTS-HHHHHHHHHHTSTTTTS-EEEEETTTS-HHHHHHHHHEE-TTSSTT--S-EE-HHHHTTTSEEEEETGGG--HHHHHHHHHHHTT--EE-BT--SEE----EEEEEESS-HHHHHHTTSS-HHHHHHHTTEEEE---GGG-HHHHHHHHHHHHHHH-TT-EE-HHHHHHHHHS--TTHHHHHHHHHHHHHHHSPTT--EE-GGGS-TTTTT------S----S-HHHHHHHHHHHHHHHTTT-HHHHHHHTTS-HHHHHHHHHHHHHHHTT------S-EE-TTGGGT--EE---EEEEEETTEEEEEEEEEEETTEEEEE-SSPPPTTSEEEEEEEPTT-SSEEEEEEEEEEE-TTSEEEEEEEEE-HHHHHHHHHHHHHHHHHTTPEEPP---

Foldseek 3Di:
DDDWDWDQFPVRDTDTHDFPVVVVLLVVLLVQLADLAAEEEEEAAQLCSVVSVRSSQCSHPQNVADEAEDELVVDDQVCSQCQAAWADQPLDVPSNHTDGHPQVVQASHEYEYEAPLPHAPVVLVQVLCLLVQHWDAHRVGPDTDTGSYRYYYYHHDDVVVCCVVVRHPPSSVVRNVPPYRYRYAQLVGLRVQQRLLLVLLCVLPVQADEDPLLSVLSSPQNPSNGSVVSSVQSNQLSVQQPVPHNYRYNVSGDPNSNPDPPPDPDDPPDDDPLVVVVVLLVVLCVVVVNPLCSSCVVVVHDSVVSVVSVVVVVVVVVVDPDPDFPEEADPVRQQVQKDQFFWWKWKADPNDIFIWTWGIDGLWKTKIAGPDWDDADTWIWMWTDDPPDPDIFIFIWHFPDADPRRITMTTGDGGDPVSSVVRSVVSQVVCVVVRHDYDDDDD